Protein AF-0000000076620122 (afdb_homodimer)

InterPro domains:
  IPR001763 Rhodanese-like domain [PF00581] (64-125)
  IPR001763 Rhodanese-like domain [PF00581] (165-262)
  IPR001763 Rhodanese-like domain [PS50206] (43-132)
  IPR001763 Rhodanese-like domain [PS50206] (167-265)
  IPR001763 Rhodanese-like domain [SM00450] (7-129)
  IPR001763 Rhodanese-like domain [SM00450] (157-266)
  IPR036873 Rhodanese-like domain superfamily [G3DSA:3.40.250.10] (2-143)
  IPR036873 Rhodanese-like domain superfamily [G3DSA:3.40.250.10] (152-267)
  IPR036873 Rhodanese-like domain superfamily [SSF52821] (3-135)
  IPR036873 Rhodanese-like domain superfamily [SSF52821] (153-262)
  IPR045078 Sulfurtransferase TST/MPST-like [PTHR11364] (4-265)

Secondary structure (DSSP, 8-state):
---SEE-HHHHHHHHHTT---EEEE-----TT--HHHHHHHSB-TTPEE--TTTSS-TTSSSSSPPPPHHHHHHHHHHHT--SSSS-EEEE-SSSSSHHHHHHHHHHTT---EEEETTHHHHHHHTT---B-S--PPP-SPP-SS-------GGGEE-HHHHHHHHHH--SEEEE-S-HHHHHH---TTPEE--GGGGB-TTSPBPPHHHHHHHHHHTT--TTS-EEEE-SSSSTHHHHHHHHHHTT---EEETTHHHHHHHHHH--/---SEE-HHHHHHHHHTT---EEEE-----TT--HHHHHHHSB-TTPEE--TTTSS-TTSSSSSPPPPHHHHHHHHHHHT--SSSS-EEEE-SSSSSHHHHHHHHHHTT---EEEETTHHHHHHHTT---B-S--PPP-SPP-SS-------GGGEE-HHHHHHHHHH--SEEEE-S-HHHHHH---TTPEE--GGGGB-TTSPBPPHHHHHHHHHHTT--TTS-EEEE-SSSSTHHHHHHHHHHTT---EEETTHHHHHHHHHH--

Structure (mmCIF, N/CA/C/O backbone):
data_AF-0000000076620122-model_v1
#
loop_
_entity.id
_entity.type
_entity.pdbx_description
1 polymer 'Rhodanese domain-containing protein'
#
loop_
_atom_site.group_PDB
_atom_site.id
_atom_site.type_symbol
_atom_site.label_atom_id
_atom_site.label_alt_id
_atom_site.label_comp_id
_atom_site.label_asym_id
_atom_site.label_entity_id
_atom_site.label_seq_id
_atom_site.pdbx_PDB_ins_code
_atom_site.Cartn_x
_atom_site.Cartn_y
_atom_site.Cartn_z
_atom_site.occupancy
_atom_site.B_iso_or_equiv
_atom_site.auth_seq_id
_atom_site.auth_comp_id
_atom_site.auth_asym_id
_atom_site.auth_atom_id
_atom_site.pdbx_PDB_model_num
ATOM 1 N N . MET A 1 1 ? -5.641 -21.156 -26.641 1 37.09 1 MET A N 1
ATOM 2 C CA . MET A 1 1 ? -5.293 -21.266 -25.219 1 37.09 1 MET A CA 1
ATOM 3 C C . MET A 1 1 ? -6.074 -20.25 -24.391 1 37.09 1 MET A C 1
ATOM 5 O O . MET A 1 1 ? -6.316 -19.125 -24.844 1 37.09 1 MET A O 1
ATOM 9 N N . ALA A 1 2 ? -6.875 -20.703 -23.5 1 48.84 2 ALA A N 1
ATOM 10 C CA . ALA A 1 2 ? -7.766 -19.828 -22.75 1 48.84 2 ALA A CA 1
ATOM 11 C C . ALA A 1 2 ? -7.016 -18.609 -22.219 1 48.84 2 ALA A C 1
ATOM 13 O O . ALA A 1 2 ? -5.855 -18.719 -21.812 1 48.84 2 ALA A O 1
ATOM 14 N N . LEU A 1 3 ? -7.445 -17.438 -22.484 1 67.12 3 LEU A N 1
ATOM 15 C CA . LEU A 1 3 ? -6.801 -16.172 -22.156 1 67.12 3 LEU A CA 1
ATOM 16 C C . LEU A 1 3 ? -6.453 -16.109 -20.672 1 67.12 3 LEU A C 1
ATOM 18 O O . LEU A 1 3 ? -7.277 -16.469 -19.828 1 67.12 3 LEU A O 1
ATOM 22 N N . LYS A 1 4 ? -5.168 -16.094 -20.359 1 89.06 4 LYS A N 1
ATOM 23 C CA . LYS A 1 4 ? -4.676 -16.016 -18.984 1 89.06 4 LYS A CA 1
ATOM 24 C C . LYS A 1 4 ? -5.047 -14.688 -18.344 1 89.06 4 LYS A C 1
ATOM 26 O O . LYS A 1 4 ? -5.051 -14.555 -17.125 1 89.06 4 LYS A O 1
ATOM 31 N N . LEU A 1 5 ? -5.422 -13.805 -19.312 1 91.56 5 LEU A N 1
ATOM 32 C CA . LEU A 1 5 ? -5.863 -12.484 -18.875 1 91.56 5 LEU A CA 1
ATOM 33 C C . LEU A 1 5 ? -7.305 -12.227 -19.297 1 91.56 5 LEU A C 1
ATOM 35 O O . LEU A 1 5 ? -7.734 -12.695 -20.359 1 91.56 5 LEU A O 1
ATOM 39 N N . ILE A 1 6 ? -8.062 -11.508 -18.531 1 91.69 6 ILE A N 1
ATOM 40 C CA . ILE A 1 6 ? -9.391 -11.016 -18.891 1 91.69 6 ILE A CA 1
ATOM 41 C C . ILE A 1 6 ? -9.453 -9.508 -18.656 1 91.69 6 ILE A C 1
ATOM 43 O O . ILE A 1 6 ? -8.969 -9.008 -17.641 1 91.69 6 ILE A O 1
ATOM 47 N N . SER A 1 7 ? -9.938 -8.797 -19.594 1 91.19 7 SER A N 1
ATOM 48 C CA . SER A 1 7 ? -10.055 -7.344 -19.453 1 91.19 7 SER A CA 1
ATOM 49 C C . SER A 1 7 ? -11.273 -6.965 -18.609 1 91.19 7 SER A C 1
ATOM 51 O O . SER A 1 7 ? -12.172 -7.785 -18.406 1 91.19 7 SER A O 1
ATOM 53 N N . THR A 1 8 ? -11.281 -5.699 -18.156 1 91 8 THR A N 1
ATOM 54 C CA . THR A 1 8 ? -12.43 -5.203 -17.406 1 91 8 THR A CA 1
ATOM 55 C C . THR A 1 8 ? -13.695 -5.258 -18.25 1 91 8 THR A C 1
ATOM 57 O O . THR A 1 8 ? -14.75 -5.672 -17.766 1 91 8 THR A O 1
ATOM 60 N N . LYS A 1 9 ? -13.555 -4.93 -19.484 1 88.06 9 LYS A N 1
ATOM 61 C CA . LYS A 1 9 ? -14.695 -4.949 -20.406 1 88.06 9 LYS A CA 1
ATOM 62 C C . LYS A 1 9 ? -15.227 -6.367 -20.594 1 88.06 9 LYS A C 1
ATOM 64 O O . LYS A 1 9 ? -16.438 -6.598 -20.516 1 88.06 9 LYS A O 1
ATOM 69 N N . GLN A 1 10 ? -14.375 -7.309 -20.875 1 90.75 10 GLN A N 1
ATOM 70 C CA . GLN A 1 10 ? -14.758 -8.703 -21.078 1 90.75 10 GLN A CA 1
ATOM 71 C C . GLN A 1 10 ? -15.469 -9.266 -19.844 1 90.75 10 GLN A C 1
ATOM 73 O O . GLN A 1 10 ? -16.484 -9.961 -19.969 1 90.75 10 GLN A O 1
ATOM 78 N N . LEU A 1 11 ? -14.906 -8.984 -18.609 1 92.12 11 LEU A N 1
ATOM 79 C CA . LEU A 1 11 ? -15.523 -9.508 -17.391 1 92.12 11 LEU A CA 1
ATOM 80 C C . LEU A 1 11 ? -16.891 -8.883 -17.172 1 92.12 11 LEU A C 1
ATOM 82 O O . LEU A 1 11 ? -17.859 -9.586 -16.828 1 92.12 11 LEU A O 1
ATOM 86 N N . TYR A 1 12 ? -16.969 -7.594 -17.391 1 91.19 12 TYR A N 1
ATOM 87 C CA . TYR A 1 12 ? -18.234 -6.906 -17.188 1 91.19 12 TYR A CA 1
ATOM 88 C C . TYR A 1 12 ? -19.297 -7.461 -18.125 1 91.19 12 TYR A C 1
ATOM 90 O O . TYR A 1 12 ? -20.438 -7.699 -17.703 1 91.19 12 TYR A O 1
ATOM 98 N N . GLU A 1 13 ? -18.938 -7.672 -19.391 1 89.75 13 GLU A N 1
ATOM 99 C CA . GLU A 1 13 ? -19.859 -8.242 -20.359 1 89.75 13 GLU A CA 1
ATOM 100 C C . GLU A 1 13 ? -20.297 -9.648 -19.969 1 89.75 13 GLU A C 1
ATOM 102 O O . GLU A 1 13 ? -21.453 -10.023 -20.125 1 89.75 13 GLU A O 1
ATOM 107 N N . ALA A 1 14 ? -19.391 -10.391 -19.516 1 90.88 14 ALA A N 1
ATOM 108 C CA . ALA A 1 14 ? -19.703 -11.742 -19.062 1 90.88 14 ALA A CA 1
ATOM 109 C C . ALA A 1 14 ? -20.672 -11.719 -17.875 1 90.88 14 ALA A C 1
ATOM 111 O O . ALA A 1 14 ? -21.562 -12.555 -17.797 1 90.88 14 ALA A O 1
ATOM 112 N N . MET A 1 15 ? -20.453 -10.742 -16.969 1 90 15 MET A N 1
ATOM 113 C CA . MET A 1 15 ? -21.344 -10.578 -15.828 1 90 15 MET A CA 1
ATOM 114 C C . MET A 1 15 ? -22.766 -10.234 -16.281 1 90 15 MET A C 1
ATOM 116 O O . MET A 1 15 ? -23.734 -10.797 -15.773 1 90 15 MET A O 1
ATOM 120 N N . GLN A 1 16 ? -22.812 -9.406 -17.25 1 89.69 16 GLN A N 1
ATOM 121 C CA . GLN A 1 16 ? -24.109 -9 -17.766 1 89.69 16 GLN A CA 1
ATOM 122 C C . GLN A 1 16 ? -24.828 -10.172 -18.438 1 89.69 16 GLN A C 1
ATOM 124 O O . GLN A 1 16 ? -26.047 -10.266 -18.391 1 89.69 16 GLN A O 1
ATOM 129 N N . ALA A 1 17 ? -24.047 -10.961 -19.031 1 90.94 17 ALA A N 1
ATOM 130 C CA . ALA A 1 17 ? -24.594 -12.133 -19.719 1 90.94 17 ALA A CA 1
ATOM 131 C C . ALA A 1 17 ? -24.906 -13.25 -18.719 1 90.94 17 ALA A C 1
ATOM 133 O O . ALA A 1 17 ? -25.297 -14.352 -19.109 1 90.94 17 ALA A O 1
ATOM 134 N N . ARG A 1 18 ? -24.641 -13.062 -17.422 1 88.12 18 ARG A N 1
ATOM 135 C CA . ARG A 1 18 ? -24.938 -13.984 -16.328 1 88.12 18 ARG A CA 1
ATOM 136 C C . ARG A 1 18 ? -24.156 -15.289 -16.484 1 88.12 18 ARG A C 1
ATOM 138 O O . ARG A 1 18 ? -24.703 -16.375 -16.25 1 88.12 18 ARG A O 1
ATOM 145 N N . LYS A 1 19 ? -23.047 -1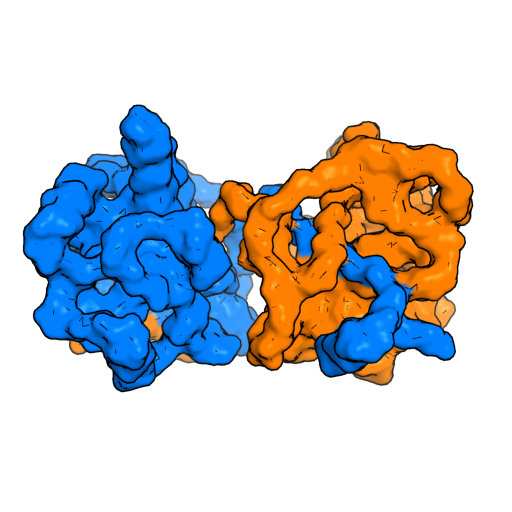5.125 -17.047 1 87.69 19 LYS A N 1
ATOM 146 C CA . LYS A 1 19 ? -22.141 -16.266 -17.078 1 87.69 19 LYS A CA 1
ATOM 147 C C . LYS A 1 19 ? -21.641 -16.625 -15.68 1 87.69 19 LYS A C 1
ATOM 149 O O . LYS A 1 19 ? -21.547 -15.75 -14.812 1 87.69 19 LYS A O 1
ATOM 154 N N . SER A 1 20 ? -21.328 -17.859 -15.492 1 88.69 20 SER A N 1
ATOM 155 C CA . SER A 1 20 ? -20.875 -18.328 -14.188 1 88.69 20 SER A CA 1
ATOM 156 C C . SER A 1 20 ? -19.359 -18.203 -14.062 1 88.69 20 SER A C 1
ATOM 158 O O . SER A 1 20 ? -18.609 -18.641 -14.938 1 88.69 20 SER A O 1
ATOM 160 N N . PHE A 1 21 ? -18.922 -17.562 -12.961 1 90.88 21 PHE A N 1
ATOM 161 C CA . PHE A 1 21 ? -17.516 -17.438 -12.617 1 90.88 21 PHE A CA 1
ATOM 162 C C . PHE A 1 21 ? -17.328 -17.375 -11.109 1 90.88 21 PHE A C 1
ATOM 164 O O . PHE A 1 21 ? -18.219 -16.969 -10.375 1 90.88 21 PHE A O 1
ATOM 171 N N . TYR A 1 22 ? -16.172 -17.844 -10.758 1 93.31 22 TYR A N 1
ATOM 172 C CA . TYR A 1 22 ? -15.672 -17.484 -9.43 1 93.31 22 TYR A CA 1
ATOM 173 C C . TYR A 1 22 ? -14.828 -16.219 -9.492 1 93.31 22 TYR A C 1
ATOM 175 O O . TYR A 1 22 ? -13.914 -16.109 -10.32 1 93.31 22 TYR A O 1
ATOM 183 N N . ILE A 1 23 ? -15.195 -15.25 -8.75 1 95 23 ILE A N 1
ATOM 184 C CA . ILE A 1 23 ? -14.383 -14.039 -8.656 1 95 23 ILE A CA 1
ATOM 185 C C . ILE A 1 23 ? -13.719 -13.977 -7.281 1 95 23 ILE A C 1
ATOM 187 O O . ILE A 1 23 ? -14.398 -14.055 -6.254 1 95 23 ILE A O 1
ATOM 191 N N . LEU A 1 24 ? -12.359 -13.859 -7.281 1 96 24 LEU A N 1
ATOM 192 C CA . LEU A 1 24 ? -11.602 -13.875 -6.035 1 96 24 LEU A CA 1
ATOM 193 C C . LEU A 1 24 ? -10.766 -12.609 -5.883 1 96 24 LEU A C 1
ATOM 195 O O . LEU A 1 24 ? -9.984 -12.273 -6.77 1 96 24 LEU A O 1
ATOM 199 N N . ASP A 1 25 ? -11.023 -11.922 -4.836 1 94.19 25 ASP A N 1
ATOM 200 C CA . ASP A 1 25 ? -10.117 -10.867 -4.395 1 94.19 25 ASP A CA 1
ATOM 201 C C . ASP A 1 25 ? -8.891 -11.453 -3.703 1 94.19 25 ASP A C 1
ATOM 203 O O . ASP A 1 25 ? -8.992 -12.016 -2.611 1 94.19 25 ASP A O 1
ATOM 207 N N . THR A 1 26 ? -7.723 -11.266 -4.277 1 92.81 26 THR A N 1
ATOM 208 C CA . THR A 1 26 ? -6.5 -11.906 -3.795 1 92.81 26 THR A CA 1
ATOM 209 C C . THR A 1 26 ? -5.531 -10.867 -3.244 1 92.81 26 THR A C 1
ATOM 211 O O . THR A 1 26 ? -4.316 -11.086 -3.23 1 92.81 26 THR A O 1
ATOM 214 N N . THR A 1 27 ? -6.066 -9.75 -2.775 1 84.19 27 THR A N 1
ATOM 215 C CA . THR A 1 27 ? -5.242 -8.648 -2.297 1 84.19 27 THR A CA 1
ATOM 216 C C . THR A 1 27 ? -4.395 -9.078 -1.104 1 84.19 27 THR A C 1
ATOM 218 O O . THR A 1 27 ? -4.914 -9.633 -0.135 1 84.19 27 THR A O 1
ATOM 221 N N . TYR A 1 28 ? -3.088 -9.016 -1.314 1 78.25 28 TYR A N 1
ATOM 222 C CA . TYR A 1 28 ? -2.123 -9.289 -0.257 1 78.25 28 TYR A CA 1
ATOM 223 C C . TYR A 1 28 ? -1.23 -8.078 -0.006 1 78.25 28 TYR A C 1
ATOM 225 O O . TYR A 1 28 ? -0.858 -7.367 -0.942 1 78.25 28 TYR A O 1
ATOM 233 N N . THR A 1 29 ? -1.043 -7.695 1.275 1 66.88 29 THR A N 1
ATOM 234 C CA . THR A 1 29 ? -0.085 -6.656 1.633 1 66.88 29 THR A CA 1
ATOM 235 C C . THR A 1 29 ? 1.077 -7.242 2.43 1 66.88 29 THR A C 1
ATOM 237 O O . THR A 1 29 ? 0.889 -8.164 3.225 1 66.88 29 THR A O 1
ATOM 240 N N . VAL A 1 30 ? 2.213 -7.035 1.992 1 56.84 30 VAL A N 1
ATOM 241 C CA . VAL A 1 30 ? 3.379 -7.555 2.701 1 56.84 30 VAL A CA 1
ATOM 242 C C . VAL A 1 30 ? 3.547 -6.82 4.027 1 56.84 30 VAL A C 1
ATOM 244 O O . VAL A 1 30 ? 3.787 -5.609 4.051 1 56.84 30 VAL A O 1
ATOM 247 N N . PRO A 1 31 ? 2.877 -7.43 5.109 1 52.38 31 PRO A N 1
ATOM 248 C CA . PRO A 1 31 ? 3.049 -6.816 6.43 1 52.38 31 PRO A CA 1
ATOM 249 C C . PRO A 1 31 ? 4.477 -6.328 6.672 1 52.38 31 PRO A C 1
ATOM 251 O O . PRO A 1 31 ? 4.684 -5.344 7.391 1 52.38 31 PRO A O 1
ATOM 254 N N . GLU A 1 32 ? 5.398 -7.113 6.062 1 50.22 32 GLU A N 1
ATOM 255 C CA . GLU A 1 32 ? 6.781 -7 6.523 1 50.22 32 GLU A CA 1
ATOM 256 C C . GLU A 1 32 ? 7.465 -5.773 5.93 1 50.22 32 GLU A C 1
ATOM 258 O O . GLU A 1 32 ? 8.523 -5.352 6.402 1 50.22 32 GLU A O 1
ATOM 263 N N . ILE A 1 33 ? 6.727 -5.293 4.965 1 55.03 33 ILE A N 1
ATOM 264 C CA . ILE A 1 33 ? 7.438 -4.125 4.453 1 55.03 33 ILE A CA 1
ATOM 265 C C . ILE A 1 33 ? 6.891 -2.859 5.113 1 55.03 33 ILE A C 1
ATOM 267 O O . ILE A 1 33 ? 5.762 -2.449 4.844 1 55.03 33 ILE A O 1
ATOM 271 N N . THR A 1 34 ? 7.629 -2.543 6.051 1 66.81 34 THR A N 1
ATOM 272 C CA . THR A 1 34 ? 7.297 -1.334 6.797 1 66.81 34 THR A CA 1
ATOM 273 C C . THR A 1 34 ? 7.66 -0.088 5.996 1 66.81 34 THR A C 1
ATOM 275 O O . THR A 1 34 ? 8.438 -0.162 5.039 1 66.81 34 THR A O 1
ATOM 278 N N . PRO A 1 35 ? 7.051 0.908 6.352 1 79.62 35 PRO A N 1
ATOM 279 C CA . PRO A 1 35 ? 7.469 2.166 5.727 1 79.62 35 PRO A CA 1
ATOM 280 C C . PRO A 1 35 ? 8.977 2.385 5.797 1 79.62 35 PRO A C 1
ATOM 282 O O . PRO A 1 35 ? 9.578 2.9 4.852 1 79.62 35 PRO A O 1
ATOM 285 N N . LEU A 1 36 ? 9.531 1.988 6.91 1 82.62 36 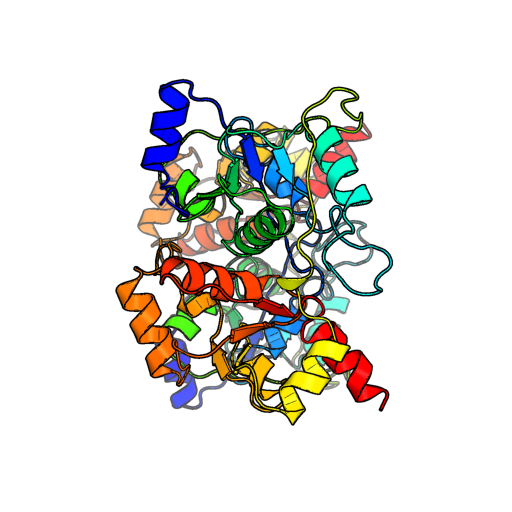LEU A N 1
ATOM 286 C CA . LEU A 1 36 ? 10.977 2.133 7.059 1 82.62 36 LEU A CA 1
ATOM 287 C C . LEU A 1 36 ? 11.719 1.257 6.055 1 82.62 36 LEU A C 1
ATOM 289 O O . LEU A 1 36 ? 12.734 1.669 5.496 1 82.62 36 LEU A O 1
ATOM 293 N N . ASP A 1 37 ? 11.203 0.102 5.867 1 73.31 37 ASP A N 1
ATOM 294 C CA . ASP A 1 37 ? 11.789 -0.778 4.863 1 73.31 37 ASP A CA 1
ATOM 295 C C . ASP A 1 37 ? 11.758 -0.133 3.48 1 73.31 37 ASP A C 1
ATOM 297 O O . ASP A 1 37 ? 12.734 -0.198 2.732 1 73.31 37 ASP A O 1
ATOM 301 N N . ASN A 1 38 ? 10.672 0.428 3.203 1 73.88 38 ASN A N 1
ATOM 302 C CA . ASN A 1 38 ? 10.531 1.119 1.925 1 73.88 38 ASN A CA 1
ATOM 303 C C . ASN A 1 38 ? 11.508 2.283 1.809 1 73.88 38 ASN A C 1
ATOM 305 O O . ASN A 1 38 ? 12.078 2.521 0.739 1 73.88 38 ASN A O 1
ATOM 309 N N . HIS A 1 39 ? 11.656 2.986 2.887 1 88 39 HIS A N 1
ATOM 310 C CA . HIS A 1 39 ? 12.594 4.098 2.945 1 88 39 HIS A CA 1
ATOM 311 C C . HIS A 1 39 ? 14.016 3.635 2.629 1 88 39 HIS A C 1
ATOM 313 O O . HIS A 1 39 ? 14.742 4.309 1.896 1 88 39 HIS A O 1
ATOM 319 N N . PHE A 1 40 ? 14.375 2.541 3.135 1 82.12 40 PHE A N 1
ATOM 320 C CA . PHE A 1 40 ? 15.719 2.02 2.926 1 82.12 40 PHE A CA 1
ATOM 321 C C . PHE A 1 40 ? 15.891 1.52 1.497 1 82.12 40 PHE A C 1
ATOM 323 O O . PHE A 1 40 ? 17 1.556 0.95 1 82.12 40 PHE A O 1
ATOM 330 N N . LYS A 1 41 ? 14.781 1.171 1.017 1 73.06 41 LYS A N 1
ATOM 331 C CA . LYS A 1 41 ? 14.828 0.613 -0.332 1 73.06 41 LYS A CA 1
ATOM 332 C C . LYS A 1 41 ? 14.992 1.714 -1.377 1 73.06 41 LYS A C 1
ATOM 334 O O . LYS A 1 41 ? 15.734 1.551 -2.346 1 73.06 41 LYS A O 1
ATOM 339 N N . ASN A 1 42 ? 14.18 2.711 -1.268 1 78.75 42 ASN A N 1
ATOM 340 C CA . ASN A 1 42 ? 14.219 3.859 -2.166 1 78.75 42 ASN A CA 1
ATOM 341 C C . ASN A 1 42 ? 13.852 5.152 -1.442 1 78.75 42 ASN A C 1
ATOM 343 O O . ASN A 1 42 ? 12.758 5.27 -0.885 1 78.75 42 ASN A O 1
ATOM 347 N N . ARG A 1 43 ? 14.805 5.953 -1.427 1 90.69 43 ARG A N 1
ATOM 348 C CA . ARG A 1 43 ? 14.539 7.266 -0.84 1 90.69 43 ARG A CA 1
ATOM 349 C C . ARG A 1 43 ? 15.234 8.367 -1.63 1 90.69 43 ARG A C 1
ATOM 351 O O . ARG A 1 43 ? 16.219 8.117 -2.324 1 90.69 43 ARG A O 1
ATOM 358 N N . LEU A 1 44 ? 14.641 9.578 -1.54 1 92.62 44 LEU A N 1
ATOM 359 C CA . LEU A 1 44 ? 15.344 10.719 -2.111 1 92.62 44 LEU A CA 1
ATOM 360 C C . LEU A 1 44 ? 16.703 10.898 -1.454 1 92.62 44 LEU A C 1
ATOM 362 O O . LEU A 1 44 ? 16.891 10.57 -0.28 1 92.62 44 LEU A O 1
ATOM 366 N N . PRO A 1 45 ? 17.656 11.453 -2.23 1 90.94 45 PRO A N 1
ATOM 367 C CA . PRO A 1 45 ? 18.984 11.672 -1.648 1 90.94 45 PRO A CA 1
ATOM 368 C C . PRO A 1 45 ? 18.922 12.516 -0.372 1 90.94 45 PRO A C 1
ATOM 370 O O . PRO A 1 45 ? 18.297 13.57 -0.347 1 90.94 45 PRO A O 1
ATOM 373 N N . THR A 1 46 ? 19.484 12.008 0.695 1 90 46 THR A N 1
ATOM 374 C CA . THR A 1 46 ? 19.703 12.672 1.978 1 90 46 THR A CA 1
ATOM 375 C C . THR A 1 46 ? 18.406 12.695 2.795 1 90 46 THR A C 1
ATOM 377 O O . THR A 1 46 ? 18.375 13.273 3.885 1 90 46 THR A O 1
ATOM 380 N N . ALA A 1 47 ? 17.438 12.055 2.266 1 94.56 47 ALA A N 1
ATOM 381 C CA . ALA A 1 47 ? 16.156 12.078 2.965 1 94.56 47 ALA A CA 1
ATOM 382 C C . ALA A 1 47 ? 16.25 11.359 4.309 1 94.56 47 ALA A C 1
ATOM 384 O O . ALA A 1 47 ? 16.875 10.305 4.41 1 94.56 47 ALA A O 1
ATOM 385 N N . LYS A 1 48 ? 15.617 11.945 5.309 1 94.44 48 LYS A N 1
ATOM 386 C CA . LYS A 1 48 ? 15.43 11.305 6.609 1 94.44 48 LYS A CA 1
ATOM 387 C C . LYS A 1 48 ? 14.031 10.711 6.73 1 94.44 48 LYS A C 1
ATOM 389 O O . LYS A 1 48 ? 13.094 11.172 6.074 1 94.44 48 LYS A O 1
ATOM 394 N N . PHE A 1 49 ? 13.938 9.711 7.574 1 94.88 49 PHE A N 1
ATOM 395 C CA . PHE A 1 49 ? 12.648 9.07 7.762 1 94.88 49 PHE A CA 1
ATOM 396 C C . PHE A 1 49 ? 11.867 9.742 8.883 1 94.88 49 PHE A C 1
ATOM 398 O O . PHE A 1 49 ? 12.359 9.867 10.008 1 94.88 49 PHE A O 1
ATOM 405 N N . PHE A 1 50 ? 10.742 10.273 8.586 1 96.5 50 PHE A N 1
ATOM 406 C CA . PHE A 1 50 ? 9.805 10.828 9.555 1 96.5 50 PHE A CA 1
ATOM 407 C C . PHE A 1 50 ? 8.719 9.82 9.898 1 96.5 50 PHE A C 1
ATOM 409 O O . PHE A 1 50 ? 7.754 9.656 9.141 1 96.5 50 PHE A O 1
ATOM 416 N N . ASP A 1 51 ? 8.852 9.203 11.008 1 92.19 51 ASP A N 1
ATOM 417 C CA . ASP A 1 51 ? 7.949 8.133 11.406 1 92.19 51 ASP A CA 1
ATOM 418 C C . ASP A 1 51 ? 6.676 8.688 12.039 1 92.19 51 ASP A C 1
ATOM 420 O O . ASP A 1 51 ? 6.641 8.953 13.242 1 92.19 51 ASP A O 1
ATOM 424 N N . ILE A 1 52 ? 5.672 8.727 11.281 1 93.25 52 ILE A N 1
ATOM 425 C CA . ILE A 1 52 ? 4.41 9.32 11.711 1 93.25 52 ILE A CA 1
ATOM 426 C C . ILE A 1 52 ? 3.867 8.555 12.922 1 93.25 52 ILE A C 1
ATOM 428 O O . ILE A 1 52 ? 3.312 9.156 13.844 1 93.25 52 ILE A O 1
ATOM 432 N N . LYS A 1 53 ? 4.012 7.246 12.875 1 86.44 53 LYS A N 1
ATOM 433 C CA . LYS A 1 53 ? 3.537 6.438 13.992 1 86.44 53 LYS A CA 1
ATOM 434 C C . LYS A 1 53 ? 4.289 6.777 15.281 1 86.44 53 LYS A C 1
ATOM 436 O O . LYS A 1 53 ? 3.695 6.832 16.359 1 86.44 53 LYS A O 1
ATOM 441 N N . GLU A 1 54 ? 5.57 6.949 15.117 1 89.62 54 GLU A N 1
ATOM 442 C CA . GLU A 1 54 ? 6.395 7.297 16.281 1 89.62 54 GLU A CA 1
ATOM 443 C C . GLU A 1 54 ? 6.121 8.727 16.734 1 89.62 54 GLU A C 1
ATOM 445 O O . GLU A 1 54 ? 6.016 8.984 17.938 1 89.62 54 GLU A O 1
ATOM 450 N N . ILE A 1 55 ? 6.004 9.656 15.766 1 95.06 55 ILE A N 1
ATOM 451 C CA . ILE A 1 55 ? 5.832 11.07 16.094 1 95.06 55 ILE A CA 1
ATOM 452 C C . ILE A 1 55 ? 4.344 11.383 16.25 1 95.06 55 ILE A C 1
ATOM 454 O O . ILE A 1 55 ? 3.781 12.125 15.438 1 95.06 55 ILE A O 1
ATOM 458 N N . SER A 1 56 ? 3.75 10.805 17.172 1 94.5 56 SER A N 1
ATOM 459 C CA . SER A 1 56 ? 2.336 10.922 17.516 1 94.5 56 SER A CA 1
ATOM 460 C C . SER A 1 56 ? 2.115 10.844 19.016 1 94.5 56 SER A C 1
ATOM 462 O O . SER A 1 56 ? 3.059 10.609 19.781 1 94.5 56 SER A O 1
ATOM 464 N N . ASP A 1 57 ? 0.9 11.141 19.453 1 93.38 57 ASP A N 1
ATOM 465 C CA . ASP A 1 57 ? 0.547 10.961 20.859 1 93.38 57 ASP A CA 1
ATOM 466 C C . ASP A 1 57 ? 0.273 9.492 21.172 1 93.38 57 ASP A C 1
ATOM 468 O O . ASP A 1 57 ? -0.852 9.016 21.016 1 93.38 57 ASP A O 1
ATOM 472 N N . LYS A 1 58 ? 1.188 8.906 21.797 1 83.69 58 LYS A N 1
ATOM 473 C CA . LYS A 1 58 ? 1.103 7.473 22.062 1 83.69 58 LYS A CA 1
ATOM 474 C C . LYS A 1 58 ? 0.141 7.176 23.203 1 83.69 58 LYS A C 1
ATOM 476 O O . LYS A 1 58 ? -0.291 6.035 23.391 1 83.69 58 LYS A O 1
ATOM 481 N N . ASN A 1 59 ? -0.266 8.133 23.875 1 83.31 59 ASN A N 1
ATOM 482 C CA . ASN A 1 59 ? -1.093 7.938 25.062 1 83.31 59 ASN A CA 1
ATOM 483 C C . ASN A 1 59 ? -2.559 8.258 24.781 1 83.31 59 ASN A C 1
ATOM 485 O O . ASN A 1 59 ? -3.406 8.133 25.656 1 83.31 59 ASN A O 1
ATOM 489 N N . SER A 1 60 ? -2.871 8.664 23.672 1 85.06 60 SER A N 1
ATOM 490 C CA . SER A 1 60 ? -4.223 9.102 23.328 1 85.06 60 SER A CA 1
ATOM 491 C C . SER A 1 60 ? -5.176 7.918 23.219 1 85.06 60 SER A C 1
ATOM 493 O O . SER A 1 60 ? -6.391 8.078 23.344 1 85.06 60 SER A O 1
ATOM 495 N N . GLY A 1 61 ? -4.582 6.719 22.922 1 78.5 61 GLY A N 1
ATOM 496 C CA . GLY A 1 61 ? -5.414 5.555 22.656 1 78.5 61 GLY A CA 1
ATOM 497 C C . GLY A 1 61 ? -5.863 5.465 21.203 1 78.5 61 GLY A C 1
ATOM 498 O O . GLY A 1 61 ? -6.605 4.551 20.844 1 78.5 61 GLY A O 1
ATOM 499 N N . PHE A 1 62 ? -5.414 6.379 20.422 1 84.31 62 PHE A N 1
ATOM 500 C CA . PHE A 1 62 ? -5.738 6.395 19 1 84.31 62 PHE A CA 1
ATOM 501 C C . PHE A 1 62 ? -4.48 6.238 18.156 1 84.31 62 PHE A C 1
ATOM 503 O O . PHE A 1 62 ? -3.367 6.23 18.688 1 84.31 62 PHE A O 1
ATOM 510 N N . SER A 1 63 ? -4.605 6.082 16.938 1 81.62 63 SER A N 1
ATOM 511 C CA . SER A 1 63 ? -3.545 5.594 16.062 1 81.62 63 SER A CA 1
ATOM 512 C C . SER A 1 63 ? -2.428 6.621 15.922 1 81.62 63 SER A C 1
ATOM 514 O O . SER A 1 63 ? -1.272 6.336 16.25 1 81.62 63 SER A O 1
ATOM 516 N N . VAL A 1 64 ? -2.723 7.848 15.344 1 89.94 64 VAL A N 1
ATOM 517 C CA . VAL A 1 64 ? -1.642 8.766 15.016 1 89.94 64 VAL A CA 1
ATOM 518 C C . VAL A 1 64 ? -2.066 10.203 15.328 1 89.94 64 VAL A C 1
ATOM 520 O O . VAL A 1 64 ? -1.879 11.102 14.516 1 89.94 64 VAL A O 1
ATOM 523 N N . THR A 1 65 ? -2.574 10.367 16.484 1 93.38 65 THR A N 1
ATOM 524 C CA . THR A 1 65 ? -2.973 11.711 16.859 1 93.38 65 THR A CA 1
ATOM 525 C C . THR A 1 65 ? -1.749 12.602 17.078 1 93.38 65 THR A C 1
ATOM 527 O O . THR A 1 65 ? -0.647 12.094 17.312 1 93.38 65 THR A O 1
ATOM 530 N N . MET A 1 66 ? -1.991 13.898 16.984 1 95.81 66 MET A N 1
ATOM 531 C CA . MET A 1 66 ? -0.914 14.883 17.094 1 95.81 66 MET A CA 1
ATOM 532 C C . MET A 1 66 ? -0.18 14.742 18.422 1 95.81 66 MET A C 1
ATOM 534 O O . MET A 1 66 ? -0.809 14.57 19.469 1 95.81 66 MET A O 1
ATOM 538 N N . PRO A 1 67 ? 1.138 14.781 18.391 1 95.5 67 PRO A N 1
ATOM 539 C CA . PRO A 1 67 ? 1.896 14.789 19.641 1 95.5 67 PRO A CA 1
ATOM 540 C C . PRO A 1 67 ? 1.774 16.109 20.391 1 95.5 67 PRO A C 1
ATOM 542 O O . PRO A 1 67 ? 1.314 17.109 19.828 1 95.5 67 PRO A O 1
ATOM 545 N N . ASN A 1 68 ? 2.152 16.062 21.672 1 95.56 68 ASN A N 1
ATOM 546 C CA . ASN A 1 68 ? 2.279 17.328 22.375 1 95.56 68 ASN A CA 1
ATOM 547 C C . ASN A 1 68 ? 3.543 18.078 21.953 1 95.56 68 ASN A C 1
ATOM 549 O O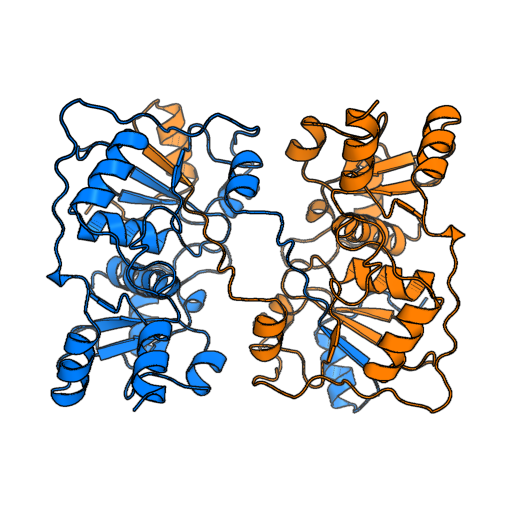 . ASN A 1 68 ? 4.383 17.531 21.234 1 95.56 68 ASN A O 1
ATOM 553 N N . GLN A 1 69 ? 3.578 19.328 22.391 1 96.62 69 GLN A N 1
ATOM 554 C CA . GLN A 1 69 ? 4.648 20.219 21.953 1 96.62 69 GLN A CA 1
ATOM 555 C C . GLN A 1 69 ? 6.012 19.703 22.406 1 96.62 69 GLN A C 1
ATOM 557 O O . GLN A 1 69 ? 6.961 19.672 21.609 1 96.62 69 GLN A O 1
ATOM 562 N N . GLU A 1 70 ? 6.125 19.25 23.609 1 96.06 70 GLU A N 1
ATOM 563 C CA . GLU A 1 70 ? 7.387 18.781 24.172 1 96.06 70 GLU A CA 1
ATOM 564 C C . GLU A 1 70 ? 7.926 17.594 23.391 1 96.06 70 GLU A C 1
ATOM 566 O O . GLU A 1 70 ? 9.109 17.547 23.047 1 96.06 70 GLU A O 1
ATOM 571 N N . TYR A 1 71 ? 7.082 16.688 23.141 1 96.31 71 TYR A N 1
ATOM 572 C CA . TYR A 1 71 ? 7.512 15.469 22.453 1 96.31 71 TYR A CA 1
ATOM 573 C C . TYR A 1 71 ? 7.875 15.773 21 1 96.31 71 TYR A C 1
ATOM 575 O O . TYR A 1 71 ? 8.812 15.188 20.453 1 96.31 71 TYR A O 1
ATOM 583 N N . PHE A 1 72 ? 7.137 16.625 20.359 1 97.69 72 PHE A N 1
ATOM 584 C CA . PHE A 1 72 ? 7.469 17.031 18.984 1 97.69 72 PHE A CA 1
ATOM 585 C C . PHE A 1 72 ? 8.867 17.625 18.938 1 97.69 72 PHE A C 1
ATOM 587 O O . PHE A 1 72 ? 9.656 17.297 18.047 1 97.69 72 PHE A O 1
ATOM 594 N N . ILE A 1 73 ? 9.156 18.5 19.859 1 97.12 73 ILE A N 1
ATOM 595 C CA . ILE A 1 73 ? 10.461 19.156 19.922 1 97.12 73 ILE A CA 1
ATOM 596 C C . ILE A 1 73 ? 11.555 18.109 20.109 1 97.12 73 ILE A C 1
ATOM 598 O O . ILE A 1 73 ? 12.602 18.172 19.469 1 97.12 73 ILE A O 1
ATOM 602 N N . GLU A 1 74 ? 11.312 17.141 20.922 1 96.06 74 GLU A N 1
ATOM 603 C CA . GLU A 1 74 ? 12.266 16.047 21.141 1 96.06 74 GLU A CA 1
ATOM 604 C C . GLU A 1 74 ? 12.547 15.305 19.844 1 96.06 74 GLU A C 1
ATOM 606 O O . GLU A 1 74 ? 13.695 14.977 19.547 1 96.06 74 GLU A O 1
ATOM 611 N N . CYS A 1 75 ? 11.555 15.016 19.141 1 96.31 75 CYS A N 1
ATOM 612 C CA . CYS A 1 75 ? 11.711 14.312 17.875 1 96.31 75 CYS A CA 1
ATOM 613 C C . CYS A 1 75 ? 12.477 15.164 16.875 1 96.31 75 CYS A C 1
ATOM 615 O O . CYS A 1 75 ? 13.328 14.648 16.141 1 96.31 75 CYS A O 1
ATOM 617 N N . MET A 1 76 ? 12.18 16.469 16.797 1 97.25 76 MET A N 1
ATOM 618 C CA . MET A 1 76 ? 12.883 17.375 15.898 1 97.25 76 MET A CA 1
ATOM 619 C C . MET A 1 76 ? 14.367 17.469 16.25 1 97.25 76 MET A C 1
ATOM 621 O O . MET A 1 76 ? 15.219 17.578 15.367 1 97.25 76 MET A O 1
ATOM 625 N N . ARG A 1 77 ? 14.672 17.438 17.531 1 96.69 77 ARG A N 1
ATOM 626 C CA . ARG A 1 77 ? 16.062 17.422 17.969 1 96.69 77 ARG A CA 1
ATOM 627 C C . ARG A 1 77 ? 16.781 16.156 17.5 1 96.69 77 ARG A C 1
ATOM 629 O O . ARG A 1 77 ? 17.938 16.203 17.094 1 96.69 77 ARG A O 1
ATOM 636 N N . ARG A 1 78 ? 16.094 15.07 17.531 1 94.81 78 ARG A N 1
ATOM 637 C CA . ARG A 1 78 ? 16.672 13.812 17.062 1 94.81 78 ARG A CA 1
ATOM 638 C C . ARG A 1 78 ? 16.906 13.844 15.562 1 94.81 78 ARG A C 1
ATOM 640 O O . ARG A 1 78 ? 17.938 13.383 15.078 1 94.81 78 ARG A O 1
ATOM 647 N N . LEU A 1 79 ? 15.961 14.406 14.867 1 95.31 79 LEU A N 1
ATOM 648 C CA . LEU A 1 79 ? 16.047 14.477 13.414 1 95.31 79 LEU A CA 1
ATOM 649 C C . LEU A 1 79 ? 16.922 15.648 12.984 1 95.31 79 LEU A C 1
ATOM 651 O O . LEU A 1 79 ? 17.312 15.742 11.812 1 95.31 79 LEU A O 1
ATOM 655 N N . ARG A 1 80 ? 17.203 16.594 13.883 1 95.19 80 ARG A N 1
ATOM 656 C CA . ARG A 1 80 ? 18.016 17.797 13.641 1 95.19 80 ARG A CA 1
ATOM 657 C C . ARG A 1 80 ? 17.344 18.688 12.602 1 95.19 80 ARG A C 1
ATOM 659 O O . ARG A 1 80 ? 17.984 19.109 11.641 1 95.19 80 ARG A O 1
ATOM 666 N N . ILE A 1 81 ? 16.109 18.875 12.852 1 96 81 ILE A N 1
ATOM 667 C CA . ILE A 1 81 ? 15.336 19.812 12.039 1 96 81 ILE A CA 1
ATOM 668 C C . ILE A 1 81 ? 15.023 21.062 12.852 1 96 81 ILE A C 1
ATOM 670 O O . ILE A 1 81 ? 14.078 21.078 13.648 1 96 81 ILE A O 1
ATOM 674 N N . LYS A 1 82 ? 15.68 22.047 12.586 1 94.5 82 LYS A N 1
ATOM 675 C CA . LYS A 1 82 ? 15.523 23.312 13.32 1 94.5 82 LYS A CA 1
ATOM 676 C C . LYS A 1 82 ? 14.336 24.109 12.797 1 94.5 82 LYS A C 1
ATOM 678 O O . LYS A 1 82 ? 13.883 23.891 11.664 1 94.5 82 LYS A O 1
ATOM 683 N N . ASN A 1 83 ? 13.789 24.922 13.703 1 94.62 83 ASN A N 1
ATOM 684 C CA . ASN A 1 83 ? 12.75 25.859 13.289 1 94.62 83 ASN A CA 1
ATOM 685 C C . ASN A 1 83 ? 13.352 27.141 12.719 1 94.62 83 ASN A C 1
ATOM 687 O O . ASN A 1 83 ? 13.266 28.203 13.328 1 94.62 83 ASN A O 1
ATOM 691 N N . ASP A 1 84 ? 13.898 27.047 11.547 1 91.56 84 ASP A N 1
ATOM 692 C CA . ASP A 1 84 ? 14.516 28.172 10.844 1 91.56 84 ASP A CA 1
ATOM 693 C C . ASP A 1 84 ? 13.945 28.328 9.438 1 91.56 84 ASP A C 1
ATOM 695 O O . ASP A 1 84 ? 12.828 27.875 9.164 1 91.56 84 ASP A O 1
ATOM 699 N N . THR A 1 85 ? 14.688 29.016 8.602 1 88.88 85 THR A N 1
ATOM 700 C CA . THR A 1 85 ? 14.133 29.359 7.301 1 88.88 85 THR A CA 1
ATOM 701 C C . THR A 1 85 ? 14.492 28.312 6.262 1 88.88 85 THR A C 1
ATOM 703 O O . THR A 1 85 ? 14.055 28.375 5.113 1 88.88 85 THR A O 1
ATOM 706 N N . THR A 1 86 ? 15.227 27.297 6.648 1 91.88 86 THR A N 1
ATOM 707 C CA . THR A 1 86 ? 15.57 26.25 5.711 1 91.88 86 THR A CA 1
ATOM 708 C C . THR A 1 86 ? 14.32 25.516 5.242 1 91.88 86 THR A C 1
ATOM 710 O O . THR A 1 86 ? 13.5 25.078 6.062 1 91.88 86 THR A O 1
ATOM 713 N N . PRO A 1 87 ? 14.125 25.375 3.951 1 93.56 87 PRO A N 1
ATOM 714 C CA . PRO A 1 87 ? 12.922 24.703 3.457 1 93.56 87 PRO A CA 1
ATOM 715 C C . PRO A 1 87 ? 12.883 23.219 3.816 1 93.56 87 PRO A C 1
ATOM 717 O O . PRO A 1 87 ? 13.922 22.547 3.807 1 93.56 87 PRO A O 1
ATOM 720 N N . ILE A 1 88 ? 11.695 22.766 4.148 1 95.12 88 ILE A N 1
ATOM 721 C CA . ILE A 1 88 ? 11.438 21.359 4.359 1 95.12 88 ILE A CA 1
ATOM 722 C C . ILE A 1 88 ? 10.648 20.797 3.178 1 95.12 88 ILE A C 1
ATOM 724 O O . ILE A 1 88 ? 9.648 21.375 2.758 1 95.12 88 ILE A O 1
ATOM 728 N N . VAL A 1 89 ? 11.133 19.703 2.607 1 95.06 89 VAL A N 1
ATOM 729 C CA . VAL A 1 89 ? 10.43 19.016 1.529 1 95.06 89 VAL A CA 1
ATOM 730 C C . VAL A 1 89 ? 9.945 17.641 2.016 1 95.06 89 VAL A C 1
ATOM 732 O O . VAL A 1 89 ? 10.742 16.844 2.504 1 95.06 89 VAL A O 1
ATOM 735 N N . LEU A 1 90 ? 8.656 17.453 1.903 1 96.5 90 LEU A N 1
ATOM 736 C CA . LEU A 1 90 ? 8.023 16.203 2.322 1 96.5 90 LEU A CA 1
ATOM 737 C C . LEU A 1 90 ? 7.648 15.352 1.115 1 96.5 90 LEU A C 1
ATOM 739 O O . LEU A 1 90 ? 7.215 15.883 0.089 1 96.5 90 LEU A O 1
ATOM 743 N N . TYR A 1 91 ? 7.855 14.039 1.273 1 94.31 91 TYR A N 1
ATOM 744 C CA . TYR A 1 91 ? 7.355 13.125 0.251 1 94.31 91 TYR A CA 1
ATOM 745 C C . TYR A 1 91 ? 6.941 11.789 0.863 1 94.31 91 TYR A C 1
ATOM 747 O O . TYR A 1 91 ? 7.215 11.531 2.037 1 94.31 91 TYR A O 1
ATOM 755 N N . ASP A 1 92 ? 6.156 11.031 0.133 1 88.5 92 ASP A N 1
ATOM 756 C CA . ASP A 1 92 ? 5.82 9.664 0.507 1 88.5 92 ASP A CA 1
ATOM 757 C C . ASP A 1 92 ? 5.625 8.789 -0.729 1 88.5 92 ASP A C 1
ATOM 759 O O . ASP A 1 92 ? 5.691 9.281 -1.858 1 88.5 92 ASP A O 1
ATOM 763 N N . PHE A 1 93 ? 5.52 7.543 -0.48 1 72 93 PHE A N 1
ATOM 764 C CA . PHE A 1 93 ? 5.457 6.59 -1.582 1 72 93 PHE A CA 1
ATOM 765 C C . PHE A 1 93 ? 4.09 6.629 -2.256 1 72 93 PHE A C 1
ATOM 767 O O . PHE A 1 93 ? 3.996 6.562 -3.482 1 72 93 PHE A O 1
ATOM 774 N N . MET A 1 94 ? 3.062 6.789 -1.477 1 64.19 94 MET A N 1
ATOM 775 C CA . MET A 1 94 ? 1.721 6.57 -2.01 1 64.19 94 MET A CA 1
ATOM 776 C C . MET A 1 94 ? 0.963 7.891 -2.131 1 64.19 94 MET A C 1
ATOM 778 O O . MET A 1 94 ? -0.224 7.898 -2.461 1 64.19 94 MET A O 1
ATOM 782 N N . ASN A 1 95 ? 1.574 9.016 -1.902 1 75.38 95 ASN A N 1
ATOM 783 C CA . ASN A 1 95 ? 0.891 10.305 -1.872 1 75.38 95 ASN A CA 1
ATOM 784 C C . ASN A 1 95 ? -0.277 10.297 -0.889 1 75.38 95 ASN A C 1
ATOM 786 O O . ASN A 1 95 ? -1.384 10.719 -1.23 1 75.38 95 ASN A O 1
ATOM 790 N N . PHE A 1 96 ? -0.018 9.883 0.225 1 80.12 96 PHE A N 1
ATOM 791 C CA . PHE A 1 96 ? -1.065 9.602 1.199 1 80.12 96 PHE A CA 1
ATOM 792 C C . PHE A 1 96 ? -0.803 10.336 2.506 1 80.12 96 PHE A C 1
ATOM 794 O O . PHE A 1 96 ? -1.726 10.891 3.105 1 80.12 96 PHE A O 1
ATOM 801 N N . SER A 1 97 ? 0.438 10.469 2.887 1 91.69 97 SER A N 1
ATOM 802 C CA . SER A 1 97 ? 0.701 10.797 4.281 1 91.69 97 SER A CA 1
ATOM 803 C C . SER A 1 97 ? 1.472 12.109 4.406 1 91.69 97 SER A C 1
ATOM 805 O O . SER A 1 97 ? 1.569 12.68 5.492 1 91.69 97 SER A O 1
ATOM 807 N N . SER A 1 98 ? 2.012 12.625 3.299 1 95.19 98 SER A N 1
ATOM 808 C CA . SER A 1 98 ? 2.836 13.828 3.363 1 95.19 98 SER A CA 1
ATOM 809 C C . SER A 1 98 ? 2.031 15.031 3.854 1 95.19 98 SER A C 1
ATOM 811 O O . SER A 1 98 ? 2.553 15.883 4.574 1 95.19 98 SER A O 1
ATOM 813 N N . ALA A 1 99 ? 0.797 15.07 3.498 1 95.88 99 ALA A N 1
ATOM 814 C CA . ALA A 1 99 ? -0.052 16.188 3.896 1 95.88 99 ALA A CA 1
ATOM 815 C C . ALA A 1 99 ? -0.263 16.203 5.406 1 95.88 99 ALA A C 1
ATOM 817 O O . ALA A 1 99 ? -0.38 17.281 6.012 1 95.88 99 ALA A O 1
ATOM 818 N N . ARG A 1 100 ? -0.3 15.055 6.02 1 96.44 100 ARG A N 1
ATOM 81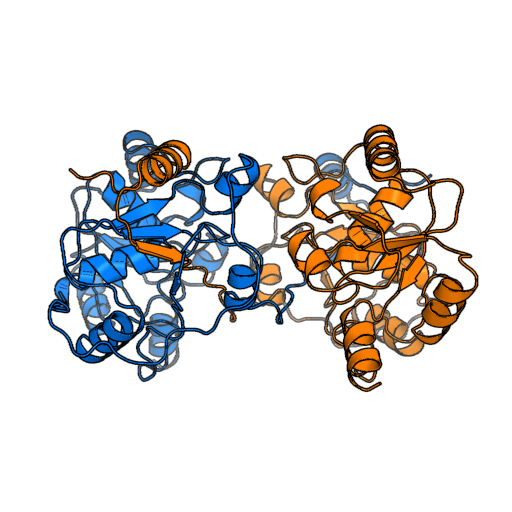9 C CA . ARG A 1 100 ? -0.408 14.984 7.473 1 96.44 100 ARG A CA 1
ATOM 820 C C . ARG A 1 100 ? 0.798 15.633 8.148 1 96.44 100 ARG A C 1
ATOM 822 O O . ARG A 1 100 ? 0.647 16.391 9.109 1 96.44 100 ARG A O 1
ATOM 829 N N . VAL A 1 101 ? 1.951 15.359 7.629 1 97.44 101 VAL A N 1
ATOM 830 C CA . VAL A 1 101 ? 3.172 15.906 8.211 1 97.44 101 VAL A CA 1
ATOM 831 C C . VAL A 1 101 ? 3.26 17.406 7.918 1 97.44 101 VAL A C 1
ATOM 833 O O . VAL A 1 101 ? 3.711 18.188 8.758 1 97.44 101 VAL A O 1
ATOM 836 N N . TRP A 1 102 ? 2.812 17.781 6.723 1 97.38 102 TRP A N 1
ATOM 837 C CA . TRP A 1 102 ? 2.738 19.203 6.414 1 97.38 102 TRP A CA 1
ATOM 838 C C . TRP A 1 102 ? 1.885 19.953 7.441 1 97.38 102 TRP A C 1
ATOM 840 O O . TRP A 1 102 ? 2.297 20.984 7.977 1 97.38 102 TRP A O 1
ATOM 850 N N . PHE A 1 103 ? 0.768 19.422 7.703 1 97.56 103 PHE A N 1
ATOM 851 C CA . PHE A 1 103 ? -0.14 20.047 8.664 1 97.56 103 PHE A CA 1
ATOM 852 C C . PHE A 1 103 ? 0.47 20.047 10.062 1 97.56 103 PHE A C 1
ATOM 854 O O . PHE A 1 103 ? 0.301 21.016 10.812 1 97.56 103 PHE A O 1
ATOM 861 N N . MET A 1 104 ? 1.132 18.938 10.383 1 97.62 104 MET A N 1
ATOM 862 C CA . MET A 1 104 ? 1.805 18.859 11.68 1 97.62 104 MET A CA 1
ATOM 863 C C . MET A 1 104 ? 2.793 20.016 11.844 1 97.62 104 MET A C 1
ATOM 865 O O . MET A 1 104 ? 2.783 20.703 12.859 1 97.62 104 MET A O 1
ATOM 869 N N . PHE A 1 105 ? 3.6 20.25 10.852 1 97.5 105 PHE A N 1
ATOM 870 C CA . PHE A 1 105 ? 4.543 21.359 10.906 1 97.5 105 PHE A CA 1
ATOM 871 C C . PHE A 1 105 ? 3.811 22.688 11.008 1 97.5 105 PHE A C 1
ATOM 873 O O . PHE A 1 105 ? 4.23 23.578 11.75 1 97.5 105 PHE A O 1
ATOM 880 N N . LYS A 1 106 ? 2.725 22.859 10.305 1 96.31 106 LYS A N 1
ATOM 881 C CA . LYS A 1 106 ? 1.917 24.078 10.398 1 96.31 106 LYS A CA 1
ATOM 882 C C . LYS A 1 106 ? 1.412 24.297 11.82 1 96.31 106 LYS A C 1
ATOM 884 O O . LYS A 1 106 ? 1.483 25.406 12.344 1 96.31 106 LYS A O 1
ATOM 889 N N . VAL A 1 107 ? 0.891 23.266 12.406 1 97.44 107 VAL A N 1
ATOM 890 C CA . VAL A 1 107 ? 0.363 23.328 13.766 1 97.44 107 VAL A CA 1
ATOM 891 C C . VAL A 1 107 ? 1.461 23.781 14.727 1 97.44 107 VAL A C 1
ATOM 893 O O . VAL A 1 107 ? 1.198 24.531 15.664 1 97.44 107 VAL A O 1
ATOM 896 N N . PHE A 1 108 ? 2.648 23.406 14.414 1 97.44 108 PHE A N 1
ATOM 897 C CA . PHE A 1 108 ? 3.742 23.719 15.328 1 97.44 108 PHE A CA 1
ATOM 898 C C . PHE A 1 108 ? 4.488 24.969 14.859 1 97.44 108 PHE A C 1
ATOM 900 O O . PHE A 1 108 ? 5.598 25.234 15.328 1 97.44 108 PHE A O 1
ATOM 907 N N . GLY A 1 109 ? 3.947 25.656 13.883 1 95.06 109 GLY A N 1
ATOM 908 C CA . GLY A 1 109 ? 4.387 27 13.57 1 95.06 109 GLY A CA 1
ATOM 909 C C . GLY A 1 109 ? 5.477 27.047 12.516 1 95.06 109 GLY A C 1
ATOM 910 O O . GLY A 1 109 ? 6.188 28.047 12.391 1 95.06 109 GLY A O 1
ATOM 911 N N . ARG A 1 110 ? 5.68 26 11.812 1 93.69 110 ARG A N 1
ATOM 912 C CA . ARG A 1 110 ? 6.676 25.938 10.75 1 93.69 110 ARG A CA 1
ATOM 913 C C . ARG A 1 110 ? 6.027 26.141 9.383 1 93.69 110 ARG A C 1
ATOM 915 O O . ARG A 1 110 ? 5.152 25.375 8.984 1 93.69 110 ARG A O 1
ATOM 922 N N . ASN A 1 111 ? 6.41 27.172 8.562 1 86.06 111 ASN A N 1
ATOM 923 C CA . ASN A 1 111 ? 5.672 27.547 7.363 1 86.06 111 ASN A CA 1
ATOM 924 C C . ASN A 1 111 ? 6.457 27.203 6.098 1 86.06 111 ASN A C 1
ATOM 926 O O . ASN A 1 111 ? 5.875 27.031 5.027 1 86.06 111 ASN A O 1
ATOM 930 N N . ASN A 1 112 ? 7.781 27.172 6.07 1 92.44 112 ASN A N 1
ATOM 931 C CA . ASN A 1 112 ? 8.578 26.875 4.883 1 92.44 112 ASN A CA 1
ATOM 932 C C . ASN A 1 112 ? 8.68 25.359 4.645 1 92.44 112 ASN A C 1
ATOM 934 O O . ASN A 1 112 ? 9.773 24.812 4.629 1 92.44 112 ASN A O 1
ATOM 938 N N . VAL A 1 113 ? 7.434 24.766 4.457 1 95.94 113 VAL A N 1
ATOM 939 C CA . VAL A 1 113 ? 7.312 23.328 4.266 1 95.94 113 VAL A CA 1
ATOM 940 C C . VAL A 1 113 ? 6.605 23.047 2.943 1 95.94 113 VAL A C 1
ATOM 942 O O . VAL A 1 113 ? 5.555 23.609 2.656 1 95.94 113 VAL A O 1
ATOM 945 N N . HIS A 1 114 ? 7.207 22.141 2.135 1 95.5 114 HIS A N 1
ATOM 946 C CA . HIS A 1 114 ? 6.695 21.828 0.803 1 95.5 114 HIS A CA 1
ATOM 947 C C . HIS A 1 114 ? 6.477 20.328 0.63 1 95.5 114 HIS A C 1
ATOM 949 O O . HIS A 1 114 ? 7.262 19.516 1.13 1 95.5 114 HIS A O 1
ATOM 955 N N . ILE A 1 115 ? 5.41 20.016 -0.055 1 96.19 115 ILE A N 1
ATOM 956 C CA . ILE A 1 115 ? 5.172 18.625 -0.436 1 96.19 115 ILE A CA 1
ATOM 957 C C . ILE A 1 115 ? 5.66 18.391 -1.864 1 96.19 115 ILE A C 1
ATOM 959 O O . ILE A 1 115 ? 5.414 19.203 -2.752 1 96.19 115 ILE A O 1
ATOM 963 N N . LEU A 1 116 ? 6.422 17.375 -2.119 1 95.31 116 LEU A N 1
ATOM 964 C CA . LEU A 1 116 ? 6.84 16.969 -3.457 1 95.31 116 LEU A CA 1
ATOM 965 C C . LEU A 1 116 ? 5.645 16.5 -4.285 1 95.31 116 LEU A C 1
ATOM 967 O O . LEU A 1 116 ? 5.086 15.43 -4.027 1 95.31 116 LEU A O 1
ATOM 971 N N . ASP A 1 117 ? 5.344 17.25 -5.27 1 94.19 117 ASP A N 1
ATOM 972 C CA . ASP A 1 117 ? 4.152 16.984 -6.066 1 94.19 117 ASP A CA 1
ATOM 973 C C . ASP A 1 117 ? 4.355 15.75 -6.953 1 94.19 117 ASP A C 1
ATOM 975 O O . ASP A 1 117 ? 5.246 15.734 -7.805 1 94.19 117 ASP A O 1
ATOM 979 N N . GLY A 1 118 ? 3.564 14.727 -6.688 1 88.38 118 GLY A N 1
ATOM 980 C CA . GLY A 1 118 ? 3.723 13.453 -7.383 1 88.38 118 GLY A CA 1
ATOM 981 C C . GLY A 1 118 ? 4.473 12.422 -6.566 1 88.38 118 GLY A C 1
ATOM 982 O O . GLY A 1 118 ? 4.492 11.242 -6.922 1 88.38 118 GLY A O 1
ATOM 983 N N . GLY A 1 119 ? 5.145 12.82 -5.551 1 90.38 119 GLY A N 1
ATOM 984 C CA . GLY A 1 119 ? 5.754 11.93 -4.574 1 90.38 119 GLY A CA 1
ATOM 985 C C . GLY A 1 119 ? 6.934 11.156 -5.133 1 90.38 119 GLY A C 1
ATOM 986 O O . GLY A 1 119 ? 7.555 11.578 -6.113 1 90.38 119 GLY A O 1
ATOM 987 N N . LEU A 1 120 ? 7.277 10.102 -4.426 1 87.75 120 LEU A N 1
ATOM 988 C CA . LEU A 1 120 ? 8.43 9.281 -4.773 1 87.75 120 LEU A CA 1
ATOM 989 C C . LEU A 1 120 ? 8.203 8.562 -6.102 1 87.75 120 LEU A C 1
ATOM 991 O O . LEU A 1 120 ? 9.133 8.406 -6.891 1 87.75 120 LEU A O 1
ATOM 995 N N . GLN A 1 121 ? 6.992 8.141 -6.316 1 76 121 GLN A N 1
ATOM 996 C CA . GLN A 1 121 ? 6.688 7.391 -7.531 1 76 121 GLN A CA 1
ATOM 997 C C . GLN A 1 121 ? 6.992 8.211 -8.781 1 76 121 GLN A C 1
ATOM 999 O O . GLN A 1 121 ? 7.613 7.715 -9.719 1 76 121 GLN A O 1
ATOM 1004 N N . LYS A 1 122 ? 6.516 9.438 -8.766 1 81.88 122 LYS A N 1
ATOM 1005 C CA . LYS A 1 122 ? 6.805 10.305 -9.898 1 81.88 122 LYS A CA 1
ATOM 1006 C C . LYS A 1 122 ? 8.305 10.555 -10.031 1 81.88 122 LYS A C 1
ATOM 1008 O O . LYS A 1 122 ? 8.836 10.578 -11.141 1 81.88 122 LYS A O 1
ATOM 1013 N N . TRP A 1 123 ? 9.016 10.758 -8.961 1 88.19 123 TRP A N 1
ATOM 1014 C CA . TRP A 1 123 ? 10.461 10.961 -8.93 1 88.19 123 TRP A CA 1
ATOM 1015 C C . TRP A 1 123 ? 11.188 9.797 -9.602 1 88.19 123 TRP A C 1
ATOM 1017 O O . TRP A 1 123 ? 12.047 10.016 -10.453 1 88.19 123 TRP A O 1
ATOM 1027 N N . LEU A 1 124 ? 10.773 8.656 -9.227 1 77.5 124 LEU A N 1
ATOM 1028 C CA . LEU A 1 124 ? 11.398 7.453 -9.758 1 77.5 124 LEU A CA 1
ATOM 1029 C C . LEU A 1 124 ? 11.047 7.27 -11.234 1 77.5 124 LEU A C 1
ATOM 1031 O O . LEU A 1 124 ? 11.898 6.863 -12.031 1 77.5 124 LEU A O 1
ATOM 1035 N N . LYS A 1 125 ? 9.836 7.578 -11.586 1 73 125 LYS A N 1
ATOM 1036 C CA . LYS A 1 125 ? 9.391 7.473 -12.969 1 73 125 LYS A CA 1
ATOM 1037 C C . LYS A 1 125 ? 10.195 8.391 -13.883 1 73 125 LYS A C 1
ATOM 1039 O O . LYS A 1 125 ? 10.414 8.078 -15.055 1 73 125 LYS A O 1
ATOM 1044 N N . GLU A 1 126 ? 10.641 9.43 -13.336 1 79.19 126 GLU A N 1
ATOM 1045 C CA . GLU A 1 126 ? 11.414 10.406 -14.102 1 79.19 126 GLU A CA 1
ATOM 1046 C C . GLU A 1 126 ? 12.906 10.09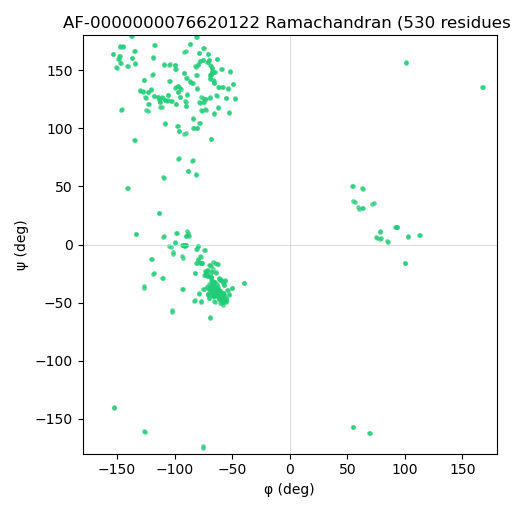4 -14.055 1 79.19 126 GLU A C 1
ATOM 1048 O O . GLU A 1 126 ? 13.727 10.906 -14.469 1 79.19 126 GLU A O 1
ATOM 1053 N N . ASN A 1 127 ? 13.219 8.969 -13.5 1 79.69 127 ASN A N 1
ATOM 1054 C CA . ASN A 1 127 ? 14.578 8.438 -13.453 1 79.69 127 ASN A CA 1
ATOM 1055 C C . ASN A 1 127 ? 15.531 9.375 -12.727 1 79.69 127 ASN A C 1
ATOM 1057 O O . ASN A 1 127 ? 16.672 9.57 -13.156 1 79.69 127 ASN A O 1
ATOM 1061 N N . LEU A 1 128 ? 15.07 10.102 -11.789 1 85.31 128 LEU A N 1
ATOM 1062 C CA . LEU A 1 128 ? 15.906 10.961 -10.961 1 85.31 128 LEU A CA 1
ATOM 1063 C C . LEU A 1 128 ? 16.641 10.148 -9.906 1 85.31 128 LEU A C 1
ATOM 1065 O O . LEU A 1 128 ? 16.234 9.031 -9.578 1 85.31 128 LEU A O 1
ATOM 1069 N N . PRO A 1 129 ? 17.75 10.641 -9.359 1 84.56 129 PRO A N 1
ATOM 1070 C CA . PRO A 1 129 ? 18.594 9.844 -8.461 1 84.56 129 PRO A CA 1
ATOM 1071 C C . PRO A 1 129 ? 17.906 9.531 -7.133 1 84.56 129 PRO A C 1
ATOM 1073 O O . PRO A 1 129 ? 17.125 10.344 -6.633 1 84.56 129 PRO A O 1
ATOM 1076 N N . TYR A 1 130 ? 18.234 8.383 -6.586 1 87.38 130 TYR A N 1
ATOM 1077 C CA . TYR A 1 130 ? 17.719 7.984 -5.281 1 87.38 130 TYR A CA 1
ATOM 1078 C C . TYR A 1 130 ? 18.75 7.164 -4.512 1 87.38 130 TYR A C 1
ATOM 1080 O O . TYR A 1 130 ? 19.719 6.656 -5.098 1 87.38 130 TYR A O 1
ATOM 1088 N N . ASP A 1 131 ? 18.609 7.172 -3.174 1 87.06 131 ASP A N 1
ATOM 1089 C CA . ASP A 1 131 ? 19.5 6.426 -2.289 1 87.06 131 ASP A CA 1
ATOM 1090 C C . ASP A 1 131 ? 18.875 5.098 -1.867 1 87.06 131 ASP A C 1
ATOM 1092 O O . ASP A 1 131 ? 17.641 4.977 -1.813 1 87.06 131 ASP A O 1
ATOM 1096 N N . THR A 1 132 ? 19.719 4.164 -1.604 1 80.19 132 THR A N 1
ATOM 1097 C CA . THR A 1 132 ? 19.297 2.863 -1.086 1 80.19 132 THR A CA 1
ATOM 1098 C C . THR A 1 132 ? 20.203 2.434 0.072 1 80.19 132 THR A C 1
ATOM 1100 O O . THR A 1 132 ? 21.219 3.072 0.345 1 80.19 132 THR A O 1
ATOM 1103 N N . GLY A 1 133 ? 19.719 1.392 0.806 1 77.38 133 GLY A N 1
ATOM 1104 C CA . GLY A 1 133 ? 20.531 0.846 1.881 1 77.38 133 GLY A CA 1
ATOM 1105 C C . GLY A 1 133 ? 20.094 1.327 3.256 1 77.38 133 GLY A C 1
ATOM 1106 O O . GLY A 1 133 ? 19.516 2.404 3.387 1 77.38 133 GLY A O 1
ATOM 1107 N N . LYS A 1 134 ? 20.469 0.534 4.133 1 79.94 134 LYS A N 1
ATOM 1108 C CA . LYS A 1 134 ? 20.141 0.869 5.52 1 79.94 134 LYS A CA 1
ATOM 1109 C C . LYS A 1 134 ? 21.141 1.884 6.082 1 79.94 134 LYS A C 1
ATOM 1111 O O . LYS A 1 134 ? 22.281 1.97 5.621 1 79.94 134 LYS A O 1
ATOM 1116 N N . TYR A 1 135 ? 20.688 2.734 6.91 1 84.06 135 TYR A N 1
ATOM 1117 C CA . TYR A 1 135 ? 21.531 3.604 7.734 1 84.06 135 TYR A CA 1
ATOM 1118 C C . TYR A 1 135 ? 21 3.668 9.164 1 84.06 135 TYR A C 1
ATOM 1120 O O . TYR A 1 135 ? 19.875 3.238 9.438 1 84.06 135 TYR A O 1
ATOM 1128 N N . GLU A 1 136 ? 21.812 4.059 10.039 1 84.88 136 GLU A N 1
ATOM 1129 C CA . GLU A 1 136 ? 21.391 4.188 11.43 1 84.88 136 GLU A CA 1
ATOM 1130 C C . GLU A 1 136 ? 20.469 5.395 11.617 1 84.88 136 GLU A C 1
ATOM 1132 O O . GLU A 1 136 ? 20.828 6.516 11.242 1 84.88 136 GLU A O 1
ATOM 1137 N N . LEU A 1 137 ? 19.375 5.102 12.148 1 85.44 137 LEU A N 1
ATOM 1138 C CA . LEU A 1 137 ? 18.453 6.195 12.438 1 85.44 137 LEU A CA 1
ATOM 1139 C C . LEU A 1 137 ? 18.984 7.066 13.57 1 85.44 137 LEU A C 1
ATOM 1141 O O . LEU A 1 137 ? 19.609 6.562 14.508 1 85.44 137 LEU A O 1
ATOM 1145 N N . PRO A 1 138 ? 18.672 8.305 13.43 1 85.25 138 PRO A N 1
ATOM 1146 C CA . PRO A 1 138 ? 19.141 9.188 14.5 1 85.25 138 PRO A CA 1
ATOM 1147 C C . PRO A 1 138 ? 18.422 8.953 15.82 1 85.25 138 PRO A C 1
ATOM 1149 O O . PRO A 1 138 ? 17.188 9 15.867 1 85.25 138 PRO A O 1
ATOM 1152 N N . THR A 1 139 ? 19.188 8.711 16.891 1 83.62 139 THR A N 1
ATOM 1153 C CA . THR A 1 139 ? 18.594 8.477 18.188 1 83.62 139 THR A CA 1
ATOM 1154 C C . THR A 1 139 ? 19.031 9.539 19.188 1 83.62 139 THR A C 1
ATOM 1156 O O . THR A 1 139 ? 18.344 9.797 20.188 1 83.62 139 THR A O 1
ATOM 1159 N N . GLU A 1 140 ? 20.156 10.133 18.922 1 89.56 140 GLU A N 1
ATOM 1160 C CA . GLU A 1 140 ? 20.688 11.133 19.844 1 89.56 140 GLU A CA 1
ATOM 1161 C C . GLU A 1 140 ? 20.094 12.508 19.578 1 89.56 140 GLU A C 1
ATOM 1163 O O . GLU A 1 140 ? 20.016 12.938 18.422 1 89.56 140 GLU A O 1
ATOM 1168 N N . ARG A 1 141 ? 19.797 13.164 20.641 1 92.12 141 ARG A N 1
ATOM 1169 C CA . ARG A 1 141 ? 19.172 14.477 20.516 1 92.12 141 ARG A CA 1
ATOM 1170 C C . ARG A 1 141 ? 20.234 15.57 20.359 1 92.12 141 ARG A C 1
ATOM 1172 O O . ARG A 1 141 ? 21.281 15.523 21.016 1 92.12 141 ARG A O 1
ATOM 1179 N N . ASP A 1 142 ? 19.953 16.5 19.516 1 93.44 142 ASP A N 1
ATOM 1180 C CA . ASP A 1 142 ? 20.734 17.719 19.422 1 93.44 142 ASP A CA 1
ATOM 1181 C C . ASP A 1 142 ? 20.438 18.656 20.594 1 93.44 142 ASP A C 1
ATOM 1183 O O . ASP A 1 142 ? 19.297 19.047 20.812 1 93.44 142 ASP A O 1
ATOM 1187 N N . SER A 1 143 ? 21.438 19.031 21.359 1 92.94 143 SER A N 1
ATOM 1188 C CA . SER A 1 143 ? 21.266 19.859 22.531 1 92.94 143 SER A CA 1
ATOM 1189 C C . SER A 1 143 ? 21.375 21.344 22.188 1 92.94 143 SER A C 1
ATOM 1191 O O . SER A 1 143 ? 21.219 22.203 23.062 1 92.94 143 SER A O 1
ATOM 1193 N N . GLY A 1 144 ? 21.594 21.625 21.031 1 93 144 GLY A N 1
ATOM 1194 C CA . GLY A 1 144 ? 21.781 23 20.625 1 93 144 GLY A CA 1
ATOM 1195 C C . GLY A 1 144 ? 20.484 23.781 20.562 1 93 144 GLY A C 1
ATOM 1196 O O . GLY A 1 144 ? 19.438 23.281 20.984 1 93 144 GLY A O 1
ATOM 1197 N N . ASP A 1 145 ? 20.625 25.047 20.047 1 93.69 145 ASP A N 1
ATOM 1198 C CA . ASP A 1 145 ? 19.484 25.938 19.953 1 93.69 145 ASP A CA 1
ATOM 1199 C C . ASP A 1 145 ? 18.797 25.797 18.594 1 93.69 145 ASP A C 1
ATOM 1201 O O . ASP A 1 145 ? 19.234 25.031 17.75 1 93.69 145 ASP A O 1
ATOM 1205 N N . GLY A 1 146 ? 17.562 26.359 18.516 1 94.94 146 GLY A N 1
ATOM 1206 C CA . GLY A 1 146 ? 16.922 26.453 17.203 1 94.94 146 GLY A CA 1
ATOM 1207 C C . GLY A 1 146 ? 15.703 25.562 17.078 1 94.94 146 GLY A C 1
ATOM 1208 O O . GLY A 1 146 ? 15.133 25.453 15.992 1 94.94 146 GLY A O 1
ATOM 1209 N N . TYR A 1 147 ? 15.328 25 18.156 1 96.25 147 TYR A N 1
ATOM 1210 C CA . TYR A 1 147 ? 14.164 24.125 18.125 1 96.25 147 TYR A CA 1
ATOM 1211 C C . TYR A 1 147 ? 12.984 24.766 18.859 1 96.25 147 TYR A C 1
ATOM 1213 O O . TYR A 1 147 ? 12.422 24.156 19.766 1 96.25 147 TYR A O 1
ATOM 1221 N N . THR A 1 148 ? 12.602 25.922 18.406 1 94.69 148 THR A N 1
ATOM 1222 C CA . THR A 1 148 ? 11.539 26.703 19.031 1 94.69 148 THR A CA 1
ATOM 1223 C C . THR A 1 148 ? 10.211 26.469 18.312 1 94.69 148 THR A C 1
ATOM 1225 O O . THR A 1 148 ? 9.711 27.359 17.625 1 94.69 148 THR A O 1
ATOM 1228 N N . TYR A 1 149 ? 9.641 25.359 18.5 1 96.56 149 TYR A N 1
ATOM 1229 C CA . TYR A 1 149 ? 8.328 25.016 17.953 1 96.56 149 TYR A CA 1
ATOM 1230 C C . TYR A 1 149 ? 7.227 25.312 18.953 1 96.56 149 TYR A C 1
ATOM 1232 O O . TYR A 1 149 ? 7.379 25.047 20.156 1 96.56 149 TYR A O 1
ATOM 1240 N N . VAL A 1 150 ? 6.137 25.953 18.516 1 96.5 150 VAL A N 1
ATOM 1241 C CA . VAL A 1 150 ? 5 26.281 19.359 1 96.5 150 VAL A CA 1
ATOM 1242 C C . VAL A 1 150 ? 3.717 25.719 18.766 1 96.5 150 VAL A C 1
ATOM 1244 O O . VAL A 1 150 ? 3.391 25.984 17.609 1 96.5 150 VAL A O 1
ATOM 1247 N N . LYS A 1 151 ? 3.049 24.984 19.562 1 96.44 151 LYS A N 1
ATOM 1248 C CA . LYS A 1 151 ? 1.831 24.328 19.094 1 96.44 151 LYS A CA 1
ATOM 1249 C C . LYS A 1 151 ? 0.663 25.312 19.047 1 96.44 151 LYS A C 1
ATOM 1251 O O . LYS A 1 151 ? 0.378 26 20.047 1 96.44 151 LYS A O 1
ATOM 1256 N N . ASN A 1 152 ? 0.06 25.5 17.938 1 96.75 152 ASN A N 1
ATOM 1257 C CA . ASN A 1 152 ? -1.212 26.188 17.797 1 96.75 152 ASN A CA 1
ATOM 1258 C C . ASN A 1 152 ? -2.395 25.234 17.906 1 96.75 152 ASN A C 1
ATOM 1260 O O . ASN A 1 152 ? -2.85 24.688 16.891 1 96.75 152 ASN A O 1
ATOM 1264 N N . GLN A 1 153 ? -2.943 25.125 19.016 1 93.5 153 GLN A N 1
ATOM 1265 C CA . GLN A 1 153 ? -3.998 24.156 19.312 1 93.5 153 GLN A CA 1
ATOM 1266 C C . GLN A 1 153 ? -5.285 24.5 18.578 1 93.5 153 GLN A C 1
ATOM 1268 O O . GLN A 1 153 ? -6.141 23.641 18.375 1 93.5 153 GLN A O 1
ATOM 1273 N N . ASN A 1 154 ? -5.379 25.703 18.156 1 94.94 154 ASN A N 1
ATOM 1274 C CA . ASN A 1 154 ? -6.613 26.141 17.531 1 94.94 154 ASN A CA 1
ATOM 1275 C C . ASN A 1 154 ? -6.836 25.453 16.172 1 94.94 154 ASN A C 1
ATOM 1277 O O . ASN A 1 154 ? -7.961 25.391 15.688 1 94.94 154 ASN A O 1
ATOM 1281 N N . LEU A 1 155 ? -5.816 25.016 15.578 1 97.25 155 LEU A N 1
ATOM 1282 C CA . LEU A 1 155 ? -5.906 24.406 14.25 1 97.25 155 LEU A CA 1
ATOM 1283 C C . LEU A 1 155 ? -6.438 22.984 14.344 1 97.25 155 LEU A C 1
ATOM 1285 O O . LEU A 1 155 ? -6.844 22.391 13.336 1 97.25 155 LEU A O 1
ATOM 1289 N N . VAL A 1 156 ? -6.434 22.406 15.539 1 97.56 156 VAL A N 1
ATOM 1290 C CA . VAL A 1 156 ? -6.859 21.031 15.773 1 97.56 156 VAL A CA 1
ATOM 1291 C C . VAL A 1 156 ? -8.117 21.016 16.641 1 97.56 156 VAL A C 1
ATOM 1293 O O . VAL A 1 156 ? -8.141 21.609 17.719 1 97.56 156 VAL A O 1
ATOM 1296 N N . LYS A 1 157 ? -9.102 20.344 16.172 1 97 157 LYS A N 1
ATOM 1297 C CA . LYS A 1 157 ? -10.352 20.25 16.922 1 97 157 LYS A CA 1
ATOM 1298 C C . LYS A 1 157 ? -10.438 18.938 17.688 1 97 157 LYS A C 1
ATOM 1300 O O . LYS A 1 157 ? -10.078 17.875 17.172 1 97 157 LYS A O 1
ATOM 1305 N N . SER A 1 158 ? -10.867 19.062 18.938 1 94.81 158 SER A N 1
ATOM 1306 C CA . SER A 1 158 ? -11.062 17.906 19.797 1 94.81 158 SER A CA 1
ATOM 1307 C C . SER A 1 158 ? -12.461 17.312 19.609 1 94.81 158 SER A C 1
ATOM 1309 O O . SER A 1 158 ? -13.289 17.891 18.906 1 94.81 158 SER A O 1
ATOM 1311 N N . TYR A 1 159 ? -12.602 16.156 20.266 1 94.56 159 TYR A N 1
ATOM 1312 C CA . TYR A 1 159 ? -13.922 15.539 20.297 1 94.56 159 TYR A CA 1
ATOM 1313 C C . TYR A 1 159 ? -14.969 16.5 20.859 1 94.56 159 TYR A C 1
ATOM 1315 O O . TYR A 1 159 ? -16.062 16.625 20.312 1 94.56 159 TYR A O 1
ATOM 1323 N N . ASP A 1 160 ? -14.664 17.156 21.953 1 94.69 160 ASP A N 1
ATOM 1324 C CA . ASP A 1 160 ? -15.578 18.094 22.578 1 94.69 160 ASP A CA 1
ATOM 1325 C C . ASP A 1 160 ? -15.898 19.266 21.641 1 94.69 160 ASP A C 1
ATOM 1327 O O . ASP A 1 160 ? -17.031 19.734 21.594 1 94.69 160 ASP A O 1
ATOM 1331 N N . ASP A 1 161 ? -14.891 19.734 20.969 1 95.56 161 ASP A N 1
ATOM 1332 C CA . ASP A 1 161 ? -15.117 20.766 19.969 1 95.56 161 ASP A CA 1
ATOM 1333 C C . ASP A 1 161 ? -16.125 20.312 18.906 1 95.56 161 ASP A C 1
ATOM 1335 O O . ASP A 1 161 ? -17 21.094 18.5 1 95.56 161 ASP A O 1
ATOM 1339 N N . MET A 1 162 ? -16 19.109 18.453 1 95.38 162 MET A N 1
ATOM 1340 C CA . MET A 1 162 ? -16.875 18.547 17.438 1 95.38 162 MET A CA 1
ATOM 1341 C C . MET A 1 162 ? -18.328 18.5 17.922 1 95.38 162 MET A C 1
ATOM 1343 O O . MET A 1 162 ? -19.25 18.766 17.156 1 95.38 162 MET A O 1
ATOM 1347 N N . LEU A 1 163 ? -18.516 18.156 19.188 1 94.25 163 LEU A N 1
ATOM 1348 C CA . LEU A 1 163 ? -19.859 18.125 19.766 1 94.25 163 LEU A CA 1
ATOM 1349 C C . LEU A 1 163 ? -20.5 19.5 19.719 1 94.25 163 LEU A C 1
ATOM 1351 O O . LEU A 1 163 ? -21.672 19.625 19.391 1 94.25 163 LEU A O 1
ATOM 1355 N N . ILE A 1 164 ? -19.781 20.438 20.031 1 94.31 164 ILE A N 1
ATOM 1356 C CA . ILE A 1 164 ? -20.266 21.812 20.047 1 94.31 164 ILE A CA 1
ATOM 1357 C C . ILE A 1 164 ? -20.609 22.25 18.625 1 94.31 164 ILE A C 1
ATOM 1359 O O . ILE A 1 164 ? -21.672 22.844 18.391 1 94.31 164 ILE A O 1
ATOM 1363 N N . LEU A 1 165 ? -19.75 21.938 17.688 1 92.81 165 LEU A N 1
ATOM 1364 C CA . LEU A 1 165 ? -19.938 22.391 16.312 1 92.81 165 LEU A CA 1
ATOM 1365 C C . LEU A 1 165 ? -21.156 21.734 15.68 1 92.81 165 LEU A C 1
ATOM 1367 O O . LEU A 1 165 ? -21.812 22.312 14.82 1 92.81 165 LEU A O 1
ATOM 1371 N N . LEU A 1 166 ? -21.406 20.547 16.078 1 92.06 166 LEU A N 1
ATOM 1372 C CA . LEU A 1 166 ? -22.594 19.859 15.555 1 92.06 166 LEU A CA 1
ATOM 1373 C C . LEU A 1 166 ? -23.875 20.531 16.031 1 92.06 166 LEU A C 1
ATOM 1375 O O . LEU A 1 166 ? -24.891 20.5 15.336 1 92.06 166 LEU A O 1
ATOM 1379 N N . GLN A 1 167 ? -23.844 21.094 17.188 1 91.31 167 GLN A N 1
ATOM 1380 C CA . GLN A 1 167 ? -25 21.766 17.766 1 91.31 167 GLN A CA 1
ATOM 1381 C C . GLN A 1 167 ? -25.188 23.156 17.156 1 91.31 167 GLN A C 1
ATOM 1383 O O . GLN A 1 167 ? -26.297 23.531 16.781 1 91.31 167 GLN A O 1
ATOM 1388 N N . ASP A 1 168 ? -24.156 23.875 16.953 1 91.94 168 ASP A N 1
ATOM 1389 C CA . ASP A 1 168 ? -24.281 25.266 16.547 1 91.94 168 ASP A CA 1
ATOM 1390 C C . ASP A 1 168 ? -24.047 25.422 15.047 1 91.94 168 ASP A C 1
ATOM 1392 O O . ASP A 1 168 ? -24.219 26.516 14.492 1 91.94 168 ASP A O 1
ATOM 1396 N N . LYS A 1 169 ? -23.641 24.438 14.398 1 88.81 169 LYS A N 1
ATOM 1397 C CA . LYS A 1 169 ? -23.406 24.422 12.961 1 88.81 169 LYS A CA 1
ATOM 1398 C C . LYS A 1 169 ? -22.422 25.5 12.539 1 88.81 169 LYS A C 1
ATOM 1400 O O . LYS A 1 169 ? -22.594 26.125 11.492 1 88.81 169 LYS A O 1
ATOM 1405 N N . SER A 1 170 ? -21.453 25.719 13.367 1 89.88 170 SER A N 1
ATOM 1406 C CA . SER A 1 170 ? -20.5 26.797 13.156 1 89.88 170 SER A CA 1
ATOM 1407 C C . SER A 1 170 ? -19.516 26.453 12.039 1 89.88 170 SER A C 1
ATOM 1409 O O . SER A 1 170 ? -18.938 27.344 11.422 1 89.88 170 SER A O 1
ATOM 1411 N N . MET A 1 171 ? -19.328 25.188 11.852 1 94.62 171 MET A N 1
ATOM 1412 C CA . MET A 1 171 ? -18.375 24.75 10.82 1 94.62 171 MET A CA 1
ATOM 1413 C C . MET A 1 171 ? -18.969 23.625 9.992 1 94.62 171 MET A C 1
ATOM 1415 O O . MET A 1 171 ? -19.875 22.922 10.445 1 94.62 171 MET A O 1
ATOM 1419 N N . GLN A 1 172 ? -18.438 23.531 8.797 1 97 172 GLN A N 1
ATOM 1420 C CA . GLN A 1 172 ? -18.734 22.391 7.949 1 97 172 GLN A CA 1
ATOM 1421 C C . GLN A 1 172 ? -17.75 21.25 8.18 1 97 172 GLN A C 1
ATOM 1423 O O . GLN A 1 172 ? -16.562 21.5 8.453 1 97 172 GLN A O 1
ATOM 1428 N N . ILE A 1 173 ? -18.281 20.016 8.109 1 97.56 173 ILE A N 1
ATOM 1429 C CA . ILE A 1 173 ? -17.422 18.859 8.312 1 97.56 173 ILE A CA 1
ATOM 1430 C C . ILE A 1 173 ? -17.172 18.156 6.98 1 97.56 173 ILE A C 1
ATOM 1432 O O . ILE A 1 173 ? -18.109 17.828 6.258 1 97.56 173 ILE A O 1
ATOM 1436 N N . LEU A 1 174 ? -15.898 18.016 6.645 1 97.81 174 LEU A N 1
ATOM 1437 C CA . LEU A 1 174 ? -15.492 17.359 5.406 1 97.81 174 LEU A CA 1
ATOM 1438 C C . LEU A 1 174 ? -14.805 16.031 5.695 1 97.81 174 LEU A C 1
ATOM 1440 O O . LEU A 1 174 ? -13.789 15.984 6.387 1 97.81 174 LEU A O 1
ATOM 1444 N N . ASP A 1 175 ? -15.367 14.953 5.227 1 95.69 175 ASP A N 1
ATOM 1445 C CA . ASP A 1 175 ? -14.867 13.602 5.438 1 95.69 175 ASP A CA 1
ATOM 1446 C C . ASP A 1 175 ? -14.148 13.078 4.195 1 95.69 175 ASP A C 1
ATOM 1448 O O . ASP A 1 175 ? -14.766 12.938 3.135 1 95.69 175 ASP A O 1
ATOM 1452 N N . ALA A 1 176 ? -12.852 12.672 4.367 1 93.88 176 ALA A N 1
ATOM 1453 C CA . ALA A 1 176 ? -11.992 12.359 3.225 1 93.88 176 ALA A CA 1
ATOM 1454 C C . ALA A 1 176 ? -12.039 10.867 2.904 1 93.88 176 ALA A C 1
ATOM 1456 O O . ALA A 1 176 ? -11.414 10.406 1.945 1 93.88 176 ALA A O 1
ATOM 1457 N N . ARG A 1 177 ? -12.789 10.07 3.654 1 88.94 177 ARG A N 1
ATOM 1458 C CA . ARG A 1 177 ? -12.828 8.625 3.453 1 88.94 177 ARG A CA 1
ATOM 1459 C C . ARG A 1 177 ? -13.523 8.281 2.139 1 88.94 177 ARG A C 1
ATOM 1461 O O . ARG A 1 177 ? -14.266 9.094 1.588 1 88.94 177 ARG A O 1
ATOM 1468 N N . PRO A 1 178 ? -13.172 7.184 1.647 1 76.94 178 PRO A N 1
ATOM 1469 C CA . PRO A 1 178 ? -13.938 6.699 0.496 1 76.94 178 PRO A CA 1
ATOM 1470 C C . PRO A 1 178 ? -15.438 6.684 0.754 1 76.94 178 PRO A C 1
ATOM 1472 O O . PRO A 1 178 ? -15.875 6.441 1.883 1 76.94 178 PRO A O 1
ATOM 1475 N N . SER A 1 179 ? -16.156 6.895 -0.328 1 78.62 179 SER A N 1
ATOM 1476 C CA . SER A 1 179 ? -17.594 7.062 -0.227 1 78.62 179 SER A CA 1
ATOM 1477 C C . SER A 1 179 ? -18.25 5.852 0.437 1 78.62 179 SER A C 1
ATOM 1479 O O . SER A 1 179 ? -19.203 5.996 1.193 1 78.62 179 SER A O 1
ATOM 1481 N N . ASN A 1 180 ? -17.75 4.734 0.199 1 66.25 180 ASN A N 1
ATOM 1482 C CA . ASN A 1 180 ? -18.328 3.527 0.782 1 66.25 180 ASN A CA 1
ATOM 1483 C C . ASN A 1 180 ? -18.156 3.504 2.299 1 66.25 180 ASN A C 1
ATOM 1485 O O . ASN A 1 180 ? -19.078 3.121 3.02 1 66.25 180 ASN A O 1
ATOM 1489 N N . MET A 1 181 ? -16.984 3.844 2.756 1 72.75 181 MET A N 1
ATOM 1490 C CA . MET A 1 181 ? -16.75 3.924 4.195 1 72.75 181 MET A CA 1
ATOM 1491 C C . MET A 1 181 ? -17.625 5.004 4.828 1 72.75 181 MET A C 1
ATOM 1493 O O . MET A 1 181 ? -18.156 4.812 5.922 1 72.75 181 MET A O 1
ATOM 1497 N N . PHE A 1 182 ? -17.75 6.027 4.109 1 85.5 182 PHE A N 1
ATOM 1498 C CA . PHE A 1 182 ? -18.578 7.137 4.574 1 85.5 182 PHE A CA 1
ATOM 1499 C C . PHE A 1 182 ? -20.031 6.707 4.723 1 85.5 182 PHE A C 1
ATOM 1501 O O . PHE A 1 182 ? -20.688 7.059 5.703 1 85.5 182 PHE A O 1
ATOM 1508 N N . LYS A 1 183 ? -20.531 5.906 3.85 1 78.44 183 LYS A N 1
ATOM 1509 C CA . LYS A 1 183 ? -21.922 5.457 3.832 1 78.44 183 LYS A CA 1
ATOM 1510 C C . LYS A 1 183 ? -22.203 4.484 4.973 1 78.44 183 LYS A C 1
ATOM 1512 O O . LYS A 1 183 ? -23.328 4.41 5.469 1 78.44 183 LYS A O 1
ATOM 1517 N N . GLU A 1 184 ? -21.172 3.852 5.344 1 72.25 184 GLU A N 1
ATOM 1518 C CA . GLU A 1 184 ? -21.328 2.891 6.434 1 72.25 184 GLU A CA 1
ATOM 1519 C C . GLU A 1 184 ? -21.531 3.598 7.77 1 72.25 184 GLU A C 1
ATOM 1521 O O . GLU A 1 184 ? -22.062 3.012 8.711 1 72.25 184 GLU A O 1
ATOM 1526 N N . GLY A 1 185 ? -21.109 4.727 7.84 1 82.5 185 GLY A N 1
ATOM 1527 C CA . GLY A 1 185 ? -21.188 5.551 9.031 1 82.5 185 GLY A CA 1
ATOM 1528 C C . GLY A 1 185 ? -20.328 6.793 8.969 1 82.5 185 GLY A C 1
ATOM 1529 O O . GLY A 1 185 ? -19.188 6.738 8.484 1 82.5 185 GLY A O 1
ATOM 1530 N N . HIS A 1 186 ? -20.938 7.766 9.375 1 90.88 186 HIS A N 1
ATOM 1531 C CA . HIS A 1 186 ? -20.188 9.016 9.367 1 90.88 186 HIS A CA 1
ATOM 1532 C C . HIS A 1 186 ? -20.719 9.984 10.422 1 90.88 186 HIS A C 1
ATOM 1534 O O . HIS A 1 186 ? -21.766 9.742 11.023 1 90.88 186 HIS A O 1
ATOM 1540 N N . ILE A 1 187 ? -19.875 11 10.711 1 93.31 187 ILE A N 1
ATOM 1541 C CA . ILE A 1 187 ? -20.297 12.078 11.602 1 93.31 187 ILE A CA 1
ATOM 1542 C C . ILE A 1 187 ? -21.5 12.805 10.992 1 93.31 187 ILE A C 1
ATOM 1544 O O . ILE A 1 187 ? -21.516 13.109 9.797 1 93.31 187 ILE A O 1
ATOM 1548 N N . GLN A 1 188 ? -22.453 13.062 11.789 1 92.69 188 GLN A N 1
ATOM 1549 C CA . GLN A 1 188 ? -23.672 13.719 11.32 1 92.69 188 GLN A CA 1
ATOM 1550 C C . GLN A 1 188 ? -23.359 15.016 10.578 1 92.69 188 GLN A C 1
ATOM 1552 O O . GLN A 1 188 ? -22.5 15.789 11.008 1 92.69 188 GLN A O 1
ATOM 1557 N N . LYS A 1 189 ? -24.016 15.242 9.359 1 93.31 189 LYS A N 1
ATOM 1558 C CA . LYS A 1 189 ? -23.969 16.469 8.555 1 93.31 189 LYS A CA 1
ATOM 1559 C C . LYS A 1 189 ? -22.641 16.578 7.812 1 93.31 189 LYS A C 1
ATOM 1561 O O . LYS A 1 189 ? -22.359 17.594 7.184 1 93.31 189 LYS A O 1
ATOM 1566 N N . ALA A 1 190 ? -21.828 15.609 7.875 1 96.31 190 ALA A N 1
ATOM 1567 C CA . ALA A 1 190 ? -20.562 15.633 7.156 1 96.31 190 ALA A CA 1
ATOM 1568 C C . ALA A 1 190 ? -20.781 15.547 5.648 1 96.31 190 ALA A C 1
ATOM 1570 O O . ALA A 1 190 ? -21.688 14.867 5.191 1 96.31 190 ALA A O 1
ATOM 1571 N N . ILE A 1 191 ? -19.938 16.281 4.934 1 96.56 191 ILE A N 1
ATOM 1572 C CA . ILE A 1 191 ? -19.875 16.188 3.479 1 96.56 191 ILE A CA 1
ATOM 1573 C C . ILE A 1 191 ? -18.734 15.258 3.074 1 96.56 191 ILE A C 1
ATOM 1575 O O . ILE A 1 191 ? -17.641 15.328 3.635 1 96.56 191 ILE A O 1
ATOM 1579 N N . ASN A 1 192 ? -19 14.414 2.131 1 93.75 192 ASN A N 1
ATOM 1580 C CA . ASN A 1 192 ? -17.984 13.438 1.719 1 93.75 192 ASN A CA 1
ATOM 1581 C C . ASN A 1 192 ? -17.188 13.938 0.518 1 93.75 192 ASN A C 1
ATOM 1583 O O . ASN A 1 192 ? -17.766 14.406 -0.466 1 93.75 192 ASN A O 1
ATOM 1587 N N . SER A 1 193 ? -15.906 13.938 0.641 1 94 193 SER A N 1
ATOM 1588 C CA . SER A 1 193 ? -14.953 14.148 -0.441 1 94 193 SER A CA 1
ATOM 1589 C C . SER A 1 193 ? -13.812 13.141 -0.384 1 94 193 SER A C 1
ATOM 1591 O O . SER A 1 193 ? -12.766 13.406 0.202 1 94 193 SER A O 1
ATOM 1593 N N . PRO A 1 194 ? -14.016 12.062 -1.036 1 88.88 194 PRO A N 1
ATOM 1594 C CA . PRO A 1 194 ? -12.914 11.102 -1.036 1 88.88 194 PRO A CA 1
ATOM 1595 C C . PRO A 1 194 ? -11.57 11.742 -1.406 1 88.88 194 PRO A C 1
ATOM 1597 O O . PRO A 1 194 ? -11.5 12.531 -2.35 1 88.88 194 PRO A O 1
ATOM 1600 N N . PHE A 1 195 ? -10.492 11.328 -0.65 1 88.75 195 PHE A N 1
ATOM 1601 C CA . PHE A 1 195 ? -9.203 12.008 -0.743 1 88.75 195 PHE A CA 1
ATOM 1602 C C . PHE A 1 195 ? -8.609 11.859 -2.141 1 88.75 195 PHE A C 1
ATOM 1604 O O . PHE A 1 195 ? -7.824 12.703 -2.576 1 88.75 195 PHE A O 1
ATOM 1611 N N . SER A 1 196 ? -8.977 10.867 -2.871 1 81.94 196 SER A N 1
ATOM 1612 C CA . SER A 1 196 ? -8.414 10.602 -4.191 1 81.94 196 SER A CA 1
ATOM 1613 C C . SER A 1 196 ? -8.859 11.648 -5.203 1 81.94 196 SER A C 1
ATOM 1615 O O . SER A 1 196 ? -8.25 11.797 -6.262 1 81.94 196 SER A O 1
ATOM 1617 N N . GLN A 1 197 ? -9.859 12.344 -4.887 1 87.12 197 GLN A N 1
ATOM 1618 C CA . GLN A 1 197 ? -10.5 13.234 -5.855 1 87.12 197 GLN A CA 1
ATOM 1619 C C . GLN A 1 197 ? -9.742 14.547 -5.98 1 87.12 197 GLN A C 1
ATOM 1621 O O . GLN A 1 197 ? -10.023 15.352 -6.875 1 87.12 197 GLN A O 1
ATOM 1626 N N . VAL A 1 198 ? -8.758 14.719 -5.207 1 92.75 198 VAL A N 1
ATOM 1627 C CA . VAL A 1 198 ? -8.062 16 -5.258 1 92.75 198 VAL A CA 1
ATOM 1628 C C . VAL A 1 198 ? -6.793 15.867 -6.102 1 92.75 198 VAL A C 1
ATOM 1630 O O . VAL A 1 198 ? -6.035 16.828 -6.246 1 92.75 198 VAL A O 1
ATOM 1633 N N . PHE A 1 199 ? -6.578 14.719 -6.645 1 89.06 199 PHE A N 1
ATOM 1634 C CA . PHE A 1 199 ? -5.371 14.445 -7.414 1 89.06 199 PHE A CA 1
ATOM 1635 C C . PHE A 1 199 ? -5.691 14.32 -8.898 1 89.06 199 PHE A C 1
ATOM 1637 O O . PHE A 1 199 ? -6.82 13.992 -9.273 1 89.06 199 PHE A O 1
ATOM 1644 N N . GLU A 1 200 ? -4.648 14.609 -9.68 1 86.12 200 GLU A N 1
ATOM 1645 C CA . GLU A 1 200 ? -4.648 14.234 -11.094 1 86.12 200 GLU A CA 1
ATOM 1646 C C . GLU A 1 200 ? -4.277 12.766 -11.273 1 86.12 200 GLU A C 1
ATOM 1648 O O . GLU A 1 200 ? -3.947 12.078 -10.312 1 86.12 200 GLU A O 1
ATOM 1653 N N . GLU A 1 201 ? -4.293 12.391 -12.492 1 71.38 201 GLU A N 1
ATOM 1654 C CA . GLU A 1 201 ? -3.994 11 -12.82 1 71.38 201 GLU A CA 1
ATOM 1655 C C . GLU A 1 201 ? -2.551 10.648 -12.477 1 71.38 201 GLU A C 1
ATOM 1657 O O . GLU A 1 201 ? -2.258 9.516 -12.094 1 71.38 201 GLU A O 1
ATOM 1662 N N . ASP A 1 202 ? -1.718 11.555 -12.578 1 69.88 202 ASP A N 1
ATOM 1663 C CA . ASP A 1 202 ? -0.305 11.297 -12.32 1 69.88 202 ASP A CA 1
ATOM 1664 C C . ASP A 1 202 ? 0.027 11.484 -10.844 1 69.88 202 ASP A C 1
ATOM 1666 O O . ASP A 1 202 ? 1.199 11.555 -10.469 1 69.88 202 ASP A O 1
ATOM 1670 N N . LYS A 1 203 ? -0.978 11.688 -9.953 1 77.81 203 LYS A N 1
ATOM 1671 C CA . LYS A 1 203 ? -0.913 11.766 -8.5 1 77.81 203 LYS A CA 1
ATOM 1672 C C . LYS A 1 203 ? -0.397 13.133 -8.047 1 77.81 203 LYS A C 1
ATOM 1674 O O . LYS A 1 203 ? -0.016 13.305 -6.887 1 77.81 203 LYS A O 1
ATOM 1679 N N . THR A 1 204 ? -0.334 14.055 -9.008 1 90.12 204 THR A N 1
ATOM 1680 C CA . THR A 1 204 ? -0.145 15.438 -8.602 1 90.12 204 THR A CA 1
ATOM 1681 C C . THR A 1 204 ? -1.465 16.047 -8.141 1 90.12 204 THR A C 1
ATOM 1683 O O . THR A 1 204 ? -2.539 15.602 -8.539 1 90.12 204 THR A O 1
ATOM 1686 N N . PHE A 1 205 ? -1.342 17.047 -7.312 1 93.81 205 PHE A N 1
ATOM 1687 C CA . PHE A 1 205 ? -2.551 17.734 -6.879 1 93.81 205 PHE A CA 1
ATOM 1688 C C . PHE A 1 205 ? -3.182 18.5 -8.039 1 93.81 205 PHE A C 1
ATOM 1690 O O . PHE A 1 205 ? -2.475 19.047 -8.883 1 93.81 205 PHE A O 1
ATOM 1697 N N . LYS A 1 206 ? -4.523 18.578 -8.047 1 93.31 206 LYS A N 1
ATOM 1698 C CA . LYS A 1 206 ? -5.238 19.438 -8.984 1 93.31 206 LYS A CA 1
ATOM 1699 C C . LYS A 1 206 ? -4.891 20.906 -8.75 1 93.31 206 LYS A C 1
ATOM 1701 O O . LYS A 1 206 ? -4.449 21.281 -7.66 1 93.31 206 LYS A O 1
ATOM 1706 N N . LYS A 1 207 ? -5.145 21.719 -9.805 1 94.5 207 LYS A N 1
ATOM 1707 C CA . LYS A 1 207 ? -4.902 23.156 -9.703 1 94.5 207 LYS A CA 1
ATOM 1708 C C . LYS A 1 207 ? -5.93 23.812 -8.789 1 94.5 207 LYS A C 1
ATOM 1710 O O . LYS A 1 207 ? -7.035 23.297 -8.609 1 94.5 207 LYS A O 1
ATOM 1715 N N . PRO A 1 208 ? -5.531 24.984 -8.242 1 95.44 208 PRO A N 1
ATOM 1716 C CA . PRO A 1 208 ? -6.41 25.656 -7.285 1 95.44 208 PRO A CA 1
ATOM 1717 C C . PRO A 1 208 ? -7.816 25.891 -7.836 1 95.44 208 PRO A C 1
ATOM 1719 O O . PRO A 1 208 ? -8.805 25.672 -7.133 1 95.44 208 PRO A O 1
ATOM 1722 N N . GLU A 1 209 ? -7.883 26.234 -9.055 1 95.81 209 GLU A N 1
ATOM 1723 C CA . GLU A 1 209 ? -9.188 26.5 -9.648 1 95.81 209 GLU A CA 1
ATOM 1724 C C . GLU A 1 209 ? -10.031 25.234 -9.727 1 95.81 209 GLU A C 1
ATOM 1726 O O . GLU A 1 209 ? -11.234 25.266 -9.445 1 95.81 209 GLU A O 1
ATOM 1731 N N . GLU A 1 210 ? -9.383 24.156 -10.117 1 95.88 210 GLU A N 1
ATOM 1732 C CA . GLU A 1 210 ? -10.078 22.875 -10.195 1 95.88 210 GLU A CA 1
ATOM 1733 C C . GLU A 1 210 ? -10.492 22.391 -8.805 1 95.88 210 GLU A C 1
ATOM 1735 O O . GLU A 1 210 ? -11.539 21.766 -8.648 1 95.88 210 GLU A O 1
ATOM 1740 N N . LEU A 1 211 ? -9.664 22.641 -7.855 1 96.44 211 LEU A N 1
ATOM 1741 C CA . LEU A 1 211 ? -9.977 22.25 -6.484 1 96.44 211 LEU A CA 1
ATOM 1742 C C . LEU A 1 211 ? -11.18 23.031 -5.961 1 96.44 211 LEU A C 1
ATOM 1744 O O . LEU A 1 211 ? -12.078 22.453 -5.344 1 96.44 211 LEU A O 1
ATOM 1748 N N . ARG A 1 212 ? -11.211 24.344 -6.223 1 96.88 212 ARG A N 1
ATOM 1749 C CA . ARG A 1 212 ? -12.352 25.156 -5.812 1 96.88 212 ARG A CA 1
ATOM 1750 C C . ARG A 1 212 ? -13.641 24.641 -6.441 1 96.88 212 ARG A C 1
ATOM 1752 O O . ARG A 1 212 ? -14.672 24.547 -5.77 1 96.88 212 ARG A O 1
ATOM 1759 N N . LYS A 1 213 ? -13.539 24.344 -7.703 1 96.31 213 LYS A N 1
ATOM 1760 C CA . LYS A 1 213 ? -14.703 23.797 -8.414 1 96.31 213 LYS A CA 1
ATOM 1761 C C . LYS A 1 213 ? -15.156 22.484 -7.801 1 96.31 213 LYS A C 1
ATOM 1763 O O . LYS A 1 213 ? -16.359 22.25 -7.633 1 96.31 213 LYS A O 1
ATOM 1768 N N . HIS A 1 214 ? -14.211 21.656 -7.516 1 94.25 214 HIS A N 1
ATOM 1769 C CA . HIS A 1 214 ? -14.523 20.359 -6.934 1 94.25 214 HIS A CA 1
ATOM 1770 C C . HIS A 1 214 ? -15.266 20.5 -5.613 1 94.25 214 HIS A C 1
ATOM 1772 O O . HIS A 1 214 ? -16.328 19.922 -5.426 1 94.25 214 HIS A O 1
ATOM 1778 N N . PHE A 1 215 ? -14.766 21.312 -4.723 1 96.88 215 PHE A N 1
ATOM 1779 C CA . PHE A 1 215 ? -15.336 21.438 -3.389 1 96.88 215 PHE A CA 1
ATOM 1780 C C . PHE A 1 215 ? -16.703 22.125 -3.449 1 96.88 215 PHE A C 1
ATOM 1782 O O . PHE A 1 215 ? -17.609 21.766 -2.703 1 96.88 215 PHE A O 1
ATOM 1789 N N . SER A 1 216 ? -16.828 23.047 -4.355 1 95.94 216 SER A N 1
ATOM 1790 C CA . SER A 1 216 ? -18.125 23.688 -4.535 1 95.94 216 SER A CA 1
ATOM 1791 C C . SER A 1 216 ? -19.156 22.703 -5.07 1 95.94 216 SER A C 1
ATOM 1793 O O . SER A 1 216 ? -20.312 22.719 -4.637 1 95.94 216 SER A O 1
ATOM 1795 N N . LYS A 1 217 ? -18.766 21.922 -5.969 1 95.38 217 LYS A N 1
ATOM 1796 C CA . LYS A 1 217 ? -19.656 20.969 -6.617 1 95.38 217 LYS A CA 1
ATOM 1797 C C . LYS A 1 217 ? -20.234 19.984 -5.609 1 95.38 217 LYS A C 1
ATOM 1799 O O . LYS A 1 217 ? -21.375 19.547 -5.742 1 95.38 217 LYS A O 1
ATOM 1804 N N . ILE A 1 218 ? -19.484 19.719 -4.617 1 93.19 218 ILE A N 1
ATOM 1805 C CA . ILE A 1 218 ? -19.953 18.719 -3.668 1 93.19 218 ILE A CA 1
ATOM 1806 C C . ILE A 1 218 ? -20.75 19.391 -2.551 1 93.19 218 ILE A C 1
ATOM 1808 O O . ILE A 1 218 ? -21.156 18.734 -1.592 1 93.19 218 ILE A O 1
ATOM 1812 N N . GLY A 1 219 ? -20.875 20.719 -2.617 1 95.12 219 GLY A N 1
ATOM 1813 C CA . GLY A 1 219 ? -21.766 21.422 -1.707 1 95.12 219 GLY A CA 1
ATOM 1814 C C . GLY A 1 219 ? -21.031 22.109 -0.571 1 95.12 219 GLY A C 1
ATOM 1815 O O . GLY A 1 219 ? -21.656 22.562 0.393 1 95.12 219 GLY A O 1
ATOM 1816 N N . LEU A 1 220 ? -19.812 22.125 -0.621 1 95.62 220 LEU A N 1
ATOM 1817 C CA . LEU A 1 220 ? -19.047 22.828 0.403 1 95.62 220 LEU A CA 1
ATOM 1818 C C . LEU A 1 220 ? -19.078 24.328 0.177 1 95.62 220 LEU A C 1
ATOM 1820 O O . LEU A 1 220 ? -18.828 24.797 -0.935 1 95.62 220 LEU A O 1
ATOM 1824 N N . ASP A 1 221 ? -19.453 25.109 1.147 1 96.44 221 ASP A N 1
ATOM 1825 C CA . ASP A 1 221 ? -19.391 26.562 1.109 1 96.44 221 ASP A CA 1
ATOM 1826 C C . ASP A 1 221 ? -18 27.062 1.496 1 96.44 221 ASP A C 1
ATOM 1828 O O . ASP A 1 221 ? -17.641 27.078 2.676 1 96.44 221 ASP A O 1
ATOM 1832 N N . LEU A 1 222 ? -17.281 27.547 0.566 1 95.25 222 LEU A N 1
ATOM 1833 C CA . LEU A 1 222 ? -15.883 27.922 0.773 1 95.25 222 LEU A CA 1
ATOM 1834 C C . LEU A 1 222 ? -15.766 29.203 1.593 1 95.25 222 LEU A C 1
ATOM 1836 O O . LEU A 1 222 ? -14.688 29.547 2.068 1 95.25 222 LEU A O 1
ATOM 1840 N N . GLU A 1 223 ? -16.844 29.828 1.901 1 95.12 223 GLU A N 1
ATOM 1841 C CA . GLU A 1 223 ? -16.859 31.031 2.715 1 95.12 223 GLU A CA 1
ATOM 1842 C C . GLU A 1 223 ? -17.047 30.703 4.191 1 95.12 223 GLU A C 1
ATOM 1844 O O . GLU A 1 223 ? -16.844 31.562 5.055 1 95.12 223 GLU A O 1
ATOM 1849 N N . ARG A 1 224 ? -17.391 29.5 4.453 1 95.88 224 ARG A N 1
ATOM 1850 C CA . ARG A 1 224 ? -17.594 29.047 5.828 1 95.88 224 ARG A CA 1
ATOM 1851 C C . ARG A 1 224 ? -16.422 28.203 6.312 1 95.88 224 ARG A C 1
ATOM 1853 O O . ARG A 1 224 ? -15.766 27.531 5.512 1 95.88 224 ARG A O 1
ATOM 1860 N N . PRO A 1 225 ? -16.25 28.172 7.645 1 96.88 225 PRO A N 1
ATOM 1861 C CA . PRO A 1 225 ? -15.18 27.344 8.18 1 96.88 225 PRO A CA 1
ATOM 1862 C C . PRO A 1 225 ? -15.422 25.844 7.949 1 96.88 225 PRO A C 1
ATOM 1864 O O . PRO A 1 225 ? -16.578 25.406 7.918 1 96.88 225 PRO A O 1
ATOM 1867 N N . VAL A 1 226 ? -14.266 25.141 7.789 1 97.88 226 VAL A N 1
ATOM 1868 C CA . VAL A 1 226 ? -14.336 23.719 7.492 1 97.88 226 VAL A CA 1
ATOM 1869 C C . VAL A 1 226 ? -13.422 22.938 8.438 1 97.88 226 VAL A C 1
ATOM 1871 O O . VAL A 1 226 ? -12.297 23.359 8.703 1 97.88 226 VAL A O 1
ATOM 1874 N N . VAL A 1 227 ? -13.922 21.891 9.008 1 98.44 227 VAL A N 1
ATOM 1875 C CA . VAL A 1 227 ? -13.109 20.922 9.758 1 98.44 227 VAL A CA 1
ATOM 1876 C C . VAL A 1 227 ? -13.023 19.609 8.984 1 98.44 227 VAL A C 1
ATOM 1878 O O . VAL A 1 227 ? -14.047 19.062 8.555 1 98.44 227 VAL A O 1
ATOM 1881 N N . ASN A 1 228 ? -11.781 19.156 8.758 1 98.38 228 ASN A N 1
ATOM 1882 C CA . ASN A 1 228 ? -11.547 17.922 8.016 1 98.38 228 ASN A CA 1
ATOM 1883 C C . ASN A 1 228 ? -11.461 16.719 8.945 1 98.38 228 ASN A C 1
ATOM 1885 O O . ASN A 1 228 ? -10.969 16.828 10.07 1 98.38 228 ASN A O 1
ATOM 1889 N N . SER A 1 229 ? -11.914 15.586 8.453 1 96.12 229 SER A N 1
ATOM 1890 C CA . SER A 1 229 ? -11.883 14.32 9.18 1 96.12 229 SER A CA 1
ATOM 1891 C C . SER A 1 229 ? -11.719 13.141 8.227 1 96.12 229 SER A C 1
ATOM 1893 O O . SER A 1 229 ? -11.891 13.289 7.012 1 96.12 229 SER A O 1
ATOM 1895 N N . CYS A 1 230 ? -11.281 12.062 8.758 1 93.25 230 CYS A N 1
ATOM 1896 C CA . CYS A 1 230 ? -11.258 10.781 8.062 1 93.25 230 CYS A CA 1
ATOM 1897 C C . CYS A 1 230 ? -11.352 9.625 9.047 1 93.25 230 CYS A C 1
ATOM 1899 O O . CYS A 1 230 ? -12.156 9.656 9.977 1 93.25 230 CYS A O 1
ATOM 1901 N N . LYS A 1 231 ? -10.609 8.641 8.773 1 86.06 231 LYS A N 1
ATOM 1902 C CA . LYS A 1 231 ? -10.664 7.523 9.719 1 86.06 231 LYS A CA 1
ATOM 1903 C C . LYS A 1 231 ? -9.758 7.773 10.914 1 86.06 231 LYS A C 1
ATOM 1905 O O . LYS A 1 231 ? -10.18 7.617 12.062 1 86.06 231 LYS A O 1
ATOM 1910 N N . ILE A 1 232 ? -8.477 8.188 10.602 1 86.94 232 ILE A N 1
ATOM 1911 C CA . ILE A 1 232 ? -7.508 8.273 11.695 1 86.94 232 ILE A CA 1
ATOM 1912 C C . ILE A 1 232 ? -6.758 9.602 11.617 1 86.94 232 ILE A C 1
ATOM 1914 O O . ILE A 1 232 ? -5.688 9.75 12.211 1 86.94 232 ILE A O 1
ATOM 1918 N N . GLY A 1 233 ? -7.18 10.531 10.75 1 91.31 233 GLY A N 1
ATOM 1919 C CA . GLY A 1 233 ? -6.613 11.875 10.727 1 91.31 233 GLY A CA 1
ATOM 1920 C C . GLY A 1 233 ? -5.469 12.016 9.75 1 91.31 233 GLY A C 1
ATOM 1921 O O . GLY A 1 233 ? -4.723 13 9.797 1 91.31 233 GLY A O 1
ATOM 1922 N N . VAL A 1 234 ? -5.297 11.07 8.836 1 91.38 234 VAL A N 1
ATOM 1923 C CA . VAL A 1 234 ? -4.195 11.148 7.887 1 91.38 234 VAL A CA 1
ATOM 1924 C C . VAL A 1 234 ? -4.715 11.617 6.527 1 91.38 234 VAL A C 1
ATOM 1926 O O . VAL A 1 234 ? -4.355 12.695 6.062 1 91.38 234 VAL A O 1
ATOM 1929 N N . SER A 1 235 ? -5.66 10.93 5.973 1 89.94 235 SER A N 1
ATOM 1930 C CA . SER A 1 235 ? -6.152 11.281 4.645 1 89.94 235 SER A CA 1
ATOM 1931 C C . SER A 1 235 ? -6.973 12.562 4.684 1 89.94 235 SER A C 1
ATOM 1933 O O . SER A 1 235 ? -7.137 13.234 3.662 1 89.94 235 SER A O 1
ATOM 1935 N N . ALA A 1 236 ? -7.492 12.898 5.848 1 95.38 236 ALA A N 1
ATOM 1936 C CA . ALA A 1 236 ? -8.172 14.18 6.016 1 95.38 236 ALA A CA 1
ATOM 1937 C C . ALA A 1 236 ? -7.262 15.344 5.625 1 95.38 236 ALA A C 1
ATOM 1939 O O . ALA A 1 236 ? -7.73 16.359 5.121 1 95.38 236 ALA A O 1
ATOM 1940 N N . CYS A 1 237 ? -5.988 15.109 5.828 1 96.75 237 CYS A N 1
ATOM 1941 C CA . CYS A 1 237 ? -5.02 16.172 5.59 1 96.75 237 CYS A CA 1
ATOM 1942 C C . CYS A 1 237 ? -4.766 16.359 4.098 1 96.75 237 CYS A C 1
ATOM 1944 O O . CYS A 1 237 ? -4.227 17.375 3.674 1 96.75 237 CYS A O 1
ATOM 1946 N N . LEU A 1 238 ? -5.145 15.398 3.295 1 95.06 238 LEU A N 1
ATOM 1947 C CA . LEU A 1 238 ? -5.07 15.594 1.852 1 95.06 238 LEU A CA 1
ATOM 1948 C C . LEU A 1 238 ? -6.109 16.609 1.388 1 95.06 238 LEU A C 1
ATOM 1950 O O . LEU A 1 238 ? -5.789 17.531 0.631 1 95.06 238 LEU A O 1
ATOM 1954 N N . ASN A 1 239 ? -7.328 16.438 1.881 1 96.94 239 ASN A N 1
ATOM 1955 C CA . ASN A 1 239 ? -8.352 17.438 1.609 1 96.94 239 ASN A CA 1
ATOM 1956 C C . ASN A 1 239 ? -7.973 18.797 2.207 1 96.94 239 ASN A C 1
ATOM 1958 O O . ASN A 1 239 ? -8.156 19.828 1.568 1 96.94 239 ASN A O 1
ATOM 1962 N N . LEU A 1 240 ? -7.523 18.797 3.402 1 97.88 240 LEU A N 1
ATOM 1963 C CA . LEU A 1 240 ? -7.105 20 4.09 1 97.88 240 LEU A CA 1
ATOM 1964 C C . LEU A 1 240 ? -6.047 20.75 3.283 1 97.88 240 LEU A C 1
ATOM 1966 O O . LEU A 1 240 ? -6.156 21.953 3.07 1 97.88 240 LEU A O 1
ATOM 1970 N N . PHE A 1 241 ? -5.043 20.016 2.805 1 97.38 241 PHE A N 1
ATOM 1971 C CA . PHE A 1 241 ? -3.979 20.609 2.01 1 97.38 241 PHE A CA 1
ATOM 1972 C C . PHE A 1 241 ? -4.52 21.141 0.686 1 97.38 241 PHE A C 1
ATOM 1974 O O . PHE A 1 241 ? -4.117 22.203 0.223 1 97.38 241 PHE A O 1
ATOM 1981 N N . ALA A 1 242 ? -5.398 20.359 0.064 1 96.62 242 ALA A N 1
ATOM 1982 C CA . ALA A 1 242 ? -6.031 20.797 -1.179 1 96.62 242 ALA A CA 1
ATOM 1983 C C . ALA A 1 242 ? -6.781 22.109 -0.981 1 96.62 242 ALA A C 1
ATOM 1985 O O . ALA A 1 242 ? -6.734 22.984 -1.838 1 96.62 242 ALA A O 1
ATOM 1986 N N . LEU A 1 243 ? -7.477 22.234 0.113 1 97.44 243 LEU A N 1
ATOM 1987 C CA . LEU A 1 243 ? -8.18 23.469 0.438 1 97.44 243 LEU A CA 1
ATOM 1988 C C . LEU A 1 243 ? -7.191 24.609 0.663 1 97.44 243 LEU A C 1
ATOM 1990 O O . LEU A 1 243 ? -7.449 25.75 0.265 1 97.44 243 LEU A O 1
ATOM 1994 N N . GLU A 1 244 ? -6.09 24.297 1.312 1 95.62 244 GLU A N 1
ATOM 1995 C CA . GLU A 1 244 ? -5.02 25.266 1.468 1 95.62 244 GLU A CA 1
ATOM 1996 C C . GLU A 1 244 ? -4.52 25.766 0.113 1 95.62 244 GLU A C 1
ATOM 1998 O O . GLU A 1 244 ? -4.277 26.953 -0.067 1 95.62 244 GLU A O 1
ATOM 2003 N N . LEU A 1 245 ? -4.324 24.875 -0.802 1 94.75 245 LEU A N 1
ATOM 2004 C CA . LEU A 1 245 ? -3.912 25.234 -2.154 1 94.75 245 LEU A CA 1
ATOM 2005 C C . LEU A 1 245 ? -4.941 26.156 -2.811 1 94.75 245 LEU A C 1
ATOM 2007 O O . LEU A 1 245 ? -4.59 26.984 -3.648 1 94.75 245 LEU A O 1
ATOM 2011 N N . ALA A 1 246 ? -6.18 26 -2.447 1 94.38 246 ALA A N 1
ATOM 2012 C CA . ALA A 1 246 ? -7.273 26.812 -2.953 1 94.38 246 ALA A CA 1
ATOM 2013 C C . ALA A 1 246 ? -7.461 28.078 -2.1 1 94.38 246 ALA A C 1
ATOM 2015 O O . ALA A 1 246 ? -8.508 28.719 -2.162 1 94.38 246 ALA A O 1
ATOM 2016 N N . ASP A 1 247 ? -6.531 28.312 -1.228 1 92.94 247 ASP A N 1
ATOM 2017 C CA . ASP A 1 247 ? -6.445 29.516 -0.403 1 92.94 247 ASP A CA 1
ATOM 2018 C C . ASP A 1 247 ? -7.508 29.5 0.695 1 92.94 247 ASP A C 1
ATOM 2020 O O . ASP A 1 247 ? -8.117 30.531 0.986 1 92.94 247 ASP A O 1
ATOM 2024 N N . LYS A 1 248 ? -7.758 28.359 1.181 1 93.88 248 LYS A N 1
ATOM 2025 C CA . LYS A 1 248 ? -8.688 28.219 2.295 1 93.88 248 LYS A CA 1
ATOM 2026 C C . LYS A 1 248 ? -8.039 27.484 3.467 1 93.88 248 LYS A C 1
ATOM 2028 O O . LYS A 1 248 ? -7.699 26.312 3.363 1 93.88 248 LYS A O 1
ATOM 2033 N N . GLU A 1 249 ? -7.914 28.203 4.52 1 91.94 249 GLU A N 1
ATOM 2034 C CA . GLU A 1 249 ? -7.414 27.562 5.734 1 91.94 249 GLU A CA 1
ATOM 2035 C C . GLU A 1 249 ? -8.516 26.797 6.453 1 91.94 249 GLU A C 1
ATOM 2037 O O . GLU A 1 249 ? -9.648 27.281 6.562 1 91.94 249 GLU A O 1
ATOM 2042 N N . THR A 1 250 ? -8.148 25.609 6.848 1 94.62 250 THR A N 1
ATOM 2043 C CA . THR A 1 250 ? -9.156 24.766 7.492 1 94.62 250 THR A CA 1
ATOM 2044 C C . THR A 1 250 ? -8.57 24.047 8.703 1 94.62 250 THR A C 1
ATOM 2046 O O . THR A 1 250 ? -7.457 24.359 9.133 1 94.62 250 THR A O 1
ATOM 2049 N N . PHE A 1 251 ? -9.453 23.25 9.367 1 97.94 251 PHE A N 1
ATOM 2050 C CA . PHE A 1 251 ? -9.125 22.625 10.641 1 97.94 251 PHE A CA 1
ATOM 2051 C C . PHE A 1 251 ? -9.172 21.109 10.516 1 97.94 251 PHE A C 1
ATOM 2053 O O . PHE A 1 251 ? -9.688 20.578 9.531 1 97.94 251 PHE A O 1
ATOM 2060 N N . LEU A 1 252 ? -8.508 20.5 11.5 1 98.25 252 LEU A N 1
ATOM 2061 C CA . LEU A 1 252 ? -8.5 19.031 11.531 1 98.25 252 LEU A CA 1
ATOM 2062 C C . LEU A 1 252 ? -9.156 18.516 12.805 1 98.25 252 LEU A C 1
ATOM 2064 O O . LEU A 1 252 ? -8.836 18.984 13.906 1 98.25 252 LEU A O 1
ATOM 2068 N N . TYR A 1 253 ? -10.117 17.625 12.68 1 98.06 253 TYR A N 1
ATOM 2069 C CA . TYR A 1 253 ? -10.484 16.75 13.789 1 98.06 253 TYR A CA 1
ATOM 2070 C C . TYR A 1 253 ? -9.516 15.57 13.898 1 98.06 253 TYR A C 1
ATOM 2072 O O . TYR A 1 253 ? -9.656 14.578 13.172 1 98.06 253 TYR A O 1
ATOM 2080 N N . ASP A 1 254 ? -8.656 15.719 14.781 1 96 254 ASP A N 1
ATOM 2081 C CA . ASP A 1 254 ? -7.477 14.867 14.852 1 96 254 ASP A CA 1
ATOM 2082 C C . ASP A 1 254 ? -7.863 13.422 15.156 1 96 254 ASP A C 1
ATOM 2084 O O . ASP A 1 254 ? -7.312 12.484 14.57 1 96 254 ASP A O 1
ATOM 2088 N N . GLY A 1 255 ? -8.75 13.234 16.062 1 92.94 255 GLY A N 1
ATOM 2089 C CA . GLY A 1 255 ? -9.195 11.898 16.406 1 92.94 255 GLY A CA 1
ATOM 2090 C C . GLY A 1 255 ? -9.984 11.227 15.297 1 92.94 255 GLY A C 1
ATOM 2091 O O . GLY A 1 255 ? -10.047 9.992 15.234 1 92.94 255 GLY A O 1
ATOM 2092 N N . SER A 1 256 ? -10.617 12.039 14.516 1 94.25 256 SER A N 1
ATOM 2093 C CA . SER A 1 256 ? -11.352 11.594 13.336 1 94.25 256 SER A CA 1
ATOM 2094 C C . SER A 1 256 ? -12.383 10.531 13.695 1 94.25 256 SER A C 1
ATOM 2096 O O . SER A 1 256 ? -12.93 10.531 14.797 1 94.25 256 SER A O 1
ATOM 2098 N N . TYR A 1 257 ? -12.766 9.742 12.719 1 91.5 257 TYR A N 1
ATOM 2099 C CA . TYR A 1 257 ? -13.867 8.805 12.898 1 91.5 257 TYR A CA 1
ATOM 2100 C C . TYR A 1 257 ? -13.484 7.691 13.867 1 91.5 257 TYR A C 1
ATOM 2102 O O . TYR A 1 257 ? -14.352 7.113 14.531 1 91.5 257 TYR A O 1
ATOM 2110 N N . GLU A 1 258 ? -12.242 7.359 13.945 1 85.81 258 GLU A N 1
ATOM 2111 C CA . GLU A 1 258 ? -11.789 6.375 14.922 1 85.81 258 GLU A CA 1
ATOM 2112 C C . GLU A 1 258 ? -12.195 6.77 16.344 1 85.81 258 GLU A C 1
ATOM 2114 O O . GLU A 1 258 ? -12.766 5.961 17.078 1 85.81 258 GLU A O 1
ATOM 2119 N N . GLU A 1 259 ? -11.945 7.953 16.672 1 89.94 259 GLU A N 1
ATOM 2120 C CA . GLU A 1 259 ? -12.336 8.453 17.984 1 89.94 259 GLU A CA 1
ATOM 2121 C C . GLU A 1 259 ? -13.852 8.625 18.094 1 89.94 259 GLU A C 1
ATOM 2123 O O . GLU A 1 259 ? -14.461 8.219 19.078 1 89.94 259 GLU A O 1
ATOM 2128 N N . TRP A 1 260 ? -14.406 9.148 17.047 1 92.56 260 TRP A N 1
ATOM 2129 C CA . TRP A 1 260 ? -15.828 9.445 17.047 1 92.56 260 TRP A CA 1
ATOM 2130 C C . TRP A 1 260 ? -16.656 8.172 17.25 1 92.56 260 TRP A C 1
ATOM 2132 O O . TRP A 1 260 ? -17.547 8.141 18.094 1 92.56 260 TRP A O 1
ATOM 2142 N N . SER A 1 261 ? -16.344 7.188 16.469 1 86 261 SER A N 1
ATOM 2143 C CA . SER A 1 261 ? -17.109 5.949 16.531 1 86 261 SER A CA 1
ATOM 2144 C C . SER A 1 261 ? -16.953 5.266 17.891 1 86 261 SER A C 1
ATOM 2146 O O . SER A 1 261 ? -17.891 4.656 18.391 1 86 261 SER A O 1
ATOM 2148 N N . LYS A 1 262 ? -15.82 5.266 18.453 1 79.56 262 LYS A N 1
ATOM 2149 C CA . LYS A 1 262 ? -15.547 4.648 19.75 1 79.56 262 LYS A CA 1
ATOM 2150 C C . LYS A 1 262 ? -16.312 5.355 20.859 1 79.56 262 LYS A C 1
ATOM 2152 O O . LYS A 1 262 ? -16.844 4.707 21.766 1 79.56 262 LYS A O 1
ATOM 2157 N N . ARG A 1 263 ? -16.328 6.578 20.75 1 84.19 263 ARG A N 1
ATOM 2158 C CA . ARG A 1 263 ? -16.953 7.355 21.812 1 84.19 263 ARG A CA 1
ATOM 2159 C C . ARG A 1 263 ? -18.469 7.414 21.641 1 84.19 263 ARG A C 1
ATOM 2161 O O . ARG A 1 263 ? -19.203 7.582 22.625 1 84.19 263 ARG A O 1
ATOM 2168 N N . ASN A 1 264 ? -18.891 7.258 20.5 1 77.81 264 ASN A N 1
ATOM 2169 C CA . ASN A 1 264 ? -20.344 7.285 20.281 1 77.81 264 ASN A CA 1
ATOM 2170 C C . ASN A 1 264 ? -20.938 5.887 20.328 1 77.81 264 ASN A C 1
ATOM 2172 O O . ASN A 1 264 ? -22.156 5.734 20.484 1 77.81 264 ASN A O 1
ATOM 2176 N N . LYS A 1 265 ? -20.328 4.816 19.828 1 61.81 265 LYS A N 1
ATOM 2177 C CA . LYS A 1 265 ? -20.828 3.477 20.109 1 61.81 265 LYS A CA 1
ATOM 2178 C C . LYS A 1 265 ? -20.984 3.254 21.609 1 61.81 265 LYS A C 1
ATOM 2180 O O . LYS A 1 265 ? -21.891 2.533 22.047 1 61.81 265 LYS A O 1
ATOM 2185 N N . SER A 1 266 ? -20.125 3.625 22.531 1 43.88 266 SER A N 1
ATOM 2186 C CA . SER A 1 266 ? -20.25 3.508 23.984 1 43.88 266 SER A CA 1
ATOM 2187 C C . SER A 1 266 ? -21.422 4.34 24.5 1 43.88 266 SER A C 1
ATOM 2189 O O . SER A 1 266 ? -21.766 4.27 25.688 1 43.88 266 SER A O 1
ATOM 2191 N N . SER A 1 267 ? -21.922 5.285 23.703 1 31.34 267 SER A N 1
ATOM 2192 C CA . SER A 1 267 ? -23.125 5.875 24.281 1 31.34 267 SER A CA 1
ATOM 2193 C C . SER A 1 267 ? -24.391 5.141 23.812 1 31.34 267 SER A C 1
ATOM 2195 O O . SER A 1 267 ? -24.453 4.676 22.672 1 31.34 267 SER A O 1
ATOM 2197 N N . MET B 1 1 ? 3.4 33.906 -1.952 1 37.59 1 MET B N 1
ATOM 2198 C CA . MET B 1 1 ? 3.244 32.875 -0.913 1 37.59 1 MET B CA 1
ATOM 2199 C C . MET B 1 1 ? 4.051 31.641 -1.247 1 37.59 1 MET B C 1
ATOM 2201 O O . MET B 1 1 ? 4.145 31.25 -2.412 1 37.59 1 MET B O 1
ATOM 2205 N N . ALA B 1 2 ? 4.992 31.281 -0.439 1 49.03 2 ALA B N 1
ATOM 2206 C CA . ALA B 1 2 ? 5.914 30.188 -0.746 1 49.03 2 ALA B CA 1
ATOM 2207 C C . ALA B 1 2 ? 5.16 28.953 -1.24 1 49.03 2 ALA B C 1
ATOM 2209 O O . ALA B 1 2 ? 4.086 28.625 -0.728 1 49.03 2 ALA B O 1
ATOM 2210 N N . LEU B 1 3 ? 5.469 28.438 -2.34 1 67.94 3 LEU B N 1
ATOM 2211 C CA . LEU B 1 3 ? 4.789 27.328 -3 1 67.94 3 LEU B CA 1
ATOM 2212 C C . LEU B 1 3 ? 4.652 26.141 -2.059 1 67.94 3 LEU B C 1
ATOM 2214 O O . LEU B 1 3 ? 5.605 25.781 -1.368 1 67.94 3 LEU B O 1
ATOM 2218 N N . LYS B 1 4 ? 3.434 25.797 -1.696 1 89 4 LYS B N 1
ATOM 2219 C CA . LYS B 1 4 ? 3.139 24.688 -0.808 1 89 4 LYS B CA 1
ATOM 2220 C C . LYS B 1 4 ? 3.506 23.344 -1.459 1 89 4 LYS B C 1
ATOM 2222 O O . LYS B 1 4 ? 3.678 22.344 -0.77 1 89 4 LYS B O 1
ATOM 2227 N N . LEU B 1 5 ? 3.684 23.516 -2.793 1 92 5 LEU B N 1
ATOM 2228 C CA . LEU B 1 5 ? 4.094 22.359 -3.576 1 92 5 LEU B CA 1
ATOM 2229 C C . LEU B 1 5 ? 5.438 22.609 -4.254 1 92 5 LEU B C 1
ATOM 2231 O O . LEU B 1 5 ? 5.746 23.734 -4.633 1 92 5 LEU B O 1
ATOM 2235 N N . ILE B 1 6 ? 6.242 21.625 -4.406 1 92.06 6 ILE B N 1
ATOM 2236 C CA . ILE B 1 6 ? 7.473 21.641 -5.188 1 92.06 6 ILE B CA 1
ATOM 2237 C C . ILE B 1 6 ? 7.473 20.484 -6.188 1 92.06 6 ILE B C 1
ATOM 2239 O O . ILE B 1 6 ? 7.098 19.359 -5.848 1 92.06 6 ILE B O 1
ATOM 2243 N N . SER B 1 7 ? 7.773 20.766 -7.402 1 91.56 7 SER B N 1
ATOM 2244 C CA . SER B 1 7 ? 7.816 19.734 -8.422 1 91.56 7 SER B CA 1
ATOM 2245 C C . SER B 1 7 ? 9.109 18.922 -8.344 1 91.56 7 SER B C 1
ATOM 2247 O O . SER B 1 7 ? 10.078 19.359 -7.719 1 91.56 7 SER B O 1
ATOM 2249 N N . THR B 1 8 ? 9.109 17.766 -9.016 1 91.31 8 THR B N 1
ATOM 2250 C CA . THR B 1 8 ? 10.312 16.953 -9.07 1 91.31 8 THR B CA 1
ATOM 2251 C C . THR B 1 8 ? 11.453 17.703 -9.742 1 91.31 8 THR B C 1
ATOM 2253 O O . THR B 1 8 ? 12.594 17.672 -9.266 1 91.31 8 THR B O 1
ATOM 2256 N N . LYS B 1 9 ? 11.117 18.422 -10.758 1 88.38 9 LYS B N 1
ATOM 2257 C CA . LYS B 1 9 ? 12.117 19.188 -11.492 1 88.38 9 LYS B CA 1
ATOM 2258 C C . LYS B 1 9 ? 12.711 20.297 -10.609 1 88.38 9 LYS B C 1
ATOM 2260 O O . LYS B 1 9 ? 13.93 20.469 -10.555 1 88.38 9 LYS B O 1
ATOM 2265 N N . GLN B 1 10 ? 11.883 21.062 -9.953 1 90.94 10 GLN B N 1
ATOM 2266 C CA . GLN B 1 10 ? 12.32 22.141 -9.086 1 90.94 10 GLN B CA 1
ATOM 2267 C C . GLN B 1 10 ? 13.234 21.625 -7.977 1 90.94 10 GLN B C 1
ATOM 2269 O O . GLN B 1 10 ? 14.258 22.25 -7.672 1 90.94 10 GLN B O 1
ATOM 2274 N N . LEU B 1 11 ? 12.836 20.484 -7.328 1 92.31 11 LEU B N 1
ATOM 2275 C CA . LEU B 1 11 ? 13.648 19.938 -6.242 1 92.31 11 LEU B CA 1
ATOM 2276 C C . LEU B 1 11 ? 14.992 19.453 -6.762 1 92.31 11 LEU B C 1
ATOM 2278 O O . LEU B 1 11 ? 16.031 19.719 -6.145 1 92.31 11 LEU B O 1
ATOM 2282 N N . TYR B 1 12 ? 14.945 18.781 -7.871 1 91.38 12 TYR B N 1
ATOM 2283 C CA . TYR B 1 12 ? 16.188 18.266 -8.445 1 91.38 12 TYR B CA 1
ATOM 2284 C C . TYR B 1 12 ? 17.141 19.406 -8.773 1 91.38 12 TYR B C 1
ATOM 2286 O O . TYR B 1 12 ? 18.344 19.312 -8.5 1 91.38 12 TYR B O 1
ATOM 2294 N N . GLU B 1 13 ? 16.625 20.469 -9.375 1 89.94 13 GLU B N 1
ATOM 2295 C CA . GLU B 1 13 ? 17.438 21.625 -9.695 1 89.94 13 GLU B CA 1
ATOM 2296 C C . GLU B 1 13 ? 18.016 22.266 -8.438 1 89.94 13 GLU B C 1
ATOM 2298 O O . GLU B 1 13 ? 19.156 22.719 -8.422 1 89.94 13 GLU B O 1
ATOM 2303 N N . ALA B 1 14 ? 17.234 22.359 -7.465 1 90.88 14 ALA B N 1
ATOM 2304 C CA . ALA B 1 14 ? 17.688 22.906 -6.191 1 90.88 14 ALA B CA 1
ATOM 2305 C C . ALA B 1 14 ? 18.812 22.062 -5.598 1 90.88 14 ALA B C 1
ATOM 2307 O O . ALA B 1 14 ? 19.766 22.609 -5.031 1 90.88 14 ALA B O 1
ATOM 2308 N N . MET B 1 15 ? 18.656 20.734 -5.723 1 90.12 15 MET B N 1
ATOM 2309 C CA . MET B 1 15 ? 19.688 19.828 -5.242 1 90.12 15 MET B CA 1
ATOM 2310 C C . MET B 1 15 ? 21 20.047 -5.992 1 90.12 15 MET B C 1
ATOM 2312 O O . MET B 1 15 ? 22.062 20.078 -5.383 1 90.12 15 MET B O 1
ATOM 2316 N N . GLN B 1 16 ? 20.859 20.234 -7.238 1 89.75 16 GLN B N 1
ATOM 2317 C CA . GLN B 1 16 ? 22.047 20.453 -8.062 1 89.75 16 GLN B CA 1
ATOM 2318 C C . GLN B 1 16 ? 22.719 21.766 -7.707 1 89.75 16 GLN B C 1
ATOM 2320 O O . GLN B 1 16 ? 23.953 21.875 -7.777 1 89.75 16 GLN B O 1
ATOM 2325 N N . ALA B 1 17 ? 21.938 22.672 -7.375 1 91.31 17 ALA B N 1
ATOM 2326 C CA . ALA B 1 17 ? 22.453 23.984 -7 1 91.31 17 ALA B CA 1
ATOM 2327 C C . ALA B 1 17 ? 22.969 23.984 -5.566 1 91.31 17 ALA B C 1
ATOM 2329 O O . ALA B 1 17 ? 23.375 25.016 -5.039 1 91.31 17 ALA B O 1
ATOM 2330 N N . ARG B 1 18 ? 22.875 22.859 -4.844 1 88.62 18 ARG B N 1
ATOM 2331 C CA . ARG B 1 18 ? 23.375 22.656 -3.492 1 88.62 18 ARG B CA 1
ATOM 2332 C C . ARG B 1 18 ? 22.672 23.578 -2.496 1 88.62 18 ARG B C 1
ATOM 2334 O O . ARG B 1 18 ? 23.312 24.125 -1.598 1 88.62 18 ARG B O 1
ATOM 2341 N N . LYS B 1 19 ? 21.484 23.812 -2.848 1 87.75 19 LYS B N 1
ATOM 2342 C CA . LYS B 1 19 ? 20.656 24.531 -1.875 1 87.75 19 LYS B CA 1
ATOM 2343 C C . LYS B 1 19 ? 20.391 23.672 -0.645 1 87.75 19 LYS B C 1
ATOM 2345 O O . LYS B 1 19 ? 20.359 22.438 -0.734 1 87.75 19 LYS B O 1
ATOM 2350 N N . SER B 1 20 ? 20.188 24.328 0.458 1 89.12 20 SER B N 1
ATOM 2351 C CA . SER B 1 20 ? 19.953 23.609 1.708 1 89.12 20 SER B CA 1
ATOM 2352 C C . SER B 1 20 ? 18.469 23.328 1.905 1 89.12 20 SER B C 1
ATOM 2354 O O . SER B 1 20 ? 17.641 24.234 1.783 1 89.12 20 SER B O 1
ATOM 2356 N N . PHE B 1 21 ? 18.156 22.062 2.189 1 91.12 21 PHE B N 1
ATOM 2357 C CA . PHE B 1 21 ? 16.797 21.656 2.527 1 91.12 21 PHE B CA 1
ATOM 2358 C C . PHE B 1 21 ? 16.812 20.438 3.457 1 91.12 21 PHE B C 1
ATOM 2360 O O . PHE B 1 21 ? 17.781 19.672 3.471 1 91.12 21 PHE B O 1
ATOM 2367 N N . TYR B 1 22 ? 15.766 20.391 4.211 1 93.56 22 TYR B N 1
ATOM 2368 C CA . TYR B 1 22 ? 15.438 19.125 4.848 1 93.56 22 TYR B CA 1
ATOM 2369 C C . TYR B 1 22 ? 14.516 18.281 3.969 1 93.56 22 TYR B C 1
ATOM 2371 O O . TYR B 1 22 ? 13.492 18.781 3.488 1 93.56 22 TYR B O 1
ATOM 2379 N N . ILE B 1 23 ? 14.93 17.125 3.654 1 95.12 23 ILE B N 1
ATOM 2380 C CA . ILE B 1 23 ? 14.055 16.203 2.92 1 95.12 23 ILE B CA 1
ATOM 2381 C C . ILE B 1 23 ? 13.594 15.078 3.84 1 95.12 23 ILE B C 1
ATOM 2383 O O . ILE B 1 23 ? 14.414 14.398 4.457 1 95.12 23 ILE B O 1
ATOM 2387 N N . LEU B 1 24 ? 12.242 14.922 3.951 1 96.19 24 LEU B N 1
ATOM 2388 C CA . LEU B 1 24 ? 11.672 13.938 4.871 1 96.19 24 LEU B CA 1
ATOM 2389 C C . LEU B 1 24 ? 10.781 12.945 4.129 1 96.19 24 LEU B C 1
ATOM 2391 O O . LEU B 1 24 ? 9.859 13.344 3.416 1 96.19 24 LEU B O 1
ATOM 2395 N N . ASP B 1 25 ? 11.133 11.727 4.234 1 94.56 25 ASP B N 1
ATOM 2396 C CA . ASP B 1 25 ? 10.234 10.648 3.85 1 94.56 25 ASP B CA 1
ATOM 2397 C C . ASP B 1 25 ? 9.148 10.43 4.906 1 94.56 25 ASP B C 1
ATOM 2399 O O . ASP B 1 25 ? 9.438 9.961 6.012 1 94.56 25 ASP B O 1
ATOM 2403 N N . THR B 1 26 ? 7.91 10.672 4.566 1 93.56 26 THR B N 1
ATOM 2404 C CA . THR B 1 26 ? 6.812 10.648 5.527 1 93.56 26 THR B CA 1
ATOM 2405 C C . THR B 1 26 ? 5.859 9.492 5.227 1 93.56 26 THR B C 1
ATOM 2407 O O . THR B 1 26 ? 4.676 9.555 5.566 1 93.56 26 THR B O 1
ATOM 2410 N N . THR B 1 27 ? 6.383 8.445 4.621 1 85.31 27 THR B N 1
ATOM 2411 C CA . THR B 1 27 ? 5.562 7.309 4.207 1 85.31 27 THR B CA 1
ATOM 2412 C C . THR B 1 27 ? 4.922 6.637 5.414 1 85.31 27 THR B C 1
ATOM 2414 O O . THR B 1 27 ? 5.605 6.305 6.383 1 85.31 27 THR B O 1
ATOM 2417 N N . TYR B 1 28 ? 3.594 6.664 5.402 1 80.5 28 TYR B N 1
ATOM 2418 C CA . TYR B 1 28 ? 2.805 5.98 6.418 1 80.5 28 TYR B CA 1
ATOM 2419 C C . TYR B 1 28 ? 1.881 4.945 5.785 1 80.5 28 TYR B C 1
ATOM 2421 O O . TYR B 1 28 ? 1.344 5.168 4.699 1 80.5 28 TYR B O 1
ATOM 2429 N N . THR B 1 29 ? 1.833 3.723 6.355 1 67.44 29 THR B N 1
ATOM 2430 C CA . THR B 1 29 ? 0.867 2.717 5.93 1 67.44 29 THR B CA 1
ATOM 2431 C C . THR B 1 29 ? -0.139 2.428 7.039 1 67.44 29 THR B C 1
ATOM 2433 O O . THR B 1 29 ? 0.213 2.438 8.219 1 67.44 29 THR B O 1
ATOM 2436 N N . VAL B 1 30 ? -1.327 2.553 6.766 1 57.12 30 VAL B N 1
ATOM 2437 C CA . VAL B 1 30 ? -2.352 2.281 7.766 1 57.12 30 VAL B CA 1
ATOM 2438 C C . VAL B 1 30 ? -2.385 0.787 8.078 1 57.12 30 VAL B C 1
ATOM 2440 O O . VAL B 1 30 ? -2.691 -0.029 7.207 1 57.12 30 VAL B O 1
ATOM 2443 N N . PRO B 1 31 ? -1.544 0.404 9.148 1 52.25 31 PRO B N 1
ATOM 2444 C CA . PRO B 1 31 ? -1.576 -1.007 9.539 1 52.25 31 PRO B CA 1
ATOM 2445 C C . PRO B 1 31 ? -2.984 -1.595 9.508 1 52.25 31 PRO B C 1
ATOM 2447 O O . PRO B 1 31 ? -3.154 -2.787 9.242 1 52.25 31 PRO B O 1
ATOM 2450 N N . GLU B 1 32 ? -3.938 -0.687 9.836 1 50.31 32 GLU B N 1
ATOM 2451 C CA . GLU B 1 32 ? -5.246 -1.198 10.227 1 50.31 32 GLU B CA 1
ATOM 2452 C C . GLU B 1 32 ? -6.074 -1.591 9 1 50.31 32 GLU B C 1
ATOM 2454 O O . GLU B 1 32 ? -7.066 -2.309 9.125 1 50.31 32 GLU B O 1
ATOM 2459 N N . ILE B 1 33 ? -5.508 -1.109 7.926 1 55.06 33 ILE B N 1
ATOM 2460 C CA . ILE B 1 33 ? -6.352 -1.524 6.812 1 55.06 33 ILE B CA 1
ATOM 2461 C C . ILE B 1 33 ? -5.793 -2.805 6.191 1 55.06 33 ILE B C 1
ATOM 2463 O O . ILE B 1 33 ? -4.738 -2.785 5.559 1 55.06 33 ILE B O 1
ATOM 2467 N N . THR B 1 34 ? -6.414 -3.785 6.641 1 66.69 34 THR B N 1
ATOM 2468 C CA . THR B 1 34 ? -6.051 -5.109 6.152 1 66.69 34 THR B CA 1
ATOM 2469 C C . THR B 1 34 ? -6.598 -5.336 4.746 1 66.69 34 THR B C 1
ATOM 2471 O O . THR B 1 34 ? -7.496 -4.621 4.305 1 66.69 34 THR B O 1
ATOM 2474 N N . PRO B 1 35 ? -6.016 -6.215 4.129 1 79.38 35 PRO B N 1
ATOM 2475 C CA . PRO B 1 35 ? -6.594 -6.59 2.84 1 79.38 35 PRO B CA 1
ATOM 2476 C C . PRO B 1 35 ? -8.094 -6.887 2.928 1 79.38 35 PRO B C 1
ATOM 2478 O O . PRO B 1 35 ? -8.844 -6.547 2.016 1 79.38 35 PRO B O 1
ATOM 2481 N N . LEU B 1 36 ? -8.453 -7.508 4.02 1 82.62 36 LEU B N 1
ATOM 2482 C CA . LEU B 1 36 ? -9.867 -7.812 4.203 1 82.62 36 LEU B CA 1
ATOM 2483 C C . LEU B 1 36 ? -10.688 -6.531 4.328 1 82.62 36 LEU B C 1
ATOM 2485 O O . LEU B 1 36 ? -11.797 -6.445 3.795 1 82.62 36 LEU B O 1
ATOM 2489 N N . ASP B 1 37 ? -10.133 -5.602 5.008 1 73.12 37 ASP B N 1
ATOM 2490 C CA . ASP B 1 37 ? -10.805 -4.312 5.117 1 73.12 37 ASP B CA 1
ATOM 2491 C C . ASP B 1 37 ? -11.008 -3.682 3.74 1 73.12 37 ASP B C 1
ATOM 2493 O O . ASP B 1 37 ? -12.078 -3.146 3.449 1 73.12 37 ASP B O 1
ATOM 2497 N N . ASN B 1 38 ? -10.008 -3.766 2.982 1 73.81 38 ASN B N 1
ATOM 2498 C CA . ASN B 1 38 ? -10.094 -3.238 1.625 1 73.81 38 ASN B CA 1
ATOM 2499 C C . ASN B 1 38 ? -11.148 -3.977 0.804 1 73.81 38 ASN B C 1
ATOM 2501 O O . ASN B 1 38 ? -11.875 -3.363 0.02 1 73.81 38 ASN B O 1
ATOM 2505 N N . HIS B 1 39 ? -11.172 -5.262 0.982 1 88 39 HIS B N 1
ATOM 2506 C CA . HIS B 1 39 ? -12.164 -6.094 0.31 1 88 39 HIS B CA 1
ATOM 2507 C C . HIS B 1 39 ? -13.578 -5.648 0.654 1 88 39 HIS B C 1
ATOM 2509 O O . HIS B 1 39 ? -14.445 -5.578 -0.223 1 88 39 HIS B O 1
ATOM 2515 N N . PHE B 1 40 ? -13.805 -5.344 1.857 1 82.12 40 PHE B N 1
ATOM 2516 C CA . PHE B 1 40 ? -15.133 -4.938 2.307 1 82.12 40 PHE B CA 1
ATOM 2517 C C . PHE B 1 40 ? -15.477 -3.543 1.793 1 82.12 40 PHE B C 1
ATOM 2519 O O . PHE B 1 40 ? -16.641 -3.229 1.563 1 82.12 40 PHE B O 1
ATOM 2526 N N . LYS B 1 41 ? -14.43 -2.873 1.601 1 72.88 41 LYS B N 1
ATOM 2527 C CA . LYS B 1 41 ? -14.625 -1.492 1.17 1 72.88 41 LYS B CA 1
ATOM 2528 C C . LYS B 1 41 ? -15 -1.426 -0.308 1 72.88 41 LYS B C 1
ATOM 2530 O O . LYS B 1 41 ? -15.867 -0.637 -0.699 1 72.88 41 LYS B O 1
ATOM 2535 N N . ASN B 1 42 ? -14.258 -2.109 -1.104 1 79.06 42 ASN B N 1
ATOM 2536 C CA . ASN B 1 42 ? -14.492 -2.174 -2.543 1 79.06 42 ASN B CA 1
ATOM 2537 C C . ASN B 1 42 ? -14.109 -3.539 -3.111 1 79.06 42 ASN B C 1
ATOM 2539 O O . ASN B 1 42 ? -12.953 -3.961 -3.006 1 79.06 42 ASN B O 1
ATOM 2543 N N . ARG B 1 43 ? -15.102 -4.141 -3.576 1 90.81 43 ARG B N 1
ATOM 2544 C CA . ARG B 1 43 ? -14.836 -5.418 -4.227 1 90.81 43 ARG B CA 1
ATOM 2545 C C . ARG B 1 43 ? -15.711 -5.586 -5.469 1 90.81 43 ARG B C 1
ATOM 2547 O O . ARG B 1 43 ? -16.766 -4.965 -5.582 1 90.81 43 ARG B O 1
ATOM 2554 N N . LEU B 1 44 ? -15.18 -6.391 -6.41 1 92.62 44 LEU B N 1
ATOM 2555 C CA . LEU B 1 44 ? -16.031 -6.75 -7.543 1 92.62 44 LEU B CA 1
ATOM 2556 C C . LEU B 1 44 ? -17.297 -7.453 -7.066 1 92.62 44 LEU B C 1
ATOM 2558 O O . LEU B 1 44 ? -17.281 -8.141 -6.043 1 92.62 44 LEU B O 1
ATOM 2562 N N . PRO B 1 45 ? -18.375 -7.297 -7.852 1 90.88 45 PRO B N 1
ATOM 2563 C CA . PRO B 1 45 ? -19.625 -7.973 -7.465 1 90.88 45 PRO B CA 1
ATOM 2564 C C . PRO B 1 45 ? -19.438 -9.477 -7.289 1 90.88 45 PRO B C 1
ATOM 2566 O O . PRO B 1 45 ? -18.875 -10.141 -8.164 1 90.88 45 PRO B O 1
ATOM 2569 N N . THR B 1 46 ? -19.812 -9.992 -6.145 1 90.06 46 THR B N 1
ATOM 2570 C CA . THR B 1 46 ? -19.891 -11.406 -5.793 1 90.06 46 THR B CA 1
ATOM 2571 C C . THR B 1 46 ? -18.5 -11.953 -5.473 1 90.06 46 THR B C 1
ATOM 2573 O O . THR B 1 46 ? -18.344 -13.148 -5.207 1 90.06 46 THR B O 1
ATOM 2576 N N . ALA B 1 47 ? -17.562 -11.07 -5.473 1 94.62 47 ALA B N 1
ATOM 2577 C CA . ALA B 1 47 ? -16.203 -11.531 -5.227 1 94.62 47 ALA B CA 1
ATOM 2578 C C . ALA B 1 47 ? -16.047 -12.078 -3.809 1 94.62 47 ALA B C 1
ATOM 2580 O O . ALA B 1 47 ? -16.578 -11.508 -2.857 1 94.62 47 ALA B O 1
ATOM 2581 N N . LYS B 1 48 ? -15.328 -13.164 -3.691 1 94.38 48 LYS B N 1
ATOM 2582 C CA . LYS B 1 48 ? -14.914 -13.719 -2.404 1 94.38 48 LYS B CA 1
ATOM 2583 C C . LYS B 1 48 ? -13.477 -13.328 -2.074 1 94.38 48 LYS B C 1
ATOM 2585 O O . LYS B 1 48 ? -12.672 -13.078 -2.977 1 94.38 48 LYS B O 1
ATOM 2590 N N . PHE B 1 49 ? -13.203 -13.32 -0.797 1 94.88 49 PHE B N 1
ATOM 2591 C CA . PHE B 1 49 ? -11.852 -12.961 -0.369 1 94.88 49 PHE B CA 1
ATOM 2592 C C . PHE B 1 49 ? -10.969 -14.195 -0.274 1 94.88 49 PHE B C 1
ATOM 2594 O O . PHE B 1 49 ? -11.305 -15.164 0.412 1 94.88 49 PHE B O 1
ATOM 2601 N N . PHE B 1 50 ? -9.93 -14.242 -1.021 1 96.5 50 PHE B N 1
ATOM 2602 C CA . PHE B 1 50 ? -8.898 -15.273 -0.954 1 96.5 50 PHE B CA 1
ATOM 2603 C C . PHE B 1 50 ? -7.711 -14.797 -0.126 1 96.5 50 PHE B C 1
ATOM 2605 O O . PHE B 1 50 ? -6.859 -14.055 -0.62 1 96.5 50 PHE B O 1
ATOM 2612 N N . ASP B 1 51 ? -7.645 -15.25 1.058 1 92.19 51 ASP B N 1
ATOM 2613 C CA . ASP B 1 51 ? -6.629 -14.789 2.002 1 92.19 51 ASP B CA 1
ATOM 2614 C C . ASP B 1 51 ? -5.316 -15.547 1.81 1 92.19 51 ASP B C 1
ATOM 2616 O O . ASP B 1 51 ? -5.141 -16.641 2.348 1 92.19 51 ASP B O 1
ATOM 2620 N N . ILE B 1 52 ? -4.438 -14.938 1.152 1 93.19 52 ILE B N 1
ATOM 2621 C CA . ILE B 1 52 ? -3.168 -15.57 0.806 1 93.19 52 ILE B CA 1
ATOM 2622 C C . ILE B 1 52 ? -2.414 -15.953 2.078 1 93.19 52 ILE B C 1
ATOM 2624 O O . ILE B 1 52 ? -1.774 -17 2.137 1 93.19 52 ILE B O 1
ATOM 2628 N N . LYS B 1 53 ? -2.477 -15.062 3.068 1 86.44 53 LYS B N 1
ATOM 2629 C CA . LYS B 1 53 ? -1.8 -15.352 4.328 1 86.44 53 LYS B CA 1
ATOM 2630 C C . LYS B 1 53 ? -2.383 -16.594 4.992 1 86.44 53 LYS B C 1
ATOM 2632 O O . LYS B 1 53 ? -1.646 -17.406 5.555 1 86.44 53 LYS B O 1
ATOM 2637 N N . GLU B 1 54 ? -3.68 -16.688 4.934 1 89.62 54 GLU B N 1
ATOM 2638 C CA . GLU B 1 54 ? -4.352 -17.844 5.523 1 89.62 54 GLU B CA 1
ATOM 2639 C C . GLU B 1 54 ? -4.105 -19.109 4.699 1 89.62 54 GLU B C 1
ATOM 2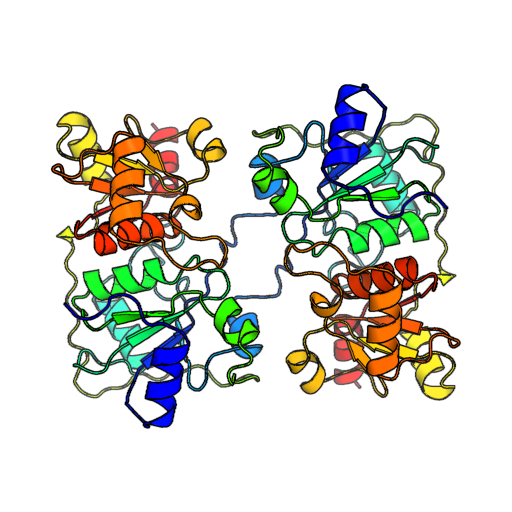641 O O . GLU B 1 54 ? -3.844 -20.172 5.258 1 89.62 54 GLU B O 1
ATOM 2646 N N . ILE B 1 55 ? -4.191 -18.969 3.365 1 95.12 55 ILE B N 1
ATOM 2647 C CA . ILE B 1 55 ? -4.066 -20.125 2.486 1 95.12 55 ILE B CA 1
ATOM 2648 C C . ILE B 1 55 ? -2.596 -20.344 2.129 1 95.12 55 ILE B C 1
ATOM 2650 O O . ILE B 1 55 ? -2.201 -20.188 0.973 1 95.12 55 ILE B O 1
ATOM 2654 N N . SER B 1 56 ? -1.836 -20.625 3.094 1 94.5 56 SER B N 1
ATOM 2655 C CA . SER B 1 56 ? -0.398 -20.859 3.018 1 94.5 56 SER B CA 1
ATOM 2656 C C . SER B 1 56 ? 0.037 -21.938 4.012 1 94.5 56 SER B C 1
ATOM 2658 O O . SER B 1 56 ? -0.774 -22.422 4.805 1 94.5 56 SER B O 1
ATOM 2660 N N . ASP B 1 57 ? 1.283 -22.375 3.908 1 93.44 57 ASP B N 1
ATOM 2661 C CA . ASP B 1 57 ? 1.842 -23.297 4.891 1 93.44 57 ASP B CA 1
ATOM 2662 C C . ASP B 1 57 ? 2.256 -22.562 6.164 1 93.44 57 ASP B C 1
ATOM 2664 O O . ASP B 1 57 ? 3.367 -22.031 6.25 1 93.44 57 ASP B O 1
ATOM 2668 N N . LYS B 1 58 ? 1.483 -22.719 7.133 1 83.81 58 LYS B N 1
ATOM 2669 C CA . LYS B 1 58 ? 1.702 -21.984 8.367 1 83.81 58 LYS B CA 1
ATOM 2670 C C . LYS B 1 58 ? 2.834 -22.609 9.188 1 83.81 58 LYS B C 1
ATOM 2672 O O . LYS B 1 58 ? 3.355 -21.969 10.109 1 83.81 58 LYS B O 1
ATOM 2677 N N . ASN B 1 59 ? 3.26 -23.688 8.82 1 83.44 59 ASN B N 1
ATOM 2678 C CA . ASN B 1 59 ? 4.258 -24.406 9.609 1 83.44 59 ASN B CA 1
ATOM 2679 C C . ASN B 1 59 ? 5.645 -24.312 8.977 1 83.44 59 ASN B C 1
ATOM 2681 O O . ASN B 1 59 ? 6.613 -24.828 9.523 1 83.44 59 ASN B O 1
ATOM 2685 N N . SER B 1 60 ? 5.766 -23.703 7.914 1 85.06 60 SER B N 1
ATOM 2686 C CA . SER B 1 60 ? 7.023 -23.656 7.18 1 85.06 60 SER B CA 1
ATOM 2687 C C . SER B 1 60 ? 8.031 -22.734 7.867 1 85.06 60 SER B C 1
ATOM 2689 O O . SER B 1 60 ? 9.234 -22.859 7.645 1 85.06 60 SER B O 1
ATOM 2691 N N . GLY B 1 61 ? 7.484 -21.781 8.68 1 78.5 61 GLY B N 1
ATOM 2692 C CA . GLY B 1 61 ? 8.344 -20.766 9.273 1 78.5 61 GLY B CA 1
ATOM 2693 C C . GLY B 1 61 ? 8.586 -19.578 8.352 1 78.5 61 GLY B C 1
ATOM 2694 O O . GLY B 1 61 ? 9.336 -18.672 8.703 1 78.5 61 GLY B O 1
ATOM 2695 N N . PHE B 1 62 ? 7.969 -19.594 7.219 1 84.5 62 PHE B N 1
ATOM 2696 C CA . PHE B 1 62 ? 8.086 -18.516 6.254 1 84.5 62 PHE B CA 1
ATOM 2697 C C . PHE B 1 62 ? 6.734 -17.859 6.012 1 84.5 62 PHE B C 1
ATOM 2699 O O . PHE B 1 62 ? 5.711 -18.328 6.512 1 84.5 62 PHE B O 1
ATOM 2706 N N . SER B 1 63 ? 6.688 -16.828 5.344 1 81.75 63 SER B N 1
ATOM 2707 C CA . SER B 1 63 ? 5.551 -15.914 5.305 1 81.75 63 SER B CA 1
ATOM 2708 C C . SER B 1 63 ? 4.359 -16.547 4.594 1 81.75 63 SER B C 1
ATOM 2710 O O . SER B 1 63 ? 3.285 -16.703 5.184 1 81.75 63 SER B O 1
ATOM 2712 N N . VAL B 1 64 ? 4.488 -16.891 3.25 1 89.88 64 VAL B N 1
ATOM 2713 C CA . VAL B 1 64 ? 3.314 -17.312 2.492 1 89.88 64 VAL B CA 1
ATOM 2714 C C . VAL B 1 64 ? 3.686 -18.453 1.552 1 89.88 64 VAL B C 1
ATOM 2716 O O . VAL B 1 64 ? 3.316 -18.438 0.375 1 89.88 64 VAL B O 1
ATOM 2719 N N . THR B 1 65 ? 4.34 -19.391 2.08 1 93.44 65 THR B N 1
ATOM 2720 C CA . THR B 1 65 ? 4.703 -20.531 1.248 1 93.44 65 THR B CA 1
ATOM 2721 C C . THR B 1 65 ? 3.467 -21.359 0.893 1 93.44 65 THR B C 1
ATOM 2723 O O . THR B 1 65 ? 2.445 -21.281 1.578 1 93.44 65 THR B O 1
ATOM 2726 N N . MET B 1 66 ? 3.607 -22.125 -0.187 1 95.88 66 MET B N 1
ATOM 2727 C CA . MET B 1 66 ? 2.494 -22.906 -0.708 1 95.88 66 MET B CA 1
ATOM 2728 C C . MET B 1 66 ? 1.968 -23.875 0.351 1 95.88 66 MET B C 1
ATOM 2730 O O . MET B 1 66 ? 2.748 -24.516 1.054 1 95.88 66 MET B O 1
ATOM 2734 N N . PRO B 1 67 ? 0.653 -23.953 0.487 1 95.5 67 PRO B N 1
ATOM 2735 C CA . PRO B 1 67 ? 0.081 -24.969 1.387 1 95.5 67 PRO B CA 1
ATOM 2736 C C . PRO B 1 67 ? 0.226 -26.391 0.85 1 95.5 67 PRO B C 1
ATOM 2738 O O . PRO B 1 67 ? 0.541 -26.578 -0.328 1 95.5 67 PRO B O 1
ATOM 2741 N N . ASN B 1 68 ? 0.035 -27.328 1.752 1 95.62 68 ASN B N 1
ATOM 2742 C CA . ASN B 1 68 ? -0.073 -28.703 1.257 1 95.62 68 ASN B CA 1
ATOM 2743 C C . ASN B 1 68 ? -1.429 -28.953 0.602 1 95.62 68 ASN B C 1
ATOM 2745 O O . ASN B 1 68 ? -2.322 -28.109 0.669 1 95.62 68 ASN B O 1
ATOM 2749 N N . GLN B 1 69 ? -1.481 -30.109 -0.066 1 96.69 69 GLN B N 1
ATOM 2750 C CA . GLN B 1 69 ? -2.66 -30.422 -0.865 1 96.69 69 GLN B CA 1
ATOM 2751 C C . GLN B 1 69 ? -3.91 -30.516 0.007 1 96.69 69 GLN B C 1
ATOM 2753 O O . GLN B 1 69 ? -4.953 -29.953 -0.343 1 96.69 69 GLN B O 1
ATOM 2758 N N . GLU B 1 70 ? -3.816 -31.141 1.131 1 96.06 70 GLU B N 1
ATOM 2759 C CA . GLU B 1 70 ? -4.953 -31.344 2.023 1 96.06 70 GLU B CA 1
ATOM 2760 C C . GLU B 1 70 ? -5.52 -30 2.508 1 96.06 70 GLU B C 1
ATOM 2762 O O . GLU B 1 70 ? -6.734 -29.797 2.492 1 96.06 70 GLU B O 1
ATOM 2767 N N . TYR B 1 71 ? -4.664 -29.172 2.92 1 96.31 71 TYR B N 1
ATOM 2768 C CA . TYR B 1 71 ? -5.105 -27.891 3.449 1 96.31 71 TYR B CA 1
ATOM 2769 C C . TYR B 1 71 ? -5.691 -27.016 2.346 1 96.31 71 TYR B C 1
ATOM 2771 O O . TYR B 1 71 ? -6.656 -26.281 2.57 1 96.31 71 TYR B O 1
ATOM 2779 N N . PHE B 1 72 ? -5.105 -27.031 1.184 1 97.69 72 PHE B N 1
ATOM 2780 C CA . PHE B 1 72 ? -5.652 -26.281 0.059 1 97.69 72 PHE B CA 1
ATOM 2781 C C . PHE B 1 72 ? -7.082 -26.719 -0.24 1 97.69 72 PHE B C 1
ATOM 2783 O O . PHE B 1 72 ? -7.965 -25.891 -0.433 1 97.69 72 PHE B O 1
ATOM 2790 N N . ILE B 1 73 ? -7.293 -28.016 -0.257 1 97.19 73 ILE B N 1
ATOM 2791 C CA . ILE B 1 73 ? -8.617 -28.562 -0.528 1 97.19 73 ILE B CA 1
ATOM 2792 C C . ILE B 1 73 ? -9.602 -28.094 0.542 1 97.19 73 ILE B C 1
ATOM 2794 O O . ILE B 1 73 ? -10.727 -27.719 0.231 1 97.19 73 ILE B O 1
ATOM 2798 N N . GLU B 1 74 ? -9.188 -28.078 1.762 1 96.12 74 GLU B N 1
ATOM 2799 C CA . GLU B 1 74 ? -10.031 -27.594 2.854 1 96.12 74 GLU B CA 1
ATOM 2800 C C . GLU B 1 74 ? -10.445 -26.156 2.633 1 96.12 74 GLU B C 1
ATOM 2802 O O . GLU B 1 74 ? -11.602 -25.797 2.846 1 96.12 74 GLU B O 1
ATOM 2807 N N . CYS B 1 75 ? -9.539 -25.359 2.258 1 96.31 75 CYS B N 1
ATOM 2808 C CA . CYS B 1 75 ? -9.828 -23.953 2 1 96.31 75 CYS B CA 1
ATOM 2809 C C . CYS B 1 75 ? -10.781 -23.797 0.826 1 96.31 75 CYS B C 1
ATOM 2811 O O . CYS B 1 75 ? -11.695 -22.969 0.867 1 96.31 75 CYS B O 1
ATOM 2813 N N . MET B 1 76 ? -10.586 -24.578 -0.25 1 97.31 76 MET B N 1
ATOM 2814 C CA . MET B 1 76 ? -11.469 -24.531 -1.414 1 97.31 76 MET B CA 1
ATOM 2815 C C . MET B 1 76 ? -12.883 -24.953 -1.044 1 97.31 76 MET B C 1
ATOM 2817 O O . MET B 1 76 ? -13.852 -24.406 -1.569 1 97.31 76 MET B O 1
ATOM 2821 N N . ARG B 1 77 ? -13 -25.922 -0.161 1 96.75 77 ARG B N 1
ATOM 2822 C CA . ARG B 1 77 ? -14.32 -26.344 0.319 1 96.75 77 ARG B CA 1
ATOM 2823 C C . ARG B 1 77 ? -15.008 -25.203 1.075 1 96.75 77 ARG B C 1
ATOM 2825 O O . ARG B 1 77 ? -16.219 -25.016 0.949 1 96.75 77 ARG B O 1
ATOM 2832 N N . ARG B 1 78 ? -14.258 -24.5 1.837 1 94.88 78 ARG B N 1
ATOM 2833 C CA . ARG B 1 78 ? -14.82 -23.359 2.568 1 94.88 78 ARG B CA 1
ATOM 2834 C C . ARG B 1 78 ? -15.266 -22.266 1.612 1 94.88 78 ARG B C 1
ATOM 2836 O O . ARG B 1 78 ? -16.328 -21.672 1.791 1 94.88 78 ARG B O 1
ATOM 2843 N N . LEU B 1 79 ? -14.461 -22.031 0.615 1 95.38 79 LEU B N 1
ATOM 2844 C CA . LEU B 1 79 ? -14.75 -20.984 -0.358 1 95.38 79 LEU B CA 1
ATOM 2845 C C . LEU B 1 79 ? -15.758 -21.469 -1.397 1 95.38 79 LEU B C 1
ATOM 2847 O O . LEU B 1 79 ? -16.297 -20.672 -2.164 1 95.38 79 LEU B O 1
ATOM 2851 N N . ARG B 1 80 ? -15.969 -22.781 -1.49 1 95.19 80 ARG B N 1
ATOM 2852 C CA . ARG B 1 80 ? -16.875 -23.438 -2.438 1 95.19 80 ARG B CA 1
ATOM 2853 C C . ARG B 1 80 ? -16.422 -23.188 -3.873 1 95.19 80 ARG B C 1
ATOM 2855 O O . ARG B 1 80 ? -17.219 -22.797 -4.723 1 95.19 80 ARG B O 1
ATOM 2862 N N . ILE B 1 81 ? -15.188 -23.422 -4.043 1 96.06 81 ILE B N 1
ATOM 2863 C CA . ILE B 1 81 ? -14.594 -23.375 -5.375 1 96.06 81 ILE B CA 1
ATOM 2864 C C . ILE B 1 81 ? -14.258 -24.781 -5.852 1 96.06 81 ILE B C 1
ATOM 2866 O O . ILE B 1 81 ? -13.227 -25.344 -5.465 1 96.06 81 ILE B O 1
ATOM 2870 N N . LYS B 1 82 ? -15 -25.25 -6.668 1 94.62 82 LYS B N 1
ATOM 2871 C CA . LYS B 1 82 ? -14.828 -26.609 -7.172 1 94.62 82 LYS B CA 1
ATOM 2872 C C . LYS B 1 82 ? -13.781 -26.656 -8.281 1 94.62 82 LYS B C 1
ATOM 2874 O O . LYS B 1 82 ? -13.484 -25.641 -8.906 1 94.62 82 LYS B O 1
ATOM 2879 N N . ASN B 1 83 ? -13.164 -27.844 -8.406 1 94.69 83 ASN B N 1
ATOM 2880 C CA . ASN B 1 83 ? -12.258 -28.062 -9.531 1 94.69 83 ASN B CA 1
ATOM 2881 C C . ASN B 1 83 ? -13.023 -28.5 -10.773 1 94.69 83 ASN B C 1
ATOM 2883 O O . ASN B 1 83 ? -12.914 -29.656 -11.203 1 94.69 83 ASN B O 1
ATOM 2887 N N . ASP B 1 84 ? -13.727 -27.609 -11.359 1 91.62 84 ASP B N 1
ATOM 2888 C CA . ASP B 1 84 ? -14.508 -27.844 -12.57 1 91.62 84 ASP B CA 1
ATOM 2889 C C . ASP B 1 84 ? -14.156 -26.844 -13.664 1 91.62 84 ASP B C 1
ATOM 2891 O O . ASP B 1 84 ? -13.055 -26.281 -13.664 1 91.62 84 ASP B O 1
ATOM 2895 N N . THR B 1 85 ? -15.055 -26.719 -14.625 1 88.88 85 THR B N 1
ATOM 2896 C CA . THR B 1 85 ? -14.711 -25.922 -15.797 1 88.88 85 THR B CA 1
ATOM 2897 C C . THR B 1 85 ? -15.141 -24.469 -15.609 1 88.88 85 THR B C 1
ATOM 2899 O O . THR B 1 85 ? -14.867 -23.625 -16.469 1 88.88 85 THR B O 1
ATOM 2902 N N . THR B 1 86 ? -15.75 -24.156 -14.5 1 91.75 86 THR B N 1
ATOM 2903 C CA . THR B 1 86 ? -16.156 -22.781 -14.25 1 91.75 86 THR B CA 1
ATOM 2904 C C . THR B 1 86 ? -14.93 -21.859 -14.172 1 91.75 86 THR B C 1
ATOM 2906 O O . THR B 1 86 ? -13.977 -22.156 -13.445 1 91.75 86 THR B O 1
ATOM 2909 N N . PRO B 1 87 ? -14.906 -20.781 -14.922 1 93.62 87 PRO B N 1
ATOM 2910 C CA . PRO B 1 87 ? -13.742 -19.891 -14.898 1 93.62 87 PRO B CA 1
ATOM 2911 C C . PRO B 1 87 ? -13.555 -19.203 -13.555 1 93.62 87 PRO B C 1
ATOM 2913 O O . PRO B 1 87 ? -14.531 -18.828 -12.906 1 93.62 87 PRO B O 1
ATOM 2916 N N . ILE B 1 88 ? -12.297 -19.094 -13.172 1 95.12 88 ILE B N 1
ATOM 2917 C CA . ILE B 1 88 ? -11.922 -18.297 -12 1 95.12 88 ILE B CA 1
ATOM 2918 C C . ILE B 1 88 ? -11.273 -17 -12.445 1 95.12 88 ILE B C 1
ATOM 2920 O O . ILE B 1 88 ? -10.383 -16.984 -13.297 1 95.12 88 ILE B O 1
ATOM 2924 N N . VAL B 1 89 ? -11.766 -15.875 -11.914 1 95.12 89 VAL B N 1
ATOM 2925 C CA . VAL B 1 89 ? -11.18 -14.57 -12.18 1 95.12 89 VAL B CA 1
ATOM 2926 C C . VAL B 1 89 ? -10.547 -14.016 -10.898 1 95.12 89 VAL B C 1
ATOM 2928 O O . VAL B 1 89 ? -11.211 -13.906 -9.867 1 95.12 89 VAL B O 1
ATOM 2931 N N . LEU B 1 90 ? -9.273 -13.727 -11.008 1 96.56 90 LEU B N 1
ATOM 2932 C CA . LEU B 1 90 ? -8.508 -13.195 -9.891 1 96.56 90 LEU B CA 1
ATOM 2933 C C . LEU B 1 90 ? -8.258 -11.695 -10.07 1 96.56 90 LEU B C 1
ATOM 2935 O O . LEU B 1 90 ? -7.996 -11.242 -11.18 1 96.56 90 LEU B O 1
ATOM 2939 N N . TYR B 1 91 ? -8.352 -10.969 -8.938 1 94.31 91 TYR B N 1
ATOM 2940 C CA . TYR B 1 91 ? -7.941 -9.562 -8.977 1 94.31 91 TYR B CA 1
ATOM 2941 C C . TYR B 1 91 ? -7.363 -9.133 -7.633 1 94.31 91 TYR B C 1
ATOM 2943 O O . TYR B 1 91 ? -7.453 -9.867 -6.645 1 94.31 91 TYR B O 1
ATOM 2951 N N . ASP B 1 92 ? -6.641 -8.047 -7.633 1 88.5 92 ASP B N 1
ATOM 2952 C CA . ASP B 1 92 ? -6.172 -7.41 -6.402 1 88.5 92 ASP B CA 1
ATOM 2953 C C . ASP B 1 92 ? -6.098 -5.895 -6.562 1 88.5 92 ASP B C 1
ATOM 2955 O O . ASP B 1 92 ? -6.352 -5.363 -7.645 1 88.5 92 ASP B O 1
ATOM 2959 N N . PHE B 1 93 ? -5.871 -5.277 -5.477 1 72 93 PHE B N 1
ATOM 2960 C CA . PHE B 1 93 ? -5.91 -3.818 -5.473 1 72 93 PHE B CA 1
ATOM 2961 C C . PHE B 1 93 ? -4.66 -3.242 -6.133 1 72 93 PHE B C 1
ATOM 2963 O O . PHE B 1 93 ? -4.742 -2.277 -6.895 1 72 93 PHE B O 1
ATOM 2970 N N . MET B 1 94 ? -3.545 -3.855 -5.898 1 64.19 94 MET B N 1
ATOM 2971 C CA . MET B 1 94 ? -2.283 -3.221 -6.27 1 64.19 94 MET B CA 1
ATOM 2972 C C . MET B 1 94 ? -1.638 -3.939 -7.44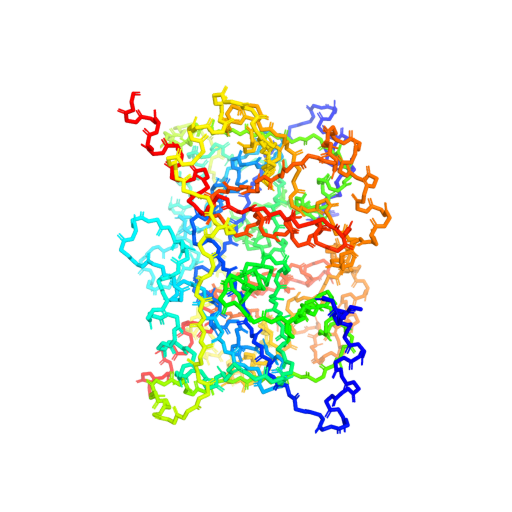9 1 64.19 94 MET B C 1
ATOM 2974 O O . MET B 1 94 ? -0.513 -3.619 -7.836 1 64.19 94 MET B O 1
ATOM 2978 N N . ASN B 1 95 ? -2.287 -4.895 -8.078 1 75.5 95 ASN B N 1
ATOM 2979 C CA . ASN B 1 95 ? -1.688 -5.715 -9.125 1 75.5 95 ASN B CA 1
ATOM 2980 C C . ASN B 1 95 ? -0.394 -6.371 -8.648 1 75.5 95 ASN B C 1
ATOM 2982 O O . ASN B 1 95 ? 0.623 -6.316 -9.344 1 75.5 95 ASN B O 1
ATOM 2986 N N . PHE B 1 96 ? -0.457 -6.961 -7.598 1 80.12 96 PHE B N 1
ATOM 2987 C CA . PHE B 1 96 ? 0.732 -7.441 -6.902 1 80.12 96 PHE B CA 1
ATOM 2988 C C . PHE B 1 96 ? 0.609 -8.93 -6.59 1 80.12 96 PHE B C 1
ATOM 2990 O O . PHE B 1 96 ? 1.565 -9.688 -6.762 1 80.12 96 PHE B O 1
ATOM 2997 N N . SER B 1 97 ? -0.567 -9.375 -6.254 1 91.69 97 SER B N 1
ATOM 2998 C CA . SER B 1 97 ? -0.652 -10.664 -5.574 1 91.69 97 SER B CA 1
ATOM 2999 C C . SER B 1 97 ? -1.48 -11.656 -6.379 1 91.69 97 SER B C 1
ATOM 3001 O O . SER B 1 97 ? -1.458 -12.859 -6.102 1 91.69 97 SER B O 1
ATOM 3003 N N . SER B 1 98 ? -2.205 -11.203 -7.395 1 95.25 98 SER B N 1
ATOM 3004 C CA . SER B 1 98 ? -3.088 -12.086 -8.148 1 95.25 98 SER B CA 1
ATOM 3005 C C . SER B 1 98 ? -2.299 -13.188 -8.852 1 95.25 98 SER B C 1
ATOM 3007 O O . SER B 1 98 ? -2.768 -14.32 -8.969 1 95.25 98 SER B O 1
ATOM 3009 N N . ALA B 1 99 ? -1.133 -12.852 -9.297 1 95.88 99 ALA B N 1
ATOM 3010 C CA . ALA B 1 99 ? -0.31 -13.828 -10.008 1 95.88 99 ALA B CA 1
ATOM 3011 C C . ALA B 1 99 ? 0.111 -14.969 -9.086 1 95.88 99 ALA B C 1
ATOM 3013 O O . ALA B 1 99 ? 0.244 -16.109 -9.523 1 95.88 99 ALA B O 1
ATOM 3014 N N . ARG B 1 100 ? 0.313 -14.68 -7.82 1 96.56 100 ARG B N 1
ATOM 3015 C CA . ARG B 1 100 ? 0.631 -15.719 -6.852 1 96.56 100 ARG B CA 1
ATOM 3016 C C . ARG B 1 100 ? -0.507 -16.734 -6.746 1 96.56 100 ARG B C 1
ATOM 3018 O O . ARG B 1 100 ? -0.27 -17.938 -6.727 1 96.56 100 ARG B O 1
ATOM 3025 N N . VAL B 1 101 ? -1.702 -16.25 -6.703 1 97.5 101 VAL B N 1
ATOM 3026 C CA . VAL B 1 101 ? -2.859 -17.125 -6.57 1 97.5 101 VAL B CA 1
ATOM 3027 C C . VAL B 1 101 ? -3.088 -17.875 -7.879 1 97.5 101 VAL B C 1
ATOM 3029 O O . VAL B 1 101 ? -3.459 -19.047 -7.867 1 97.5 101 VAL B O 1
ATOM 3032 N N . TRP B 1 102 ? -2.844 -17.203 -9 1 97.38 102 TRP B N 1
ATOM 3033 C CA . TRP B 1 102 ? -2.908 -17.891 -10.289 1 97.38 102 TRP B CA 1
ATOM 3034 C C . TRP B 1 102 ? -1.967 -19.094 -10.312 1 97.38 102 TRP B C 1
ATOM 3036 O O . TRP B 1 102 ? -2.363 -20.188 -10.695 1 97.38 102 TRP B O 1
ATOM 3046 N N . PHE B 1 103 ? -0.784 -18.875 -9.906 1 97.56 103 PHE B N 1
ATOM 3047 C CA . PHE B 1 103 ? 0.208 -19.938 -9.891 1 97.56 103 PHE B CA 1
ATOM 3048 C C . PHE B 1 103 ? -0.197 -21.047 -8.922 1 97.56 103 PHE B C 1
ATOM 3050 O O . PHE B 1 103 ? 0.015 -22.219 -9.188 1 97.56 103 PHE B O 1
ATOM 3057 N N . MET B 1 104 ? -0.736 -20.609 -7.777 1 97.69 104 MET B N 1
ATOM 3058 C CA . MET B 1 104 ? -1.212 -21.594 -6.801 1 97.69 104 MET B CA 1
ATOM 3059 C C . MET B 1 104 ? -2.238 -22.531 -7.43 1 97.69 104 MET B C 1
ATOM 3061 O O . MET B 1 104 ? -2.127 -23.75 -7.305 1 97.69 104 MET B O 1
ATOM 3065 N N . PHE B 1 105 ? -3.199 -21.984 -8.117 1 97.5 105 PHE B N 1
ATOM 3066 C CA . PHE B 1 105 ? -4.195 -22.812 -8.789 1 97.5 105 PHE B CA 1
ATOM 3067 C C . PHE B 1 105 ? -3.543 -23.703 -9.836 1 97.5 105 PHE B C 1
ATOM 3069 O O . PHE B 1 105 ? -3.914 -24.875 -9.984 1 97.5 105 PHE B O 1
ATOM 3076 N N . LYS B 1 106 ? -2.582 -23.203 -10.578 1 96.31 106 LYS B N 1
ATOM 3077 C CA . LYS B 1 106 ? -1.849 -24.016 -11.555 1 96.31 106 LYS B CA 1
ATOM 3078 C C . LYS B 1 106 ? -1.163 -25.188 -10.875 1 96.31 106 LYS B C 1
ATOM 3080 O O . LYS B 1 106 ? -1.239 -26.328 -11.367 1 96.31 106 LYS B O 1
ATOM 3085 N N . VAL B 1 107 ? -0.486 -24.922 -9.789 1 97.5 107 VAL B N 1
ATOM 3086 C CA . VAL B 1 107 ? 0.224 -25.969 -9.047 1 97.5 107 VAL B CA 1
ATOM 3087 C C . VAL B 1 107 ? -0.753 -27.062 -8.625 1 97.5 107 VAL B C 1
ATOM 3089 O O . VAL B 1 107 ? -0.41 -28.234 -8.625 1 97.5 107 VAL B O 1
ATOM 3092 N N . PHE B 1 108 ? -1.954 -26.656 -8.359 1 97.44 108 PHE B N 1
ATOM 3093 C CA . PHE B 1 108 ? -2.924 -27.625 -7.863 1 97.44 108 PHE B CA 1
ATOM 3094 C C . PHE B 1 108 ? -3.809 -28.141 -8.992 1 97.44 108 PHE B C 1
ATOM 3096 O O . PHE B 1 108 ? -4.855 -28.734 -8.75 1 97.44 108 PHE B O 1
ATOM 3103 N N . GLY B 1 109 ? -3.451 -27.812 -10.227 1 95.12 109 GLY B N 1
ATOM 3104 C CA . GLY B 1 109 ? -4.02 -28.484 -11.383 1 95.12 109 GLY B CA 1
ATOM 3105 C C . GLY B 1 109 ? -5.254 -27.797 -11.93 1 95.12 109 GLY B C 1
ATOM 3106 O O . GLY B 1 109 ? -6.047 -28.406 -12.648 1 95.12 109 GLY B O 1
ATOM 3107 N N . ARG B 1 110 ? -5.477 -26.594 -11.547 1 93.75 110 ARG B N 1
ATOM 3108 C CA . ARG B 1 110 ? -6.609 -25.812 -12.047 1 93.75 110 ARG B CA 1
ATOM 3109 C C . ARG B 1 110 ? -6.18 -24.875 -13.164 1 93.75 110 ARG B C 1
ATOM 3111 O O . ARG B 1 110 ? -5.324 -24 -12.969 1 93.75 110 ARG B O 1
ATOM 3118 N N . ASN B 1 111 ? -6.754 -24.953 -14.422 1 86.12 111 ASN B N 1
ATOM 3119 C CA . ASN B 1 111 ? -6.219 -24.234 -15.578 1 86.12 111 ASN B CA 1
ATOM 3120 C C . ASN B 1 111 ? -7.152 -23.109 -16.016 1 86.12 111 ASN B C 1
ATOM 3122 O O . ASN B 1 111 ? -6.715 -22.141 -16.641 1 86.12 111 ASN B O 1
ATOM 3126 N N . ASN B 1 112 ? -8.461 -23.156 -15.828 1 92.44 112 ASN B N 1
ATOM 3127 C CA . ASN B 1 112 ? -9.391 -22.109 -16.25 1 92.44 112 ASN B CA 1
ATOM 3128 C C . ASN B 1 112 ? -9.43 -20.953 -15.242 1 92.44 112 ASN B C 1
ATOM 3130 O O . ASN B 1 112 ? -10.477 -20.656 -14.672 1 92.44 112 ASN B O 1
ATOM 3134 N N . VAL B 1 113 ? -8.18 -20.344 -15.086 1 96 113 VAL B N 1
ATOM 3135 C CA . VAL B 1 113 ? -7.996 -19.25 -14.133 1 96 113 VAL B CA 1
ATOM 3136 C C . VAL B 1 113 ? -7.461 -18.016 -14.859 1 96 113 VAL B C 1
ATOM 3138 O O . VAL B 1 113 ? -6.508 -18.109 -15.633 1 96 113 VAL B O 1
ATOM 3141 N N . HIS B 1 114 ? -8.109 -16.859 -14.602 1 95.56 114 HIS B N 1
ATOM 3142 C CA . HIS B 1 114 ? -7.773 -15.617 -15.289 1 95.56 114 HIS B CA 1
ATOM 3143 C C . HIS B 1 114 ? -7.484 -14.492 -14.297 1 95.56 114 HIS B C 1
ATOM 3145 O O . HIS B 1 114 ? -8.133 -14.398 -13.258 1 95.56 114 HIS B O 1
ATOM 3151 N N . ILE B 1 115 ? -6.508 -13.695 -14.648 1 96.19 115 ILE B N 1
ATOM 3152 C CA . ILE B 1 115 ? -6.238 -12.484 -13.875 1 96.19 115 ILE B CA 1
ATOM 3153 C C . ILE B 1 115 ? -6.91 -11.289 -14.539 1 96.19 115 ILE B C 1
ATOM 3155 O O . ILE B 1 115 ? -6.848 -11.133 -15.766 1 96.19 115 ILE B O 1
ATOM 3159 N N . LEU B 1 116 ? -7.629 -10.484 -13.836 1 95.25 116 LEU B N 1
ATOM 3160 C CA . LEU B 1 116 ? -8.211 -9.234 -14.328 1 95.25 116 LEU B CA 1
ATOM 3161 C C . LEU B 1 116 ? -7.117 -8.234 -14.672 1 95.25 116 LEU B C 1
ATOM 3163 O O . LEU B 1 116 ? -6.449 -7.699 -13.781 1 95.25 116 LEU B O 1
ATOM 3167 N N . ASP B 1 117 ? -7.008 -7.957 -15.914 1 94.12 117 ASP B N 1
ATOM 3168 C CA . ASP B 1 117 ? -5.926 -7.094 -16.375 1 94.12 117 ASP B CA 1
ATOM 3169 C C . ASP B 1 117 ? -6.18 -5.637 -15.992 1 94.12 117 ASP B C 1
ATOM 3171 O O . ASP B 1 117 ? -7.184 -5.047 -16.406 1 94.12 117 ASP B O 1
ATOM 3175 N N . GLY B 1 118 ? -5.301 -5.109 -15.156 1 88.38 118 GLY B N 1
ATOM 3176 C CA . GLY B 1 118 ? -5.48 -3.771 -14.617 1 88.38 118 GLY B CA 1
ATOM 3177 C C . GLY B 1 118 ? -6.035 -3.764 -13.211 1 88.38 118 GLY B C 1
ATOM 3178 O O . GLY B 1 118 ? -6.043 -2.725 -12.547 1 88.38 118 GLY B O 1
ATOM 3179 N N . GLY B 1 119 ? -6.566 -4.852 -12.766 1 90.31 119 GLY B N 1
ATOM 3180 C CA . GLY B 1 119 ? -6.973 -5.043 -11.383 1 90.31 119 GLY B CA 1
ATOM 3181 C C . GLY B 1 119 ? -8.172 -4.199 -10.984 1 90.31 119 GLY B C 1
ATOM 3182 O O . GLY B 1 119 ? -8.945 -3.775 -11.844 1 90.31 119 GLY B O 1
ATOM 3183 N N . LEU B 1 120 ? -8.336 -4.062 -9.68 1 87.69 120 LEU B N 1
ATOM 3184 C CA . LEU B 1 120 ? -9.477 -3.338 -9.125 1 87.69 120 LEU B CA 1
ATOM 3185 C C . LEU B 1 120 ? -9.391 -1.854 -9.461 1 87.69 120 LEU B C 1
ATOM 3187 O O . LEU B 1 120 ? -10.414 -1.216 -9.719 1 87.69 120 LEU B O 1
ATOM 3191 N N . GLN B 1 121 ? -8.195 -1.335 -9.453 1 75.81 121 GLN B N 1
ATOM 3192 C CA . GLN B 1 121 ? -8.023 0.092 -9.703 1 75.81 121 GLN B CA 1
ATOM 3193 C C . GLN B 1 121 ? -8.555 0.481 -11.078 1 75.81 121 GLN B C 1
ATOM 3195 O O . GLN B 1 121 ? -9.273 1.473 -11.219 1 75.81 121 GLN B O 1
ATOM 3200 N N . LYS B 1 122 ? -8.164 -0.296 -12.062 1 81.88 122 LYS B N 1
ATOM 3201 C CA . LYS B 1 122 ? -8.664 -0.022 -13.406 1 81.88 122 LYS B CA 1
ATOM 3202 C C . LYS B 1 122 ? -10.18 -0.183 -13.469 1 81.88 122 LYS B C 1
ATOM 3204 O O . LYS B 1 122 ? -10.867 0.609 -14.117 1 81.88 122 LYS B O 1
ATOM 3209 N N . TRP B 1 123 ? -10.742 -1.172 -12.836 1 88.38 123 TRP B N 1
ATOM 3210 C CA . TRP B 1 123 ? -12.18 -1.424 -12.766 1 88.38 123 TRP B CA 1
ATOM 3211 C C . TRP B 1 123 ? -12.914 -0.208 -12.211 1 88.38 123 TRP B C 1
ATOM 3213 O O . TRP B 1 123 ? -13.898 0.247 -12.805 1 88.38 123 TRP B O 1
ATOM 3223 N N . LEU B 1 124 ? -12.383 0.278 -11.164 1 77.69 124 LEU B N 1
ATOM 3224 C CA . LEU B 1 124 ? -13 1.426 -10.508 1 77.69 124 LEU B CA 1
ATOM 3225 C C . LEU B 1 124 ? -12.852 2.682 -11.359 1 77.69 124 LEU B C 1
ATOM 3227 O O . LEU B 1 124 ? -13.781 3.49 -11.453 1 77.69 124 LEU B O 1
ATOM 3231 N N . LYS B 1 125 ? -11.727 2.824 -11.992 1 73.06 125 LYS B N 1
ATOM 3232 C CA . LYS B 1 125 ? -11.477 3.969 -12.859 1 73.06 125 LYS B CA 1
ATOM 3233 C C . LYS B 1 125 ? -12.469 4.008 -14.016 1 73.06 125 LYS B C 1
ATOM 3235 O O . LYS B 1 125 ? -12.828 5.082 -14.5 1 73.06 125 LYS B O 1
ATOM 3240 N N . GLU B 1 126 ? -12.898 2.893 -14.391 1 79.44 126 GLU B N 1
ATOM 3241 C CA . GLU B 1 126 ? -13.828 2.781 -15.508 1 79.44 126 GLU B CA 1
ATOM 3242 C C . GLU B 1 126 ? -15.273 2.846 -15.031 1 79.44 126 GLU B C 1
ATOM 3244 O O . GLU B 1 126 ? -16.203 2.58 -15.797 1 79.44 126 GLU B O 1
ATOM 3249 N N . ASN B 1 127 ? -15.43 3.139 -13.789 1 79.88 127 ASN B N 1
ATOM 3250 C CA . ASN B 1 127 ? -16.719 3.359 -13.156 1 79.88 127 ASN B CA 1
ATOM 3251 C C . ASN B 1 127 ? -17.625 2.131 -13.281 1 79.88 127 ASN B C 1
ATOM 3253 O O . ASN B 1 127 ? -18.828 2.256 -13.539 1 79.88 127 ASN B O 1
ATOM 3257 N N . LEU B 1 128 ? -17.078 0.99 -13.289 1 85.38 128 LEU B N 1
ATOM 3258 C CA . LEU B 1 128 ? -17.844 -0.252 -13.297 1 85.38 128 LEU B CA 1
ATOM 3259 C C . LEU B 1 128 ? -18.375 -0.575 -11.906 1 85.38 128 LEU B C 1
ATOM 3261 O O . LEU B 1 128 ? -17.859 -0.063 -10.906 1 85.38 128 LEU B O 1
ATOM 3265 N N . PRO B 1 129 ? -19.422 -1.385 -11.781 1 84.81 129 PRO B N 1
ATOM 3266 C CA . PRO B 1 129 ? -20.078 -1.602 -10.492 1 84.81 129 PRO B CA 1
ATOM 3267 C C . PRO B 1 129 ? -19.188 -2.354 -9.5 1 84.81 129 PRO B C 1
ATOM 3269 O O . PRO B 1 129 ? -18.391 -3.205 -9.898 1 84.81 129 PRO B O 1
ATOM 3272 N N . TYR B 1 130 ? -19.391 -2.045 -8.227 1 87.56 130 TYR B N 1
ATOM 3273 C CA . TYR B 1 130 ? -18.656 -2.734 -7.164 1 87.56 130 TYR B CA 1
ATOM 3274 C C . TYR B 1 130 ? -19.516 -2.85 -5.91 1 87.56 130 TYR B C 1
ATOM 3276 O O . TYR B 1 130 ? -20.516 -2.143 -5.77 1 87.56 130 TYR B O 1
ATOM 3284 N N . ASP B 1 131 ? -19.188 -3.848 -5.074 1 87.44 131 ASP B N 1
ATOM 3285 C CA . ASP B 1 131 ? -19.891 -4.09 -3.822 1 87.44 131 ASP B CA 1
ATOM 3286 C C . ASP B 1 131 ? -19.125 -3.508 -2.637 1 87.44 131 ASP B C 1
ATOM 3288 O O . ASP B 1 131 ? -17.891 -3.393 -2.682 1 87.44 131 ASP B O 1
ATOM 3292 N N . THR B 1 132 ? -19.859 -3.154 -1.649 1 80.38 132 THR B N 1
ATOM 3293 C CA . THR B 1 132 ? -19.297 -2.674 -0.392 1 80.38 132 THR B CA 1
ATOM 3294 C C . THR B 1 132 ? -20 -3.33 0.797 1 80.38 132 THR B C 1
ATOM 3296 O O . THR B 1 132 ? -21 -4.027 0.629 1 80.38 132 THR B O 1
ATOM 3299 N N . GLY B 1 133 ? -19.344 -3.168 1.996 1 77.5 133 GLY B N 1
ATOM 3300 C CA . GLY B 1 133 ? -19.969 -3.684 3.207 1 77.5 133 GLY B CA 1
ATOM 3301 C C . GLY B 1 133 ? -19.375 -5.008 3.66 1 77.5 133 GLY B C 1
ATOM 3302 O O . GLY B 1 133 ? -18.859 -5.77 2.846 1 77.5 133 GLY B O 1
ATOM 3303 N N . LYS B 1 134 ? -19.562 -5.18 4.875 1 80 134 LYS B N 1
ATOM 3304 C CA . LYS B 1 134 ? -19.062 -6.426 5.457 1 80 134 LYS B CA 1
ATOM 3305 C C . LYS B 1 134 ? -20.031 -7.578 5.195 1 80 134 LYS B C 1
ATOM 3307 O O . LYS B 1 134 ? -21.234 -7.359 5.008 1 80 134 LYS B O 1
ATOM 3312 N N . TYR B 1 135 ? -19.531 -8.734 5.016 1 84.06 135 TYR B N 1
ATOM 3313 C CA . TYR B 1 135 ? -20.297 -9.977 5 1 84.06 135 TYR B CA 1
ATOM 3314 C C . TYR B 1 135 ? -19.578 -11.07 5.789 1 84.06 135 TYR B C 1
ATOM 3316 O O . TYR B 1 135 ? -18.406 -10.922 6.129 1 84.06 135 TYR B O 1
ATOM 3324 N N . GLU B 1 136 ? -20.266 -12.039 6.168 1 85 136 GLU B N 1
ATOM 3325 C CA . GLU B 1 136 ? -19.656 -13.141 6.895 1 85 136 GLU B CA 1
ATOM 3326 C C . GLU B 1 136 ? -18.812 -14.008 5.969 1 85 136 GLU B C 1
ATOM 3328 O O . GLU B 1 136 ? -19.281 -14.484 4.941 1 85 136 GLU B O 1
ATOM 3333 N N . LEU B 1 137 ? -17.625 -14.148 6.363 1 85.56 137 LEU B N 1
ATOM 3334 C CA . LEU B 1 137 ? -16.75 -15.016 5.594 1 85.56 137 LEU B CA 1
ATOM 3335 C C . LEU B 1 137 ? -17.156 -16.469 5.734 1 85.56 137 LEU B C 1
ATOM 3337 O O . LEU B 1 137 ? -17.609 -16.891 6.801 1 85.56 137 LEU B O 1
ATOM 3341 N N . PRO B 1 138 ? -16.969 -17.156 4.676 1 85.44 138 PRO B N 1
ATOM 3342 C CA . PRO B 1 138 ? -17.344 -18.562 4.762 1 85.44 138 PRO B CA 1
ATOM 3343 C C . PRO B 1 138 ? -16.422 -19.359 5.676 1 85.44 138 PRO B C 1
ATO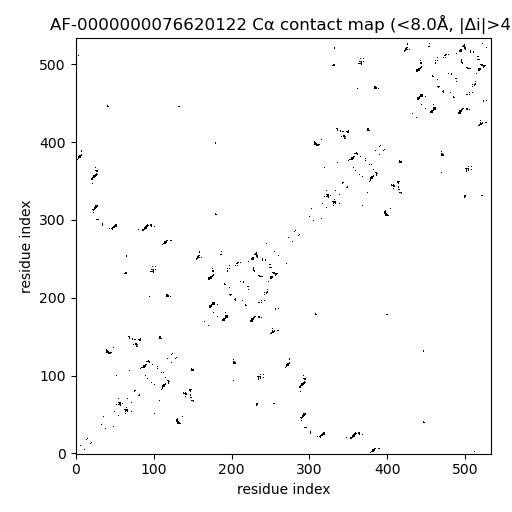M 3345 O O . PRO B 1 138 ? -15.195 -19.359 5.492 1 85.44 138 PRO B O 1
ATOM 3348 N N . THR B 1 139 ? -17.016 -20.062 6.641 1 84.06 139 THR B N 1
ATOM 3349 C CA . THR B 1 139 ? -16.219 -20.859 7.57 1 84.06 139 THR B CA 1
ATOM 3350 C C . THR B 1 139 ? -16.578 -22.344 7.465 1 84.06 139 THR B C 1
ATOM 3352 O O . THR B 1 139 ? -15.773 -23.203 7.801 1 84.06 139 THR B O 1
ATOM 3355 N N . GLU B 1 140 ? -17.781 -22.578 7.02 1 89.56 140 GLU B N 1
ATOM 3356 C CA . GLU B 1 140 ? -18.234 -23.969 6.926 1 89.56 140 GLU B CA 1
ATOM 3357 C C . GLU B 1 140 ? -17.766 -24.609 5.625 1 89.56 140 GLU B C 1
ATOM 3359 O O . GLU B 1 140 ? -17.891 -24.016 4.551 1 89.56 140 GLU B O 1
ATOM 3364 N N . ARG B 1 141 ? -17.359 -25.828 5.773 1 92.19 141 ARG B N 1
ATOM 3365 C CA . ARG B 1 141 ? -16.844 -26.547 4.609 1 92.19 141 ARG B CA 1
ATOM 3366 C C . ARG B 1 141 ? -17.984 -27.219 3.836 1 92.19 141 ARG B C 1
ATOM 3368 O O . ARG B 1 141 ? -18.922 -27.75 4.434 1 92.19 141 ARG B O 1
ATOM 3375 N N . ASP B 1 142 ? -17.875 -27.172 2.561 1 93.44 142 ASP B N 1
ATOM 3376 C CA . ASP B 1 142 ? -18.75 -27.938 1.688 1 93.44 142 ASP B CA 1
ATOM 3377 C C . ASP B 1 142 ? -18.344 -29.422 1.688 1 93.44 142 ASP B C 1
ATOM 3379 O O . ASP B 1 142 ? -17.219 -29.766 1.364 1 93.44 142 ASP B O 1
ATOM 3383 N N . SER B 1 143 ? -19.25 -30.281 2.031 1 92.94 143 SER B N 1
ATOM 3384 C CA . SER B 1 143 ? -18.969 -31.719 2.133 1 92.94 143 SER B CA 1
ATOM 3385 C C . SER B 1 143 ? -19.234 -32.438 0.808 1 92.94 143 SER B C 1
ATOM 3387 O O . SER B 1 143 ? -19.016 -33.625 0.691 1 92.94 143 SER B O 1
ATOM 3389 N N . GLY B 1 144 ? -19.625 -31.75 -0.104 1 93.06 144 GLY B N 1
ATOM 3390 C CA . GLY B 1 144 ? -19.953 -32.344 -1.389 1 93.06 144 GLY B CA 1
ATOM 3391 C C . GLY B 1 144 ? -18.734 -32.719 -2.195 1 93.06 144 GLY B C 1
ATOM 3392 O O . GLY B 1 144 ? -17.609 -32.625 -1.714 1 93.06 144 GLY B O 1
ATOM 3393 N N . ASP B 1 145 ? -19.031 -33.188 -3.451 1 93.75 145 ASP B N 1
ATOM 3394 C CA . ASP B 1 145 ? -17.969 -33.594 -4.352 1 93.75 145 ASP B CA 1
ATOM 3395 C C . ASP B 1 145 ? -17.484 -32.438 -5.215 1 93.75 145 ASP B C 1
ATOM 3397 O O . ASP B 1 145 ? -18 -31.344 -5.129 1 93.75 145 ASP B O 1
ATOM 3401 N N . GLY B 1 146 ? -16.297 -32.656 -5.875 1 95 146 GLY B N 1
ATOM 3402 C CA . GLY B 1 146 ? -15.867 -31.703 -6.867 1 95 146 GLY B CA 1
ATOM 3403 C C . GLY B 1 146 ? -14.617 -30.938 -6.461 1 95 146 GLY B C 1
ATOM 3404 O O . GLY B 1 146 ? -14.203 -30 -7.152 1 95 146 GLY B O 1
ATOM 3405 N N . TYR B 1 147 ? -14.062 -31.359 -5.406 1 96.31 147 TYR B N 1
ATOM 3406 C CA . TYR B 1 147 ? -12.859 -30.688 -4.922 1 96.31 147 TYR B CA 1
ATOM 3407 C C . TYR B 1 147 ? -11.633 -31.578 -5.105 1 96.31 147 TYR B C 1
ATOM 3409 O O . TYR B 1 147 ? -10.891 -31.828 -4.152 1 96.31 147 TYR B O 1
ATOM 3417 N N . THR B 1 148 ? -11.414 -31.969 -6.324 1 94.62 148 THR B N 1
ATOM 3418 C CA . THR B 1 148 ? -10.32 -32.875 -6.668 1 94.62 148 THR B CA 1
ATOM 3419 C C . THR B 1 148 ? -9.102 -32.094 -7.141 1 94.62 148 THR B C 1
ATOM 3421 O O . THR B 1 148 ? -8.797 -32.062 -8.336 1 94.62 148 THR B O 1
ATOM 3424 N N . TYR B 1 149 ? -8.414 -31.484 -6.258 1 96.62 149 TYR B N 1
ATOM 3425 C CA . TYR B 1 149 ? -7.176 -30.766 -6.531 1 96.62 149 TYR B CA 1
ATOM 3426 C C . TYR B 1 149 ? -5.961 -31.641 -6.27 1 96.62 149 TYR B C 1
ATOM 3428 O O . TYR B 1 149 ? -5.926 -32.375 -5.285 1 96.62 149 TYR B O 1
ATOM 3436 N N . VAL B 1 150 ? -4.984 -31.641 -7.188 1 96.56 150 VAL B N 1
ATOM 3437 C CA . VAL B 1 150 ? -3.766 -32.438 -7.059 1 96.56 150 VAL B CA 1
ATOM 3438 C C . VAL B 1 150 ? -2.545 -31.516 -7.191 1 96.56 150 VAL B C 1
ATOM 3440 O O . VAL B 1 150 ? -2.41 -30.797 -8.18 1 96.56 150 VAL B O 1
ATOM 3443 N N . LYS B 1 151 ? -1.724 -31.609 -6.23 1 96.5 151 LYS B N 1
ATOM 3444 C CA . LYS B 1 151 ? -0.545 -30.75 -6.211 1 96.5 151 LYS B CA 1
ATOM 3445 C C . LYS B 1 151 ? 0.54 -31.281 -7.145 1 96.5 151 LYS B C 1
ATOM 3447 O O . LYS B 1 151 ? 0.917 -32.438 -7.062 1 96.5 151 LYS B O 1
ATOM 3452 N N . ASN B 1 152 ? 0.968 -30.516 -8.062 1 96.81 152 ASN B N 1
ATOM 3453 C CA . ASN B 1 152 ? 2.158 -30.781 -8.859 1 96.81 152 ASN B CA 1
ATOM 3454 C C . ASN B 1 152 ? 3.404 -30.156 -8.242 1 96.81 152 ASN B C 1
ATOM 3456 O O . ASN B 1 152 ? 3.736 -29 -8.523 1 96.81 152 ASN B O 1
ATOM 3460 N N . GLN B 1 153 ? 4.117 -30.875 -7.512 1 93.62 153 GLN B N 1
ATOM 3461 C CA . GLN B 1 153 ? 5.262 -30.422 -6.742 1 93.62 153 GLN B CA 1
ATOM 3462 C C . GLN B 1 153 ? 6.406 -29.984 -7.656 1 93.62 153 GLN B C 1
ATOM 3464 O O . GLN B 1 153 ? 7.281 -29.219 -7.25 1 93.62 153 GLN B O 1
ATOM 3469 N N . ASN B 1 154 ? 6.363 -30.453 -8.844 1 95.06 154 ASN B N 1
ATOM 3470 C CA . ASN B 1 154 ? 7.465 -30.188 -9.758 1 95.06 154 ASN B CA 1
ATOM 3471 C C . ASN B 1 154 ? 7.535 -28.703 -10.133 1 95.06 154 ASN B C 1
ATOM 3473 O O . ASN B 1 154 ? 8.586 -28.219 -10.562 1 95.06 154 ASN B O 1
ATOM 3477 N N . LEU B 1 155 ? 6.469 -28.031 -10.031 1 97.31 155 LEU B N 1
ATOM 3478 C CA . LEU B 1 155 ? 6.41 -26.625 -10.43 1 97.31 155 LEU B CA 1
ATOM 3479 C C . LEU B 1 155 ? 7.039 -25.734 -9.375 1 97.31 155 LEU B C 1
ATOM 3481 O O . LEU B 1 155 ? 7.328 -24.562 -9.633 1 97.31 155 LEU B O 1
ATOM 3485 N N . VAL B 1 156 ? 7.246 -26.25 -8.172 1 97.56 156 VAL B N 1
ATOM 3486 C CA . VAL B 1 156 ? 7.789 -25.516 -7.043 1 97.56 156 VAL B CA 1
ATOM 3487 C C . VAL B 1 156 ? 9.156 -26.078 -6.66 1 97.56 156 VAL B C 1
ATOM 3489 O O . VAL B 1 156 ? 9.297 -27.281 -6.426 1 97.56 156 VAL B O 1
ATOM 3492 N N . LYS B 1 157 ? 10.109 -25.219 -6.586 1 97.06 157 LYS B N 1
ATOM 3493 C CA . LYS B 1 157 ? 11.461 -25.641 -6.215 1 97.06 157 LYS B CA 1
ATOM 3494 C C . LYS B 1 157 ? 11.734 -25.359 -4.738 1 97.06 157 LYS B C 1
ATOM 3496 O O . LYS B 1 157 ? 11.375 -24.297 -4.223 1 97.06 157 LYS B O 1
ATOM 3501 N N . SER B 1 158 ? 12.32 -26.359 -4.105 1 94.88 158 SER B N 1
ATOM 3502 C CA . SER B 1 158 ? 12.711 -26.234 -2.707 1 94.88 158 SER B CA 1
ATOM 3503 C C . SER B 1 158 ? 14.102 -25.625 -2.572 1 94.88 158 SER B C 1
ATOM 3505 O O . SER B 1 158 ? 14.789 -25.406 -3.57 1 94.88 158 SER B O 1
ATOM 3507 N N . TYR B 1 159 ? 14.406 -25.359 -1.301 1 94.69 159 TYR B N 1
ATOM 3508 C CA . TYR B 1 159 ? 15.75 -24.891 -1.002 1 94.69 159 TYR B CA 1
ATOM 3509 C C . TYR B 1 159 ? 16.797 -25.859 -1.515 1 94.69 159 TYR B C 1
ATOM 3511 O O . TYR B 1 159 ? 17.797 -25.453 -2.111 1 94.69 159 TYR B O 1
ATOM 3519 N N . ASP B 1 160 ? 16.609 -27.141 -1.272 1 94.75 160 ASP B N 1
ATOM 3520 C CA . ASP B 1 160 ? 17.547 -28.172 -1.714 1 94.75 160 ASP B CA 1
ATOM 3521 C C . ASP B 1 160 ? 17.656 -28.203 -3.236 1 94.75 160 ASP B C 1
ATOM 3523 O O . ASP B 1 160 ? 18.734 -28.391 -3.785 1 94.75 160 ASP B O 1
ATOM 3527 N N . ASP B 1 161 ? 16.531 -28.062 -3.879 1 95.62 161 ASP B N 1
ATOM 3528 C CA . ASP B 1 161 ? 16.562 -27.969 -5.336 1 95.62 161 ASP B CA 1
ATOM 3529 C C . ASP B 1 161 ? 17.438 -26.812 -5.801 1 95.62 161 ASP B C 1
ATOM 3531 O O . ASP B 1 161 ? 18.188 -26.953 -6.766 1 95.62 161 ASP B O 1
ATOM 3535 N N . MET B 1 162 ? 17.328 -25.688 -5.16 1 95.38 162 MET B N 1
ATOM 3536 C CA . MET B 1 162 ? 18.078 -24.484 -5.52 1 95.38 162 MET B CA 1
ATOM 3537 C C . MET B 1 162 ? 19.578 -24.734 -5.375 1 95.38 162 MET B C 1
ATOM 3539 O O . MET B 1 162 ? 20.375 -24.281 -6.199 1 95.38 162 MET B O 1
ATOM 3543 N N . LEU B 1 163 ? 19.969 -25.453 -4.336 1 94.31 163 LEU B N 1
ATOM 3544 C CA . LEU B 1 163 ? 21.375 -25.766 -4.133 1 94.31 163 LEU B CA 1
ATOM 3545 C C . LEU B 1 163 ? 21.922 -26.594 -5.297 1 94.31 163 LEU B C 1
ATOM 3547 O O . LEU B 1 163 ? 23.031 -26.359 -5.773 1 94.31 163 LEU B O 1
ATOM 3551 N N . ILE B 1 164 ? 21.188 -27.5 -5.695 1 94.38 164 ILE B N 1
ATOM 3552 C CA . ILE B 1 164 ? 21.578 -28.375 -6.797 1 94.38 164 ILE B CA 1
ATOM 3553 C C . ILE B 1 164 ? 21.688 -27.562 -8.086 1 94.38 164 ILE B C 1
ATOM 3555 O O . ILE B 1 164 ? 22.672 -27.688 -8.828 1 94.38 164 ILE B O 1
ATOM 3559 N N . LEU B 1 165 ? 20.719 -26.688 -8.32 1 92.88 165 LEU B N 1
ATOM 3560 C CA . LEU B 1 165 ? 20.672 -25.938 -9.57 1 92.88 165 LEU B CA 1
ATOM 3561 C C . LEU B 1 165 ? 21.828 -24.938 -9.641 1 92.88 165 LEU B C 1
ATOM 3563 O O . LEU B 1 165 ? 22.312 -24.625 -10.727 1 92.88 165 LEU B O 1
ATOM 3567 N N . LEU B 1 166 ? 22.234 -24.453 -8.523 1 92.06 166 LEU B N 1
ATOM 3568 C CA . LEU B 1 166 ? 23.359 -23.547 -8.5 1 92.06 166 LEU B CA 1
ATOM 3569 C C . LEU B 1 166 ? 24.656 -24.25 -8.891 1 92.06 166 LEU B C 1
ATOM 3571 O O . LEU B 1 166 ? 25.562 -23.641 -9.461 1 92.06 166 LEU B O 1
ATOM 3575 N N . GLN B 1 167 ? 24.75 -25.5 -8.586 1 91.44 167 GLN B N 1
ATOM 3576 C CA . GLN B 1 167 ? 25.922 -26.312 -8.898 1 91.44 167 GLN B CA 1
ATOM 3577 C C . GLN B 1 167 ? 25.922 -26.734 -10.359 1 91.44 167 GLN B C 1
ATOM 3579 O O . GLN B 1 167 ? 26.938 -26.625 -11.047 1 91.44 167 GLN B O 1
ATOM 3584 N N . ASP B 1 168 ? 24.828 -27.125 -10.883 1 92 168 ASP B N 1
ATOM 3585 C CA . ASP B 1 168 ? 24.797 -27.719 -12.219 1 92 168 ASP B CA 1
ATOM 3586 C C . ASP B 1 168 ? 24.328 -26.719 -13.258 1 92 168 ASP B C 1
ATOM 3588 O O . ASP B 1 168 ? 24.359 -27 -14.461 1 92 168 ASP B O 1
ATOM 3592 N N . LYS B 1 169 ? 23.922 -25.609 -12.867 1 88.88 169 LYS B N 1
ATOM 3593 C CA . LYS B 1 169 ? 23.484 -24.516 -13.742 1 88.88 169 LYS B CA 1
ATOM 3594 C C . LYS B 1 169 ? 22.391 -24.969 -14.695 1 88.88 169 LYS B C 1
ATOM 3596 O O . LYS B 1 169 ? 22.359 -24.578 -15.859 1 88.88 169 LYS B O 1
ATOM 3601 N N . SER B 1 170 ? 21.547 -25.797 -14.188 1 89.94 170 SER B N 1
ATOM 3602 C CA . SER B 1 170 ? 20.484 -26.391 -15.008 1 89.94 170 SER B CA 1
ATOM 3603 C C . SER B 1 170 ? 19.391 -25.391 -15.312 1 89.94 170 SER B C 1
ATOM 3605 O O . SER B 1 170 ? 18.656 -25.531 -16.297 1 89.94 170 SER B O 1
ATOM 3607 N N . MET B 1 171 ? 19.25 -24.438 -14.445 1 94.62 171 MET B N 1
ATOM 3608 C CA . MET B 1 171 ? 18.219 -23.438 -14.641 1 94.62 171 MET B CA 1
ATOM 3609 C C . MET B 1 171 ? 18.75 -22.031 -14.398 1 94.62 171 MET B C 1
ATOM 3611 O O . MET B 1 171 ? 19.766 -21.875 -13.711 1 94.62 171 MET B O 1
ATOM 3615 N N . GLN B 1 172 ? 18.062 -21.109 -15.016 1 97 172 GLN B N 1
ATOM 3616 C CA . GLN B 1 172 ? 18.328 -19.703 -14.727 1 97 172 GLN B CA 1
ATOM 3617 C C . GLN B 1 172 ? 17.453 -19.188 -13.586 1 97 172 GLN B C 1
ATOM 3619 O O . GLN B 1 172 ? 16.312 -19.625 -13.438 1 97 172 GLN B O 1
ATOM 3624 N N . ILE B 1 173 ? 18.047 -18.312 -12.766 1 97.56 173 ILE B N 1
ATOM 3625 C CA . ILE B 1 173 ? 17.297 -17.766 -11.641 1 97.56 173 ILE B CA 1
ATOM 3626 C C . ILE B 1 173 ? 16.906 -16.312 -11.938 1 97.56 173 ILE B C 1
ATOM 3628 O O . ILE B 1 173 ? 17.766 -15.492 -12.281 1 97.56 173 ILE B O 1
ATOM 3632 N N . LEU B 1 174 ? 15.617 -16.047 -11.852 1 97.81 174 LEU B N 1
ATOM 3633 C CA . LEU B 1 174 ? 15.086 -14.711 -12.094 1 97.81 174 LEU B CA 1
ATOM 3634 C C . LEU B 1 174 ? 14.531 -14.109 -10.805 1 97.81 174 LEU B C 1
ATOM 3636 O O . LEU B 1 174 ? 13.617 -14.672 -10.195 1 97.81 174 LEU B O 1
ATOM 3640 N N . ASP B 1 175 ? 15.086 -13.016 -10.375 1 95.69 175 ASP B N 1
ATOM 3641 C CA . ASP B 1 175 ? 14.703 -12.328 -9.141 1 95.69 175 ASP B CA 1
ATOM 3642 C C . ASP B 1 175 ? 13.859 -11.094 -9.445 1 95.69 175 ASP B C 1
ATOM 3644 O O . ASP B 1 175 ? 14.32 -10.164 -10.102 1 95.69 175 ASP B O 1
ATOM 3648 N N . ALA B 1 176 ? 12.625 -11.055 -8.844 1 93.88 176 ALA B N 1
ATOM 3649 C CA . ALA B 1 176 ? 11.641 -10.039 -9.211 1 93.88 176 ALA B CA 1
ATOM 3650 C C . ALA B 1 176 ? 11.742 -8.82 -8.289 1 93.88 176 ALA B C 1
ATOM 3652 O O . ALA B 1 176 ? 11.016 -7.844 -8.469 1 93.88 176 ALA B O 1
ATOM 3653 N N . ARG B 1 177 ? 12.633 -8.82 -7.316 1 89.12 177 ARG B N 1
ATOM 3654 C CA . ARG B 1 177 ? 12.742 -7.723 -6.359 1 89.12 177 ARG B CA 1
ATOM 3655 C C . ARG B 1 177 ? 13.266 -6.457 -7.027 1 89.12 177 ARG B C 1
ATOM 3657 O O . ARG B 1 177 ? 13.875 -6.52 -8.102 1 89.12 177 ARG B O 1
ATOM 3664 N N . PRO B 1 178 ? 12.914 -5.406 -6.469 1 76.88 178 PRO B N 1
ATOM 3665 C CA . PRO B 1 178 ? 13.539 -4.168 -6.949 1 76.88 178 PRO B CA 1
ATOM 3666 C C . PRO B 1 178 ? 15.062 -4.254 -6.98 1 76.88 178 PRO B C 1
ATOM 3668 O O . PRO B 1 178 ? 15.672 -4.918 -6.137 1 76.88 178 PRO B O 1
ATOM 3671 N N . SER B 1 179 ? 15.602 -3.531 -7.938 1 78.62 179 SER B N 1
ATOM 3672 C CA . SER B 1 179 ? 17.031 -3.621 -8.203 1 78.62 179 SER B CA 1
ATOM 3673 C C . SER B 1 179 ? 17.844 -3.295 -6.953 1 78.62 179 SER B C 1
ATOM 3675 O O . SER B 1 179 ? 18.891 -3.9 -6.711 1 78.62 179 SER B O 1
ATOM 3677 N N . ASN B 1 180 ? 17.375 -2.416 -6.188 1 66.19 180 ASN B N 1
ATOM 3678 C CA . ASN B 1 180 ? 18.109 -2.035 -4.984 1 66.19 180 ASN B CA 1
ATOM 3679 C C . ASN B 1 180 ? 18.172 -3.18 -3.977 1 66.19 180 ASN B C 1
ATOM 3681 O O . ASN B 1 180 ? 19.203 -3.414 -3.357 1 66.19 180 ASN B O 1
ATOM 3685 N N . MET B 1 181 ? 17.062 -3.832 -3.771 1 72.75 181 MET B N 1
ATOM 3686 C CA . MET B 1 181 ? 17.031 -4.988 -2.879 1 72.75 181 MET B CA 1
ATOM 3687 C C . MET B 1 181 ? 17.906 -6.113 -3.414 1 72.75 181 MET B C 1
ATOM 3689 O O . MET B 1 181 ? 18.609 -6.777 -2.646 1 72.75 181 MET B O 1
ATOM 3693 N N . PHE B 1 182 ? 17.859 -6.223 -4.672 1 85.44 182 PHE B N 1
ATOM 3694 C CA . PHE B 1 182 ? 18.672 -7.242 -5.332 1 85.44 182 PHE B CA 1
ATOM 3695 C C . PHE B 1 182 ? 20.156 -6.98 -5.117 1 85.44 182 PHE B C 1
ATOM 3697 O O . PHE B 1 182 ? 20.922 -7.91 -4.848 1 85.44 182 PHE B O 1
ATOM 3704 N N . LYS B 1 183 ? 20.578 -5.758 -5.152 1 78.5 183 LYS B N 1
ATOM 3705 C CA . LYS B 1 183 ? 21.984 -5.363 -5.02 1 78.5 183 LYS B CA 1
ATOM 3706 C C . LYS B 1 183 ? 22.484 -5.57 -3.594 1 78.5 183 LYS B C 1
ATOM 3708 O O . LYS B 1 183 ? 23.672 -5.824 -3.377 1 78.5 183 LYS B O 1
ATOM 3713 N N . GLU B 1 184 ? 21.547 -5.512 -2.721 1 72.25 184 GLU B N 1
ATOM 3714 C CA . GLU B 1 184 ? 21.922 -5.695 -1.321 1 72.25 184 GLU B CA 1
ATOM 3715 C C . GLU B 1 184 ? 22.266 -7.152 -1.031 1 72.25 184 GLU B C 1
ATOM 3717 O O . GLU B 1 184 ? 22.969 -7.445 -0.06 1 72.25 184 GLU B O 1
ATOM 3722 N N . GLY B 1 185 ? 21.781 -7.977 -1.769 1 82.69 185 GLY B N 1
ATOM 3723 C CA . GLY B 1 185 ? 22 -9.406 -1.645 1 82.69 185 GLY B CA 1
ATOM 3724 C C . GLY B 1 185 ? 21.047 -10.227 -2.506 1 82.69 185 GLY B C 1
ATOM 3725 O O . GLY B 1 185 ? 19.859 -9.906 -2.609 1 82.69 185 GLY B O 1
ATOM 3726 N N . HIS B 1 186 ? 21.656 -11.125 -3.08 1 90.94 186 HIS B N 1
ATOM 3727 C CA . HIS B 1 186 ? 20.828 -11.977 -3.926 1 90.94 186 HIS B CA 1
ATOM 3728 C C . HIS B 1 186 ? 21.438 -13.375 -4.062 1 90.94 186 HIS B C 1
ATOM 3730 O O . HIS B 1 186 ? 22.578 -13.602 -3.645 1 90.94 186 HIS B O 1
ATOM 3736 N N . ILE B 1 187 ? 20.594 -14.305 -4.527 1 93.44 187 ILE B N 1
ATOM 3737 C CA . ILE B 1 187 ? 21.062 -15.648 -4.836 1 93.44 187 ILE B CA 1
ATOM 3738 C C . ILE B 1 187 ? 22.109 -15.586 -5.945 1 93.44 187 ILE B C 1
ATOM 3740 O O . ILE B 1 187 ? 21.938 -14.875 -6.938 1 93.44 187 ILE B O 1
ATOM 3744 N N . GLN B 1 188 ? 23.156 -16.297 -5.773 1 92.62 188 GLN B N 1
ATOM 3745 C CA . GLN B 1 188 ? 24.25 -16.281 -6.738 1 92.62 188 GLN B CA 1
ATOM 3746 C C . GLN B 1 188 ? 23.734 -16.578 -8.148 1 92.62 188 GLN B C 1
ATOM 3748 O O . GLN B 1 188 ? 22.906 -17.469 -8.336 1 92.62 188 GLN B O 1
ATOM 3753 N N . LYS B 1 189 ? 24.188 -15.766 -9.188 1 93.31 189 LYS B N 1
ATOM 3754 C CA . LYS B 1 189 ? 23.938 -15.945 -10.617 1 93.31 189 LYS B CA 1
ATOM 3755 C C . LYS B 1 189 ? 22.516 -15.555 -10.984 1 93.31 189 LYS B C 1
ATOM 3757 O O . LYS B 1 189 ? 22.078 -15.758 -12.125 1 93.31 189 LYS B O 1
ATOM 3762 N N . ALA B 1 190 ? 21.797 -15.031 -10.094 1 96.31 190 ALA B N 1
ATOM 3763 C CA . ALA B 1 190 ? 20.438 -14.594 -10.391 1 96.31 190 ALA B CA 1
ATOM 3764 C C . ALA B 1 190 ? 20.438 -13.383 -11.312 1 96.31 190 ALA B C 1
ATOM 3766 O O . ALA B 1 190 ? 21.328 -12.523 -11.227 1 96.31 190 ALA B O 1
ATOM 3767 N N . ILE B 1 191 ? 19.469 -13.375 -12.211 1 96.62 191 ILE B N 1
ATOM 3768 C CA . ILE B 1 191 ? 19.203 -12.211 -13.055 1 96.62 191 ILE B CA 1
ATOM 3769 C C . ILE B 1 191 ? 18.078 -11.375 -12.453 1 96.62 191 ILE B C 1
ATOM 3771 O O . ILE B 1 191 ? 17.078 -11.922 -11.992 1 96.62 191 ILE B O 1
ATOM 3775 N N . ASN B 1 192 ? 18.266 -10.094 -12.453 1 93.81 192 ASN B N 1
ATOM 3776 C CA . ASN B 1 192 ? 17.281 -9.219 -11.836 1 93.81 192 ASN B CA 1
ATOM 3777 C C . ASN B 1 192 ? 16.297 -8.68 -12.867 1 93.81 192 ASN B C 1
ATOM 3779 O O . ASN B 1 192 ? 16.688 -8.203 -13.93 1 93.81 192 ASN B O 1
ATOM 3783 N N . SER B 1 193 ? 15.039 -8.859 -12.609 1 94 193 SER B N 1
ATOM 3784 C CA . SER B 1 193 ? 13.93 -8.242 -13.328 1 94 193 SER B CA 1
ATOM 3785 C C . SER B 1 193 ? 12.883 -7.699 -12.367 1 94 193 SER B C 1
ATOM 3787 O O . SER B 1 193 ? 11.906 -8.383 -12.055 1 94 193 SER B O 1
ATOM 3789 N N . PRO B 1 194 ? 13.055 -6.496 -11.992 1 88.75 194 PRO B N 1
ATOM 3790 C CA . PRO B 1 194 ? 12.023 -5.941 -11.109 1 88.75 194 PRO B CA 1
ATOM 3791 C C . PRO B 1 194 ? 10.609 -6.168 -11.648 1 88.75 194 PRO B C 1
ATOM 3793 O O . PRO B 1 194 ? 10.359 -5.973 -12.836 1 88.75 194 PRO B O 1
ATOM 3796 N N . PHE B 1 195 ? 9.68 -6.539 -10.703 1 88.62 195 PHE B N 1
ATOM 3797 C CA . PHE B 1 195 ? 8.352 -7 -11.094 1 88.62 195 PHE B CA 1
ATOM 3798 C C . PHE B 1 195 ? 7.578 -5.887 -11.797 1 88.62 195 PHE B C 1
ATOM 3800 O O . PHE B 1 195 ? 6.68 -6.156 -12.594 1 88.62 195 PHE B O 1
ATOM 3807 N N . SER B 1 196 ? 7.895 -4.66 -11.555 1 81.75 196 SER B N 1
ATOM 3808 C CA . SER B 1 196 ? 7.168 -3.527 -12.117 1 81.75 196 SER B CA 1
ATOM 3809 C C . SER B 1 196 ? 7.398 -3.414 -13.625 1 81.75 196 SER B C 1
ATOM 3811 O O . SER B 1 196 ? 6.637 -2.748 -14.328 1 81.75 196 SER B O 1
ATOM 3813 N N . GLN B 1 197 ? 8.391 -4.043 -14.086 1 86.88 197 GLN B N 1
ATOM 3814 C CA . GLN B 1 197 ? 8.828 -3.842 -15.469 1 86.88 197 GLN B CA 1
ATOM 3815 C C . GLN B 1 197 ? 7.98 -4.656 -16.438 1 86.88 197 GLN B C 1
ATOM 3817 O O . GLN B 1 197 ? 8.078 -4.484 -17.656 1 86.88 197 GLN B O 1
ATOM 3822 N N . VAL B 1 198 ? 7.102 -5.414 -15.945 1 92.75 198 VAL B N 1
ATOM 3823 C CA . VAL B 1 198 ? 6.324 -6.254 -16.844 1 92.75 198 VAL B CA 1
ATOM 3824 C C . VAL B 1 198 ? 4.961 -5.617 -17.109 1 92.75 198 VAL B C 1
ATOM 3826 O O . VAL B 1 198 ? 4.129 -6.18 -17.812 1 92.75 198 VAL B O 1
ATOM 3829 N N . PHE B 1 199 ? 4.746 -4.477 -16.547 1 89.06 199 PHE B N 1
ATOM 3830 C CA . PHE B 1 199 ? 3.463 -3.795 -16.672 1 89.06 199 PHE B CA 1
ATOM 3831 C C . PHE B 1 199 ? 3.58 -2.568 -17.562 1 89.06 199 PHE B C 1
ATOM 3833 O O . PHE B 1 199 ? 4.664 -1.999 -17.719 1 89.06 199 PHE B O 1
ATOM 3840 N N . GLU B 1 200 ? 2.41 -2.227 -18.125 1 86.19 200 GLU B N 1
ATOM 3841 C CA . GLU B 1 200 ? 2.238 -0.917 -18.75 1 86.19 200 GLU B CA 1
ATOM 3842 C C . GLU B 1 200 ? 1.945 0.155 -17.703 1 86.19 200 GLU B C 1
ATOM 3844 O O . GLU B 1 200 ? 1.803 -0.148 -16.516 1 86.19 200 GLU B O 1
ATOM 3849 N N . GLU B 1 201 ? 1.819 1.317 -18.203 1 71.06 201 GLU B N 1
ATOM 3850 C CA . GLU B 1 201 ? 1.568 2.453 -17.328 1 71.06 201 GLU B CA 1
ATOM 3851 C C . GLU B 1 201 ? 0.211 2.328 -16.641 1 71.06 201 GLU B C 1
ATOM 3853 O O . GLU B 1 201 ? 0.048 2.758 -15.492 1 71.06 201 GLU B O 1
ATOM 3858 N N . ASP B 1 202 ? -0.684 1.77 -17.266 1 69.88 202 ASP B N 1
ATOM 3859 C CA . ASP B 1 202 ? -2.027 1.651 -16.719 1 69.88 202 ASP B CA 1
ATOM 3860 C C . ASP B 1 202 ? -2.16 0.386 -15.867 1 69.88 202 ASP B C 1
ATOM 3862 O O . ASP B 1 202 ? -3.271 -0.016 -15.516 1 69.88 202 ASP B O 1
ATOM 3866 N N . LYS B 1 203 ? -1.051 -0.36 -15.594 1 77.75 203 LYS B N 1
ATOM 3867 C CA . LYS B 1 203 ? -0.917 -1.518 -14.711 1 77.75 203 LYS B CA 1
ATOM 3868 C C . LYS B 1 203 ? -1.448 -2.781 -15.383 1 77.75 203 LYS B C 1
ATOM 3870 O O . LYS B 1 203 ? -1.666 -3.797 -14.719 1 77.75 203 LYS B O 1
ATOM 3875 N N . THR B 1 204 ? -1.716 -2.66 -16.672 1 90.12 204 THR B N 1
ATOM 3876 C CA . THR B 1 204 ? -1.936 -3.887 -17.438 1 90.12 204 THR B CA 1
ATOM 3877 C C . THR B 1 204 ? -0.607 -4.547 -17.797 1 90.12 204 THR B C 1
ATOM 3879 O O . THR B 1 204 ? 0.427 -3.879 -17.859 1 90.12 204 THR B O 1
ATOM 3882 N N . PHE B 1 205 ? -0.676 -5.82 -18 1 93.88 205 PHE B N 1
ATOM 3883 C CA . PHE B 1 205 ? 0.534 -6.523 -18.406 1 93.88 205 PHE B CA 1
ATOM 3884 C C . PHE B 1 205 ? 0.945 -6.105 -19.828 1 93.88 205 PHE B C 1
ATOM 3886 O O . PHE B 1 205 ? 0.092 -5.867 -20.672 1 93.88 205 PHE B O 1
ATOM 3893 N N . LYS B 1 206 ? 2.262 -6.062 -20.062 1 93.31 206 LYS B N 1
ATOM 3894 C CA . LYS B 1 206 ? 2.777 -5.871 -21.422 1 93.31 206 LYS B CA 1
ATOM 3895 C C . LYS B 1 206 ? 2.375 -7.027 -22.328 1 93.31 206 LYS B C 1
ATOM 3897 O O . LYS B 1 206 ? 2.066 -8.125 -21.859 1 93.31 206 LYS B O 1
ATOM 3902 N N . LYS B 1 207 ? 2.426 -6.75 -23.656 1 94.56 207 LYS B N 1
ATOM 3903 C CA . LYS B 1 207 ? 2.109 -7.777 -24.641 1 94.56 207 LYS B CA 1
ATOM 3904 C C . LYS B 1 207 ? 3.213 -8.828 -24.703 1 94.56 207 LYS B C 1
ATOM 3906 O O . LYS B 1 207 ? 4.363 -8.555 -24.359 1 94.56 207 LYS B O 1
ATOM 3911 N N . PRO B 1 208 ? 2.824 -10.039 -25.188 1 95.5 208 PRO B N 1
ATOM 3912 C CA . PRO B 1 208 ? 3.785 -11.141 -25.219 1 95.5 208 PRO B CA 1
ATOM 3913 C C . PRO B 1 208 ? 5.082 -10.781 -25.938 1 95.5 208 PRO B C 1
ATOM 3915 O O . PRO B 1 208 ? 6.172 -11.102 -25.453 1 95.5 208 PRO B O 1
ATOM 3918 N N . GLU B 1 209 ? 4.957 -10.07 -26.969 1 95.81 209 GLU B N 1
ATOM 3919 C CA . GLU B 1 209 ? 6.145 -9.703 -27.734 1 95.81 209 GLU B CA 1
ATOM 3920 C C . GLU B 1 209 ? 7.047 -8.766 -26.938 1 95.81 209 GLU B C 1
ATOM 3922 O O . GLU B 1 209 ? 8.273 -8.914 -26.953 1 95.81 209 GLU B O 1
ATOM 3927 N N . GLU B 1 210 ? 6.418 -7.82 -26.297 1 95.94 210 GLU B N 1
ATOM 3928 C CA . GLU B 1 210 ? 7.172 -6.879 -25.484 1 95.94 210 GLU B CA 1
ATOM 3929 C C . GLU B 1 210 ? 7.809 -7.578 -24.281 1 95.94 210 GLU B C 1
ATOM 3931 O O . GLU B 1 210 ? 8.906 -7.223 -23.859 1 95.94 210 GLU B O 1
ATOM 3936 N N . LEU B 1 211 ? 7.109 -8.516 -23.75 1 96.5 211 LEU B N 1
ATOM 3937 C CA . LEU B 1 211 ? 7.637 -9.273 -22.625 1 96.5 211 LEU B CA 1
ATOM 3938 C C . LEU B 1 211 ? 8.852 -10.094 -23.031 1 96.5 211 LEU B C 1
ATOM 3940 O O . LEU B 1 211 ? 9.859 -10.125 -22.328 1 96.5 211 LEU B O 1
ATOM 3944 N N . ARG B 1 212 ? 8.766 -10.75 -24.188 1 96.88 212 ARG B N 1
ATOM 3945 C CA . ARG B 1 212 ? 9.891 -11.516 -24.703 1 96.88 212 ARG B CA 1
ATOM 3946 C C . ARG B 1 212 ? 11.117 -10.625 -24.906 1 96.88 212 ARG B C 1
ATOM 3948 O O . ARG B 1 212 ? 12.234 -11 -24.547 1 96.88 212 ARG B O 1
ATOM 3955 N N . LYS B 1 213 ? 10.859 -9.484 -25.484 1 96.31 213 LYS B N 1
ATOM 3956 C CA . LYS B 1 213 ? 11.938 -8.523 -25.688 1 96.31 213 LYS B CA 1
ATOM 3957 C C . LYS B 1 213 ? 12.555 -8.094 -24.359 1 96.31 213 LYS B C 1
ATOM 3959 O O . LYS B 1 213 ? 13.781 -7.992 -24.234 1 96.31 213 LYS B O 1
ATOM 3964 N N . HIS B 1 214 ? 11.719 -7.836 -23.422 1 94.38 214 HIS B N 1
ATOM 3965 C CA . HIS B 1 214 ? 12.188 -7.406 -22.109 1 94.38 214 HIS B CA 1
ATOM 3966 C C . HIS B 1 214 ? 13.102 -8.453 -21.484 1 94.38 214 HIS B C 1
ATOM 3968 O O . HIS B 1 214 ? 14.219 -8.133 -21.062 1 94.38 214 HIS B O 1
ATOM 3974 N N . PHE B 1 215 ? 12.68 -9.688 -21.453 1 96.94 215 PHE B N 1
ATOM 3975 C CA . PHE B 1 215 ? 13.43 -10.734 -20.766 1 96.94 215 PHE B CA 1
ATOM 3976 C C . PHE B 1 215 ? 14.719 -11.055 -21.516 1 96.94 215 PHE B C 1
ATOM 3978 O O . PHE B 1 215 ? 15.75 -11.328 -20.906 1 96.94 215 PHE B O 1
ATOM 3985 N N . SER B 1 216 ? 14.656 -10.953 -22.812 1 96 216 SER B N 1
ATOM 3986 C CA . SER B 1 216 ? 15.875 -11.156 -23.594 1 96 216 SER B CA 1
ATOM 3987 C C . SER B 1 216 ? 16.891 -10.047 -23.344 1 96 216 SER B C 1
ATOM 3989 O O . SER B 1 216 ? 18.078 -10.305 -23.219 1 96 216 SER B O 1
ATOM 3991 N N . LYS B 1 217 ? 16.422 -8.883 -23.281 1 95.5 217 LYS B N 1
ATOM 3992 C CA . LYS B 1 217 ? 17.281 -7.711 -23.094 1 95.5 217 LYS B CA 1
ATOM 3993 C C . LYS B 1 217 ? 18.047 -7.789 -21.781 1 95.5 217 LYS B C 1
ATOM 3995 O O . LYS B 1 217 ? 19.203 -7.332 -21.703 1 95.5 217 LYS B O 1
ATOM 4000 N N . ILE B 1 218 ? 17.469 -8.414 -20.844 1 93.31 218 ILE B N 1
ATOM 4001 C CA . ILE B 1 218 ? 18.125 -8.445 -19.547 1 93.31 218 ILE B CA 1
ATOM 4002 C C . ILE B 1 218 ? 19.031 -9.672 -19.453 1 93.31 218 ILE B C 1
ATOM 4004 O O . ILE B 1 218 ? 19.609 -9.945 -18.406 1 93.31 218 ILE B O 1
ATOM 4008 N N . GLY B 1 219 ? 19.062 -10.492 -20.516 1 95.19 219 GLY B N 1
ATOM 4009 C CA . GLY B 1 219 ? 20.016 -11.578 -20.594 1 95.19 219 GLY B CA 1
ATOM 4010 C C . GLY B 1 219 ? 19.406 -12.938 -20.297 1 95.19 219 GLY B C 1
ATOM 4011 O O . GLY B 1 219 ? 20.141 -13.914 -20.109 1 95.19 219 GLY B O 1
ATOM 4012 N N . LEU B 1 220 ? 18.188 -12.984 -20.156 1 95.75 220 LEU B N 1
ATOM 4013 C CA . LEU B 1 220 ? 17.516 -14.266 -19.922 1 95.75 220 LEU B CA 1
ATOM 4014 C C . LEU B 1 220 ? 17.438 -15.07 -21.203 1 95.75 220 LEU B C 1
ATOM 4016 O O . LEU B 1 220 ? 17 -14.555 -22.25 1 95.75 220 LEU B O 1
ATOM 4020 N N . ASP B 1 221 ? 17.891 -16.281 -21.219 1 96.5 221 ASP B N 1
ATOM 4021 C CA . ASP B 1 221 ? 17.734 -17.203 -22.344 1 96.5 221 ASP B CA 1
ATOM 4022 C C . ASP B 1 221 ? 16.391 -17.906 -22.281 1 96.5 221 ASP B C 1
ATOM 4024 O O . ASP B 1 221 ? 16.188 -18.812 -21.469 1 96.5 221 ASP B O 1
ATOM 4028 N N . LEU B 1 222 ? 15.516 -17.578 -23.141 1 95.31 222 LEU B N 1
ATOM 4029 C CA . LEU B 1 222 ? 14.141 -18.062 -23.094 1 95.31 222 LEU B CA 1
ATOM 4030 C C . LEU B 1 222 ? 14.062 -19.516 -23.531 1 95.31 222 LEU B C 1
ATOM 4032 O O . LEU B 1 222 ? 13.031 -20.172 -23.344 1 95.31 222 LEU B O 1
ATOM 4036 N N . GLU B 1 223 ? 15.125 -20.078 -23.953 1 95.12 223 GLU B N 1
ATOM 4037 C CA . GLU B 1 223 ? 15.156 -21.484 -24.344 1 95.12 223 GLU B CA 1
ATOM 4038 C C . GLU B 1 223 ? 15.586 -22.375 -23.188 1 95.12 223 GLU B C 1
ATOM 4040 O O . GLU B 1 223 ? 15.453 -23.594 -23.25 1 95.12 223 GLU B O 1
ATOM 4045 N N . ARG B 1 224 ? 16.031 -21.766 -22.156 1 95.94 224 ARG B N 1
ATOM 4046 C CA . ARG B 1 224 ? 16.469 -22.5 -20.969 1 95.94 224 ARG B CA 1
ATOM 4047 C C . ARG B 1 224 ? 15.438 -22.391 -19.844 1 95.94 224 ARG B C 1
ATOM 4049 O O . ARG B 1 224 ? 14.719 -21.391 -19.766 1 95.94 224 ARG B O 1
ATOM 4056 N N . PRO B 1 225 ? 15.445 -23.391 -18.953 1 96.88 225 PRO B N 1
ATOM 4057 C CA . PRO B 1 225 ? 14.516 -23.328 -17.828 1 96.88 225 PRO B CA 1
ATOM 4058 C C . PRO B 1 225 ? 14.812 -22.172 -16.891 1 96.88 225 PRO B C 1
ATOM 4060 O O . PRO B 1 225 ? 15.977 -21.781 -16.734 1 96.88 225 PRO B O 1
ATOM 4063 N N . VAL B 1 226 ? 13.703 -21.672 -16.297 1 97.94 226 VAL B N 1
ATOM 4064 C CA . VAL B 1 226 ? 13.828 -20.5 -15.414 1 97.94 226 VAL B CA 1
ATOM 4065 C C . VAL B 1 226 ? 13.109 -20.781 -14.094 1 97.94 226 VAL B C 1
ATOM 4067 O O . VAL B 1 226 ? 12 -21.328 -14.086 1 97.94 226 VAL B O 1
ATOM 4070 N N . VAL B 1 227 ? 13.75 -20.484 -13 1 98.44 227 VAL B N 1
ATOM 4071 C CA . VAL B 1 227 ? 13.117 -20.484 -11.688 1 98.44 227 VAL B CA 1
ATOM 4072 C C . VAL B 1 227 ? 13.008 -19.047 -11.172 1 98.44 227 VAL B C 1
ATOM 4074 O O . VAL B 1 227 ? 13.984 -18.297 -11.18 1 98.44 227 VAL B O 1
ATOM 4077 N N . ASN B 1 228 ? 11.773 -18.672 -10.797 1 98.38 228 ASN B N 1
ATOM 4078 C CA . ASN B 1 228 ? 11.508 -17.312 -10.305 1 98.38 228 ASN B CA 1
ATOM 4079 C C . ASN B 1 228 ? 11.633 -17.234 -8.789 1 98.38 228 ASN B C 1
ATOM 4081 O O . ASN B 1 228 ? 11.312 -18.203 -8.086 1 98.38 228 ASN B O 1
ATOM 4085 N N . SER B 1 229 ? 12.078 -16.094 -8.305 1 96.19 229 SER B N 1
ATOM 4086 C CA . SER B 1 229 ? 12.234 -15.82 -6.879 1 96.19 229 SER B CA 1
ATOM 4087 C C . SER B 1 229 ? 12.023 -14.344 -6.574 1 96.19 229 SER B C 1
ATOM 4089 O O . SER B 1 229 ? 12.016 -13.508 -7.484 1 96.19 229 SER B O 1
ATOM 4091 N N . CYS B 1 230 ? 11.734 -14.078 -5.359 1 93.25 230 CYS B N 1
ATOM 4092 C CA . CYS B 1 230 ? 11.695 -12.719 -4.832 1 93.25 230 CYS B CA 1
ATOM 4093 C C . CYS B 1 230 ? 11.992 -12.703 -3.34 1 93.25 230 CYS B C 1
ATOM 4095 O O . CYS B 1 230 ? 12.922 -13.383 -2.881 1 93.25 230 CYS B O 1
ATOM 4097 N N . LYS B 1 231 ? 11.297 -11.898 -2.66 1 86.19 231 LYS B N 1
ATOM 4098 C CA . LYS B 1 231 ? 11.555 -11.883 -1.223 1 86.19 231 LYS B CA 1
ATOM 4099 C C . LYS B 1 231 ? 10.812 -13.016 -0.518 1 86.19 231 LYS B C 1
ATOM 4101 O O . LYS B 1 231 ? 11.414 -13.758 0.263 1 86.19 231 LYS B O 1
ATOM 4106 N N . ILE B 1 232 ? 9.484 -13.141 -0.863 1 87.31 232 ILE B N 1
ATOM 4107 C CA . ILE B 1 232 ? 8.68 -14.086 -0.092 1 87.31 232 ILE B CA 1
ATOM 4108 C C . ILE B 1 232 ? 7.844 -14.945 -1.036 1 87.31 232 ILE B C 1
ATOM 4110 O O . ILE B 1 232 ? 6.863 -15.562 -0.615 1 87.31 232 ILE B O 1
ATOM 4114 N N . GLY B 1 233 ? 8.078 -14.867 -2.357 1 91.38 233 GLY B N 1
ATOM 4115 C CA . GLY B 1 233 ? 7.422 -15.758 -3.307 1 91.38 233 GLY B CA 1
ATOM 4116 C C . GLY B 1 233 ? 6.141 -15.18 -3.881 1 91.38 233 GLY B C 1
ATOM 4117 O O . GLY B 1 233 ? 5.344 -15.906 -4.48 1 91.38 233 GLY B O 1
ATOM 4118 N N . VAL B 1 234 ? 5.914 -13.891 -3.723 1 91.44 234 VAL B N 1
ATOM 4119 C CA . VAL B 1 234 ? 4.684 -13.289 -4.227 1 91.44 234 VAL B CA 1
ATOM 4120 C C . VAL B 1 234 ? 4.969 -12.539 -5.523 1 91.44 234 VAL B C 1
ATOM 4122 O O . VAL B 1 234 ? 4.477 -12.914 -6.59 1 91.44 234 VAL B O 1
ATOM 4125 N N . SER B 1 235 ? 5.863 -11.594 -5.484 1 90 235 SER B N 1
ATOM 4126 C CA . SER B 1 235 ? 6.137 -10.789 -6.672 1 90 235 SER B CA 1
ATOM 4127 C C . SER B 1 235 ? 6.871 -11.602 -7.734 1 90 235 SER B C 1
ATOM 4129 O O . SER B 1 235 ? 6.844 -11.258 -8.914 1 90 235 SER B O 1
ATOM 4131 N N . ALA B 1 236 ? 7.527 -12.672 -7.312 1 95.44 236 ALA B N 1
ATOM 4132 C CA . ALA B 1 236 ? 8.141 -13.586 -8.266 1 95.44 236 ALA B CA 1
ATOM 4133 C C . ALA B 1 236 ? 7.109 -14.102 -9.266 1 95.44 236 ALA B C 1
ATOM 4135 O O . ALA B 1 236 ? 7.438 -14.359 -10.43 1 95.44 236 ALA B O 1
ATOM 4136 N N . CYS B 1 237 ? 5.895 -14.203 -8.789 1 96.81 237 CYS B N 1
ATOM 4137 C CA . CYS B 1 237 ? 4.84 -14.781 -9.609 1 96.81 237 CYS B CA 1
ATOM 4138 C C . CYS B 1 237 ? 4.363 -13.781 -10.664 1 96.81 237 CYS B C 1
ATOM 4140 O O . CYS B 1 237 ? 3.705 -14.164 -11.633 1 96.81 237 CYS B O 1
ATOM 4142 N N . LEU B 1 238 ? 4.691 -12.523 -10.508 1 95.06 238 LEU B N 1
ATOM 4143 C CA . LEU B 1 238 ? 4.398 -11.57 -11.562 1 95.06 238 LEU B CA 1
ATOM 4144 C C . LEU B 1 238 ? 5.293 -11.805 -12.781 1 95.06 238 LEU B C 1
ATOM 4146 O O . LEU B 1 238 ? 4.809 -11.859 -13.914 1 95.06 238 LEU B O 1
ATOM 4150 N N . ASN B 1 239 ? 6.582 -11.984 -12.5 1 97 239 ASN B N 1
ATOM 4151 C CA . ASN B 1 239 ? 7.484 -12.367 -13.586 1 97 239 ASN B CA 1
ATOM 4152 C C . ASN B 1 239 ? 7.113 -13.727 -14.172 1 97 239 ASN B C 1
ATOM 4154 O O . ASN B 1 239 ? 7.133 -13.906 -15.391 1 97 239 ASN B O 1
ATOM 4158 N N . LEU B 1 240 ? 6.836 -14.656 -13.344 1 97.94 240 LEU B N 1
ATOM 4159 C CA . LEU B 1 240 ? 6.441 -16 -13.766 1 97.94 240 LEU B CA 1
ATOM 4160 C C . LEU B 1 240 ? 5.23 -15.945 -14.695 1 97.94 240 LEU B C 1
ATOM 4162 O O . LEU B 1 240 ? 5.234 -16.562 -15.766 1 97.94 240 LEU B O 1
ATOM 4166 N N . PHE B 1 241 ? 4.219 -15.172 -14.297 1 97.38 241 PHE B N 1
ATOM 4167 C CA . PHE B 1 241 ? 3.016 -15.039 -15.109 1 97.38 241 PHE B CA 1
ATOM 4168 C C . PHE B 1 241 ? 3.328 -14.336 -16.422 1 97.38 241 PHE B C 1
ATOM 4170 O O . PHE B 1 241 ? 2.793 -14.711 -17.469 1 97.38 241 PHE B O 1
ATOM 4177 N N . ALA B 1 242 ? 4.156 -13.297 -16.359 1 96.62 242 ALA B N 1
ATOM 4178 C CA . ALA B 1 242 ? 4.574 -12.602 -17.562 1 96.62 242 ALA B CA 1
ATOM 4179 C C . ALA B 1 242 ? 5.258 -13.555 -18.547 1 96.62 242 ALA B C 1
ATOM 4181 O O . ALA B 1 242 ? 5.031 -13.484 -19.75 1 96.62 242 ALA B O 1
ATOM 4182 N N . LEU B 1 243 ? 6.098 -14.414 -18.047 1 97.44 243 LEU B N 1
ATOM 4183 C CA . LEU B 1 243 ? 6.758 -15.422 -18.875 1 97.44 243 LEU B CA 1
ATOM 4184 C C . LEU B 1 243 ? 5.742 -16.406 -19.453 1 97.44 243 LEU B C 1
ATOM 4186 O O . LEU B 1 243 ? 5.867 -16.828 -20.594 1 97.44 243 LEU B O 1
ATOM 4190 N N . GLU B 1 244 ? 4.758 -16.75 -18.625 1 95.69 244 GLU B N 1
ATOM 4191 C CA . GLU B 1 244 ? 3.658 -17.578 -19.109 1 95.69 244 GLU B CA 1
ATOM 4192 C C . GLU B 1 244 ? 2.943 -16.906 -20.281 1 95.69 244 GLU B C 1
ATOM 4194 O O . GLU B 1 244 ? 2.605 -17.562 -21.266 1 95.69 244 GLU B O 1
ATOM 4199 N N . LEU B 1 245 ? 2.68 -15.648 -20.172 1 94.75 245 LEU B N 1
ATOM 4200 C CA . LEU B 1 245 ? 2.057 -14.891 -21.25 1 94.75 245 LEU B CA 1
ATOM 4201 C C . LEU B 1 245 ? 2.92 -14.922 -22.516 1 94.75 245 LEU B C 1
ATOM 4203 O O . LEU B 1 245 ? 2.402 -14.852 -23.625 1 94.75 245 LEU B O 1
ATOM 4207 N N . ALA B 1 246 ? 4.207 -15.016 -22.328 1 94.38 246 ALA B N 1
ATOM 4208 C CA . ALA B 1 246 ? 5.164 -15.094 -23.438 1 94.38 246 ALA B CA 1
ATOM 4209 C C . ALA B 1 246 ? 5.395 -16.531 -23.859 1 94.38 246 ALA B C 1
ATOM 4211 O O . ALA B 1 246 ? 6.379 -16.844 -24.531 1 94.38 246 ALA B O 1
ATOM 4212 N N . ASP B 1 247 ? 4.574 -17.422 -23.375 1 93 247 ASP B N 1
ATOM 4213 C CA . ASP B 1 247 ? 4.531 -18.828 -23.734 1 93 247 ASP B CA 1
ATOM 4214 C C . ASP B 1 247 ? 5.734 -19.594 -23.172 1 93 247 ASP B C 1
ATOM 4216 O O . ASP B 1 247 ? 6.312 -20.438 -23.859 1 93 247 ASP B O 1
ATOM 4220 N N . LYS B 1 248 ? 6.137 -19.188 -22.031 1 93.88 248 LYS B N 1
ATOM 4221 C CA . LYS B 1 248 ? 7.223 -19.875 -21.344 1 93.88 248 LYS B CA 1
ATOM 4222 C C . LYS B 1 248 ? 6.789 -20.344 -19.953 1 93.88 248 LYS B C 1
ATOM 4224 O O . LYS B 1 248 ? 6.508 -19.516 -19.078 1 93.88 248 LYS B O 1
ATOM 4229 N N . GLU B 1 249 ? 6.77 -21.609 -19.812 1 92 249 GLU B N 1
ATOM 4230 C CA . GLU B 1 249 ? 6.488 -22.141 -18.484 1 92 249 GLU B CA 1
ATOM 4231 C C . GLU B 1 249 ? 7.73 -22.109 -17.594 1 92 249 GLU B C 1
ATOM 4233 O O . GLU B 1 249 ? 8.828 -22.438 -18.062 1 92 249 GLU B O 1
ATOM 4238 N N . THR B 1 250 ? 7.512 -21.641 -16.375 1 94.75 250 THR B N 1
ATOM 4239 C CA . THR B 1 250 ? 8.648 -21.516 -15.477 1 94.75 250 THR B CA 1
ATOM 4240 C C . THR B 1 250 ? 8.281 -22.016 -14.078 1 94.75 250 THR B C 1
ATOM 4242 O O . THR B 1 250 ? 7.227 -22.609 -13.883 1 94.75 250 THR B O 1
ATOM 4245 N N . PHE B 1 251 ? 9.289 -21.938 -13.18 1 98 251 PHE B N 1
ATOM 4246 C CA . PHE B 1 251 ? 9.195 -22.516 -11.844 1 98 251 PHE B CA 1
ATOM 4247 C C . PHE B 1 251 ? 9.32 -21.438 -10.781 1 98 251 PHE B C 1
ATOM 4249 O O . PHE B 1 251 ? 9.719 -20.312 -11.078 1 98 251 PHE B O 1
ATOM 4256 N N . LEU B 1 252 ? 8.844 -21.828 -9.594 1 98.31 252 LEU B N 1
ATOM 4257 C CA . LEU B 1 252 ? 8.938 -20.906 -8.469 1 98.31 252 LEU B CA 1
ATOM 4258 C C . LEU B 1 252 ? 9.797 -21.484 -7.355 1 98.31 252 LEU B C 1
ATOM 4260 O O . LEU B 1 252 ? 9.609 -22.641 -6.961 1 98.31 252 LEU B O 1
ATOM 4264 N N . TYR B 1 253 ? 10.781 -20.75 -6.891 1 98.06 253 TYR B N 1
ATOM 4265 C CA . TYR B 1 253 ? 11.352 -20.984 -5.57 1 98.06 253 TYR B CA 1
ATOM 4266 C C . TYR B 1 253 ? 10.492 -20.359 -4.48 1 98.06 253 TYR B C 1
ATOM 4268 O O . TYR B 1 253 ? 10.586 -19.156 -4.223 1 98.06 253 TYR B O 1
ATOM 4276 N N . ASP B 1 254 ? 9.758 -21.188 -3.9 1 96.06 254 ASP B N 1
ATOM 4277 C CA . ASP B 1 254 ? 8.656 -20.766 -3.045 1 96.06 254 ASP B CA 1
ATOM 4278 C C . ASP B 1 254 ? 9.172 -20.016 -1.811 1 96.06 254 ASP B C 1
ATOM 4280 O O . ASP B 1 254 ? 8.609 -19 -1.406 1 96.06 254 ASP B O 1
ATOM 4284 N N . GLY B 1 255 ? 10.188 -20.531 -1.225 1 93 255 GLY B N 1
ATOM 4285 C CA . GLY B 1 255 ? 10.758 -19.891 -0.051 1 93 255 GLY B CA 1
ATOM 4286 C C . GLY B 1 255 ? 11.43 -18.562 -0.362 1 93 255 GLY B C 1
ATOM 4287 O O . GLY B 1 255 ? 11.562 -17.703 0.515 1 93 255 GLY B O 1
ATOM 4288 N N . SER B 1 256 ? 11.898 -18.469 -1.577 1 94.31 256 SER B N 1
ATOM 4289 C CA . SER B 1 256 ? 12.484 -17.234 -2.1 1 94.31 256 SER B CA 1
ATOM 4290 C C . SER B 1 256 ? 13.617 -16.734 -1.204 1 94.31 256 SER B C 1
ATOM 4292 O O . SER B 1 256 ? 14.312 -17.547 -0.582 1 94.31 256 SER B O 1
ATOM 4294 N N . TYR B 1 257 ? 13.906 -15.461 -1.282 1 91.44 257 TYR B N 1
ATOM 4295 C CA . TYR B 1 257 ? 15.086 -14.914 -0.614 1 91.44 257 TYR B CA 1
ATOM 4296 C C . TYR B 1 257 ? 14.914 -14.953 0.9 1 91.44 257 TYR B C 1
ATOM 4298 O O . TYR B 1 257 ? 15.898 -15.031 1.639 1 91.44 257 TYR B O 1
ATOM 4306 N N . GLU B 1 258 ? 13.719 -14.891 1.382 1 85.69 258 GLU B N 1
ATOM 4307 C CA . GLU B 1 258 ? 13.469 -15.016 2.814 1 85.69 258 GLU B CA 1
ATOM 4308 C C . GLU B 1 258 ? 14.055 -16.312 3.363 1 85.69 258 GLU B C 1
ATOM 4310 O O . GLU B 1 258 ? 14.773 -16.312 4.359 1 85.69 258 GLU B O 1
ATOM 4315 N N . GLU B 1 259 ? 13.766 -17.359 2.713 1 89.94 259 GLU B N 1
ATOM 4316 C CA . GLU B 1 259 ? 14.305 -18.641 3.121 1 89.94 259 GLU B CA 1
ATOM 4317 C C . GLU B 1 259 ? 15.805 -18.734 2.844 1 89.94 259 GLU B C 1
ATOM 4319 O O . GLU B 1 259 ? 16.578 -19.172 3.697 1 89.94 259 GLU B O 1
ATOM 4324 N N . TRP B 1 260 ? 16.172 -18.266 1.703 1 92.56 260 TRP B N 1
ATOM 4325 C CA . TRP B 1 260 ? 17.562 -18.344 1.272 1 92.56 260 TRP B CA 1
ATOM 4326 C C . TRP B 1 260 ? 18.484 -17.641 2.254 1 92.56 260 TRP B C 1
ATOM 4328 O O . TRP B 1 260 ? 19.5 -18.188 2.693 1 92.56 260 TRP B O 1
ATOM 4338 N N . SER B 1 261 ? 18.141 -16.406 2.543 1 85.81 261 SER B N 1
ATOM 4339 C CA . SER B 1 261 ? 18.984 -15.602 3.412 1 85.81 261 SER B CA 1
ATOM 4340 C C . SER B 1 261 ? 19.062 -16.188 4.816 1 85.81 261 SER B C 1
ATOM 4342 O O . SER B 1 261 ? 20.109 -16.125 5.473 1 85.81 261 SER B O 1
ATOM 4344 N N . LYS B 1 262 ? 18.016 -16.703 5.34 1 79.5 262 LYS B N 1
ATOM 4345 C CA . LYS B 1 262 ? 17.984 -17.297 6.672 1 79.5 262 LYS B CA 1
ATOM 4346 C C . LYS B 1 262 ? 18.844 -18.547 6.742 1 79.5 262 LYS B C 1
ATOM 4348 O O . LYS B 1 262 ? 19.547 -18.766 7.73 1 79.5 262 LYS B O 1
ATOM 4353 N N . ARG B 1 263 ? 18.766 -19.266 5.742 1 84.5 263 ARG B N 1
ATOM 4354 C CA . ARG B 1 263 ? 19.484 -20.531 5.746 1 84.5 263 ARG B CA 1
ATOM 4355 C C . ARG B 1 263 ? 20.953 -20.344 5.375 1 84.5 263 ARG B C 1
ATOM 4357 O O . ARG B 1 263 ? 21.797 -21.141 5.77 1 84.5 263 ARG B O 1
ATOM 4364 N N . ASN B 1 264 ? 21.219 -19.344 4.699 1 77.75 264 ASN B N 1
ATOM 4365 C CA . ASN B 1 264 ? 22.609 -19.109 4.328 1 77.75 264 ASN B CA 1
ATOM 4366 C C . ASN B 1 264 ? 23.312 -18.203 5.332 1 77.75 264 ASN B C 1
ATOM 4368 O O . ASN B 1 264 ? 24.547 -18.125 5.355 1 77.75 264 ASN B O 1
ATOM 4372 N N . LYS B 1 265 ? 22.703 -17.141 5.922 1 61.59 265 LYS B N 1
ATOM 4373 C CA . LYS B 1 265 ? 23.344 -16.453 7.039 1 61.59 265 LYS B CA 1
ATOM 4374 C C . LYS B 1 265 ? 23.734 -17.438 8.141 1 61.59 265 LYS B C 1
ATOM 4376 O O . LYS B 1 265 ? 24.734 -17.234 8.836 1 61.59 265 LYS B O 1
ATOM 4381 N N . SER B 1 266 ? 22.969 -18.438 8.586 1 44.03 266 SER B N 1
ATOM 4382 C CA . SER B 1 266 ? 23.328 -19.453 9.578 1 44.03 266 SER B CA 1
ATOM 4383 C C . SER B 1 266 ? 24.5 -20.312 9.109 1 44.03 266 SER B C 1
ATOM 4385 O O . SER B 1 266 ? 25 -21.141 9.852 1 44.03 266 SER B O 1
ATOM 4387 N N . SER B 1 267 ? 24.812 -20.297 7.812 1 31.73 267 SER B N 1
ATOM 4388 C CA . SER B 1 267 ? 26.047 -21.047 7.559 1 31.73 267 SER B CA 1
ATOM 4389 C C . SER B 1 267 ? 27.266 -20.141 7.625 1 31.73 267 SER B C 1
ATOM 4391 O O . SER B 1 267 ? 27.203 -18.969 7.215 1 31.73 267 SER B O 1
#

Foldseek 3Di:
DPPPDDDPVRVVVCVVVVHDDDDDDPDDDDPPCDQVNVCQAWDAPPDADDDQQVQAPPPPPAGRFHDDPVSNLQVCQQVVPFQDLDAAEFAGDPLFFRLVVVVSCVQQPRPRYYYDFLGPVVCVVVVHDIHHHDDDRGDDGHPDDGSRTHGNCVQEAEPVNLVVCVVVVQAAEEEQDPPVVVVVDDDPRHFYHHLQVQADPSRGGDALVVLVVVCVVSPDDLVGAYEFAYQQFGSSSSNQVSNVNNVGHYHYHRRHVVVVVVVVVVD/DPPPDDDPVRVVVCVVVVHDDDDDDPDDDDPPCDQVNVCQAWDAPPDADDDQQVQAPPPPPAGRFHDDPVSNLQVCQQVVPFQDLDAAEFAGDPLFFRLVVVVNCVQQPRDRYYYDFLGPVVCVVVVHDIHHHDDDRGDDGHPDDGSRTHGNCVQEAEPVNLVVCVVVVQAAEEEQDPPVVVVVDDDPRHFYHHLQVQADPSRGGDALVVLVVVCVVSPDDLVGAYEFAYQQFGSSSSNQVSNVNNVGHYHYHRRHVVVVVVVVVVD

Organism: NCBI:txid5963

Radius of gyration: 24.81 Å; Cα contacts (8 Å, |Δi|>4): 998; chains: 2; bounding box: 51×66×53 Å

pLDDT: mean 89.1, std 10.53, range [31.34, 98.44]

Sequence (534 aa):
MALKLISTKQLYEAMQARKSFYILDTTYTVPEITPLDNHFKNRLPTAKFFDIKEISDKNSGFSVTMPNQEYFIECMRRLRIKNDTTPIVLYDFMNFSSARVWFMFKVFGRNNVHILDGGLQKWLKENLPYDTGKYELPTERDSGDGYTYVKNQNLVKSYDDMLILLQDKSMQILDARPSNMFKEGHIQKAINSPFSQVFEEDKTFKKPEELRKHFSKIGLDLERPVVNSCKIGVSACLNLFALELADKETFLYDGSYEEWSKRNKSSMALKLISTKQLYEAMQARKSFYILDTTYTVPEITPLDNHFKNRLPTAKFFDIKEISDKNSGFSVTMPNQEYFIECMRRLRIKNDTTPIVLYDFMNFSSARVWFMFKVFGRNNVHILDGGLQKWLKENLPYDTGKYELPTERDSGDGYTYVKNQNLVKSYDDMLILLQDKSMQILDARPSNMFKEGHIQKAINSPFSQVFEEDKTFKKPEELRKHFSKIGLDLERPVVNSCKIGVSACLNLFALELADKETFLYDGSYEEWSKRNKSS

Solvent-accessible surface area (backbone atoms only — not comparable to full-atom values): 28752 Å² total; per-residue (Å²): 126,82,62,58,56,36,45,57,65,58,50,51,52,38,52,73,69,66,56,75,64,47,40,33,38,27,42,66,72,70,78,81,59,37,50,66,53,46,44,26,47,54,28,55,70,84,42,40,81,42,53,51,71,73,66,21,26,82,80,73,82,52,82,48,27,76,44,55,57,69,59,47,45,51,50,31,25,22,70,66,53,61,68,64,84,61,37,33,40,28,25,14,67,79,69,50,28,30,38,30,55,52,49,50,38,45,35,29,66,46,76,59,48,21,38,38,49,26,21,48,54,45,37,52,72,68,67,51,82,64,37,62,55,85,75,85,73,69,77,64,64,55,84,68,86,50,64,77,65,49,68,44,62,84,48,48,40,49,73,70,52,50,57,51,32,70,73,66,59,67,47,43,38,38,29,18,39,48,66,58,57,42,71,74,52,67,68,87,86,49,39,78,48,37,42,72,71,53,39,43,94,72,52,25,69,52,52,40,69,56,42,48,51,51,45,44,72,70,67,50,61,89,89,50,51,39,32,23,20,18,54,51,34,34,47,11,23,44,49,40,46,48,35,41,63,47,74,35,84,62,31,33,28,36,53,20,43,54,45,49,50,57,61,48,67,76,94,126,82,62,58,56,36,44,57,65,60,51,51,52,38,52,73,68,66,55,76,64,47,39,31,38,27,42,66,71,67,80,80,61,36,49,67,52,46,46,25,49,55,27,56,71,84,43,41,81,42,53,50,70,71,66,22,26,82,81,74,81,52,83,49,27,74,44,54,58,69,59,48,45,51,50,30,26,24,71,67,53,60,68,64,83,63,37,33,39,28,25,14,66,77,70,50,28,29,37,31,53,50,49,50,38,45,36,29,68,46,77,59,50,23,37,40,49,25,21,47,53,44,37,52,73,66,68,51,81,64,39,62,57,86,75,83,73,69,76,64,63,54,85,68,85,51,65,75,64,47,67,46,63,85,46,48,40,51,73,69,52,48,57,51,31,68,72,66,60,68,46,44,39,39,29,18,39,49,66,55,56,42,72,74,52,66,68,85,86,48,39,76,47,38,41,73,72,53,40,43,93,75,52,26,69,50,52,42,69,57,42,48,50,52,45,44,73,69,67,49,62,88,89,49,50,40,34,22,20,19,55,52,33,35,47,12,23,42,49,42,47,50,36,40,65,48,74,35,85,60,30,32,28,37,52,22,41,53,45,48,51,57,60,50,67,77,95

Nearest PDB structures (foldseek):
  4jgt-assembly1_A  TM=8.410E-01  e=8.571E-24  Homo sapiens
  4jgt-assembly3_C  TM=8.404E-01  e=4.552E-23  Homo sapiens
  5wqk-assembly2_B  TM=8.497E-01  e=1.870E-22  Mus musculus
  3olh-assembly1_A  TM=8.279E-01  e=5.519E-23  Homo sapiens
  4jgt-assembly2_B  TM=8.420E-01  e=2.126E-22  Homo sapiens